Protein 8SMQ (pdb70)

Sequence (664 aa):
ADKILDLSFKKIETDLSSKITYEDTGVKIETDSSKSDKERYLYIYQNIKENWSYNNFYIEEIQNKNKSSQKINLSIQSKNFEFRLKEGSEVFLEGKNIIYSDKIKEGIEVPGEFEGKIYVNFNSLINEESNVVLDSNLSNIVSWGITFIPSDEEHNIVIIKKISLLSEDKILDLSFKKIETDLSSKITYEDTGVKIETDSSKSDKERYLYIYQNIKENWSYNNFYIEIQNKNKSSQKINLSIQSKNFEFRRLKEGSEVFLEGKNIIYSDKIKEGIEVPGEFEGKIYVNFNSLINEESNVVLDSNLSNIVSWGITFIPSDEEHNIVIIKKISLLSEDKILDLSFKKIETDLSSKITYEDTGVKIETDSSKSDKERYLYIYQNIKENWSYNNNFYIEIQNKNKSSQKINLSIQSKNFEFRLKEGSEVFLEGKNIIYSDKIKEGIEVPGEFEGKIYVNFNSLINEESNVVLDSNLSNIVSWGITFIPSDEEHNIVIIKKISLLSDKILDLSFKKIETDLSSKITYEDTGVKIETDSSKSDKERYLYIYQNIKENWSYNNFYIEIQNKNKSSQKINLSIQSKNFEFRLKEGSEVFLEGKNIIYSDKIKEGIEVPGEFEGKIYVNFNSLINEESNVVLDSNLSNIVSWGITFIPSDEEHNIVIIKKISLLSE

Solvent-accessible surface area: 32628 Å² total

Nearest PDB structures (foldseek):
  8smq-assembly1_A  TM=8.419E-01  e=9.264E-22  Clostridioides difficile 630
  5c82-assembly1_A-2  TM=4.008E-01  e=8.219E+00  Streptomyces noursei
  8smq-assembly1_A  TM=1.001E+00  e=1.925E-23  Clostridioides difficile 630
  5wsf-assembly2_C  TM=4.799E-01  e=2.899E+00  Thermotoga maritima MSB8
  8awo-assembly1_B  TM=4.825E-01  e=2.341E+00  Thermotoga maritima

Organism: Clostridioides difficile (strain 630) (NCBI:txid272563)

Radius of gyration: 33.05 Å; Cα contacts (8 Å, |Δi|>4): 1817; chains: 4; bounding box: 79×82×76 Å

Structure (mmCIF, N/CA/C/O backbone):
data_8SMQ
#
_entry.id   8SMQ
#
_cell.length_a   149.797
_cell.length_b   81.302
_cell.length_c   93.751
_cell.angle_alpha   90.00
_cell.angle_beta   128.81
_cell.angle_gamma   90.00
#
_symmetry.space_group_name_H-M   'C 1 2 1'
#
loop_
_entity.id
_entity.type
_entity.pdbx_description
1 polymer 'hypothetical protein CD630_25440'
2 non-polymer 'CHLORIDE ION'
3 non-polymer 1,2-ETHANEDIOL
4 non-polymer GLYCEROL
5 water water
#
loop_
_atom_site.group_PDB
_atom_site.id
_atom_site.type_symbol
_atom_site.label_atom_id
_atom_site.label_alt_id
_atom_site.label_comp_id
_atom_site.label_asym_id
_atom_site.label_entity_id
_atom_site.label_seq_id
_atom_site.pdbx_PDB_ins_code
_atom_site.Cartn_x
_atom_site.Cartn_y
_atom_site.Cartn_z
_atom_site.occupancy
_atom_site.B_iso_or_equiv
_atom_site.auth_seq_id
_atom_site.auth_comp_id
_atom_site.auth_asym_id
_atom_site.auth_atom_id
_atom_site.pdbx_PDB_model_num
ATOM 1 N N . ALA A 1 3 ? -46.948 -31.188 9.722 1.00 55.10 32 ALA A N 1
ATOM 2 C CA . ALA A 1 3 ? -46.988 -32.038 10.938 1.00 55.14 32 ALA A CA 1
ATOM 3 C C . ALA A 1 3 ? -46.982 -31.163 12.192 1.00 54.17 32 ALA A C 1
ATOM 4 O O . ALA A 1 3 ? -46.047 -31.220 12.988 1.00 52.64 32 ALA A O 1
ATOM 6 N N . ASP A 1 4 ? -48.047 -30.368 12.362 1.00 55.66 33 ASP A N 1
ATOM 7 C CA . ASP A 1 4 ? -48.182 -29.480 13.508 1.00 54.26 33 ASP A CA 1
ATOM 8 C C . ASP A 1 4 ? -48.410 -30.305 14.773 1.00 52.85 33 ASP A C 1
ATOM 9 O O . ASP A 1 4 ? -49.292 -31.161 14.802 1.00 51.73 33 ASP A O 1
ATOM 14 N N . LYS A 1 5 ? -47.628 -30.015 15.822 1.00 51.27 34 LYS A N 1
ATOM 15 C CA . LYS A 1 5 ? -47.744 -30.709 17.093 1.00 50.18 34 LYS A CA 1
ATOM 16 C C . LYS A 1 5 ? -48.575 -29.862 18.051 1.00 49.53 34 LYS A C 1
ATOM 17 O O . LYS A 1 5 ? -48.168 -28.760 18.410 1.00 48.49 34 LYS A O 1
ATOM 23 N N . ILE A 1 6 ? -49.730 -30.398 18.465 1.00 50.43 35 ILE A N 1
ATOM 24 C CA . ILE A 1 6 ? -50.618 -29.711 19.388 1.00 50.81 35 ILE A CA 1
ATOM 25 C C . ILE A 1 6 ? -50.140 -30.000 20.811 1.00 49.28 35 ILE A C 1
ATOM 26 O O . ILE A 1 6 ? -49.949 -31.156 21.181 1.00 49.15 35 ILE A O 1
ATOM 31 N N . LEU A 1 7 ? -49.945 -28.938 21.600 1.00 47.94 36 LEU A N 1
ATOM 32 C CA . LEU A 1 7 ? -49.469 -29.072 22.969 1.00 46.34 36 LEU A CA 1
ATOM 33 C C . LEU A 1 7 ? -50.654 -29.247 23.916 1.00 47.99 36 LEU A C 1
ATOM 34 O O . LEU A 1 7 ? -51.630 -28.507 23.821 1.00 46.99 36 LEU A O 1
ATOM 39 N N . ASP A 1 8 ? -50.553 -30.235 24.820 1.00 48.25 37 ASP A N 1
ATOM 40 C CA . ASP A 1 8 ? -51.598 -30.504 25.797 1.00 51.14 37 ASP A CA 1
ATOM 41 C C . ASP A 1 8 ? -51.700 -29.325 26.761 1.00 48.97 37 ASP A C 1
ATOM 42 O O . ASP A 1 8 ? -50.698 -28.908 27.337 1.00 48.11 37 ASP A O 1
ATOM 47 N N . LEU A 1 9 ? -52.928 -28.822 26.939 1.00 48.83 38 LEU A N 1
ATOM 48 C CA . LEU A 1 9 ? -53.205 -27.688 27.804 1.00 49.34 38 LEU A CA 1
ATOM 49 C C . LEU A 1 9 ? -53.732 -28.160 29.160 1.00 47.23 38 LEU A C 1
ATOM 50 O O . LEU A 1 9 ? -54.934 -28.348 29.327 1.00 47.16 38 LEU A O 1
ATOM 55 N N . SER A 1 10 ? -52.819 -28.363 30.118 1.00 46.04 39 SER A N 1
ATOM 56 C CA . SER A 1 10 ? -53.198 -28.771 31.464 1.00 45.84 39 SER A CA 1
ATOM 57 C C . SER A 1 10 ? -53.021 -27.581 32.408 1.00 42.54 39 SER A C 1
ATOM 58 O O . SER A 1 10 ? -52.003 -26.896 32.351 1.00 40.96 39 SER A O 1
ATOM 61 N N . PHE A 1 11 ? -54.008 -27.343 33.283 1.00 42.37 40 PHE A N 1
ATOM 62 C CA . PHE A 1 11 ? -53.956 -26.212 34.203 1.00 41.51 40 PHE A CA 1
ATOM 63 C C . PHE A 1 11 ? -53.882 -26.665 35.657 1.00 40.19 40 PHE A C 1
ATOM 64 O O . PHE A 1 11 ? -54.501 -26.066 36.531 1.00 40.06 40 PHE A O 1
ATOM 72 N N . LYS A 1 12 ? -53.063 -27.684 35.915 1.00 39.30 41 LYS A N 1
ATOM 73 C CA . LYS A 1 12 ? -52.888 -28.211 37.257 1.00 39.49 41 LYS A CA 1
ATOM 74 C C . LYS A 1 12 ? -51.749 -27.497 37.980 1.00 36.89 41 LYS A C 1
ATOM 75 O O . LYS A 1 12 ? -51.736 -27.450 39.208 1.00 36.46 41 LYS A O 1
ATOM 81 N N . LYS A 1 13 ? -50.788 -26.974 37.204 1.00 35.05 42 LYS A N 1
ATOM 82 C CA . LYS A 1 13 ? -49.594 -26.342 37.746 1.00 34.36 42 LYS A CA 1
ATOM 83 C C . LYS A 1 13 ? -49.627 -24.839 37.480 1.00 33.27 42 LYS A C 1
ATOM 84 O O . LYS A 1 13 ? -49.334 -24.392 36.373 1.00 32.50 42 LYS A O 1
ATOM 90 N N . ILE A 1 14 ? -49.915 -24.067 38.534 1.00 33.24 43 ILE A N 1
ATOM 91 C CA . ILE A 1 14 ? -50.049 -22.626 38.403 1.00 32.71 43 ILE A CA 1
ATOM 92 C C . ILE A 1 14 ? -49.415 -21.860 39.559 1.00 33.14 43 ILE A C 1
ATOM 93 O O . ILE A 1 14 ? -49.769 -22.064 40.718 1.00 33.43 43 ILE A O 1
ATOM 98 N N . GLU A 1 15 ? -48.495 -20.950 39.204 1.00 33.20 44 GLU A N 1
ATOM 99 C CA . GLU A 1 15 ? -47.888 -20.031 40.154 1.00 34.00 44 GLU A CA 1
ATOM 100 C C . GLU A 1 15 ? -48.564 -18.695 39.866 1.00 33.56 44 GLU A C 1
ATOM 101 O O . GLU A 1 15 ? -48.480 -18.200 38.743 1.00 33.30 44 GLU A O 1
ATOM 107 N N . THR A 1 16 ? -49.229 -18.113 40.872 1.00 33.82 45 THR A N 1
ATOM 108 C CA . THR A 1 16 ? -49.976 -16.887 40.650 1.00 33.40 45 THR A CA 1
ATOM 109 C C . THR A 1 16 ? -50.088 -16.063 41.932 1.00 34.48 45 THR A C 1
ATOM 110 O O . THR A 1 16 ? -49.610 -16.467 42.993 1.00 34.75 45 THR A O 1
ATOM 114 N N . ASP A 1 17 ? -50.705 -14.884 41.790 1.00 35.06 46 ASP A N 1
ATOM 115 C CA . ASP A 1 17 ? -50.952 -13.974 42.901 1.00 36.77 46 ASP A CA 1
ATOM 116 C C . ASP A 1 17 ? -52.312 -13.313 42.678 1.00 35.73 46 ASP A C 1
ATOM 117 O O . ASP A 1 17 ? -52.557 -12.207 43.155 1.00 36.45 46 ASP A O 1
ATOM 122 N N . LEU A 1 18 ? -53.167 -14.018 41.924 1.00 34.12 47 LEU A N 1
ATOM 123 C CA . LEU A 1 18 ? -54.510 -13.595 41.566 1.00 33.43 47 LEU A CA 1
ATOM 124 C C . LEU A 1 18 ? -55.483 -14.728 41.868 1.00 32.78 47 LEU A C 1
ATOM 125 O O . LEU A 1 18 ? -55.057 -15.800 42.288 1.00 32.65 47 LEU A O 1
ATOM 130 N N . SER A 1 19 ? -56.780 -14.463 41.668 1.00 32.15 48 SER A N 1
ATOM 131 C CA . SER A 1 19 ? -57.816 -15.481 41.777 1.00 31.94 48 SER A CA 1
ATOM 132 C C . SER A 1 19 ? -58.384 -15.620 40.370 1.00 31.46 48 SER A C 1
ATOM 133 O O . SER A 1 19 ? -58.414 -14.638 39.640 1.00 30.85 48 SER A O 1
ATOM 136 N N . SER A 1 20 ? -58.824 -16.823 39.981 1.00 31.51 49 SER A N 1
ATOM 137 C CA . SER A 1 20 ? -59.304 -17.016 38.622 1.00 31.51 49 SER A CA 1
ATOM 138 C C . SER A 1 20 ? -60.300 -18.167 38.501 1.00 32.56 49 SER A C 1
ATOM 139 O O . SER A 1 20 ? -60.426 -18.990 39.404 1.00 33.11 49 SER A O 1
ATOM 142 N N . LYS A 1 21 ? -60.979 -18.200 37.349 1.00 33.27 50 LYS A N 1
ATOM 143 C CA . LYS A 1 21 ? -61.938 -19.235 37.005 1.00 35.08 50 LYS A CA 1
ATOM 144 C C . LYS A 1 21 ? -61.614 -19.718 35.591 1.00 34.90 50 LYS A C 1
ATOM 145 O O . LYS A 1 21 ? -61.801 -18.984 34.626 1.00 34.34 50 LYS A O 1
ATOM 151 N N . ILE A 1 22 ? -61.137 -20.968 35.496 1.00 34.75 51 ILE A N 1
ATOM 152 C CA . ILE A 1 22 ? -60.747 -21.593 34.240 1.00 35.05 51 ILE A CA 1
ATOM 153 C C . ILE A 1 22 ? -61.832 -22.584 33.818 1.00 36.91 51 ILE A C 1
ATOM 154 O O . ILE A 1 22 ? -62.198 -23.470 34.590 1.00 36.35 51 ILE A O 1
ATOM 159 N N . THR A 1 23 ? -62.319 -22.441 32.574 1.00 38.20 52 THR A N 1
ATOM 160 C CA . THR A 1 23 ? -63.387 -23.289 32.067 1.00 39.77 52 THR A CA 1
ATOM 161 C C . THR A 1 23 ? -63.061 -23.870 30.692 1.00 40.20 52 THR A C 1
ATOM 162 O O . THR A 1 23 ? -62.762 -23.129 29.757 1.00 41.27 52 THR A O 1
ATOM 166 N N . TYR A 1 24 ? -63.115 -25.205 30.577 1.00 41.24 53 TYR A N 1
ATOM 167 C CA . TYR A 1 24 ? -62.899 -25.860 29.296 1.00 41.55 53 TYR A CA 1
ATOM 168 C C . TYR A 1 24 ? -64.175 -25.772 28.464 1.00 45.53 53 TYR A C 1
ATOM 169 O O . TYR A 1 24 ? -65.274 -25.941 28.985 1.00 46.86 53 TYR A O 1
ATOM 178 N N . GLU A 1 25 ? -64.003 -25.478 27.169 1.00 50.48 54 GLU A N 1
ATOM 179 C CA . GLU A 1 25 ? -65.108 -25.374 26.227 1.00 55.55 54 GLU A CA 1
ATOM 180 C C . GLU A 1 25 ? -64.884 -26.392 25.112 1.00 56.84 54 GLU A C 1
ATOM 181 O O . GLU A 1 25 ? -63.985 -27.227 25.215 1.00 55.43 54 GLU A O 1
ATOM 187 N N . ASP A 1 26 ? -65.715 -26.338 24.061 1.00 59.21 55 ASP A N 1
ATOM 188 C CA . ASP A 1 26 ? -65.572 -27.263 22.946 1.00 60.22 55 ASP A CA 1
ATOM 189 C C . ASP A 1 26 ? -64.096 -27.346 22.571 1.00 57.15 55 ASP A C 1
ATOM 190 O O . ASP A 1 26 ? -63.543 -28.438 22.448 1.00 55.19 55 ASP A O 1
ATOM 195 N N . THR A 1 27 ? -63.475 -26.171 22.418 1.00 54.29 56 THR A N 1
ATOM 196 C CA . THR A 1 27 ? -62.065 -26.070 22.086 1.00 52.28 56 THR A CA 1
ATOM 197 C C . THR A 1 27 ? -61.411 -25.060 23.025 1.00 48.09 56 THR A C 1
ATOM 198 O O . THR A 1 27 ? -62.064 -24.130 23.494 1.00 47.10 56 THR A O 1
ATOM 202 N N . GLY A 1 28 ? -60.128 -25.286 23.325 1.00 44.61 57 GLY A N 1
ATOM 203 C CA . GLY A 1 28 ? -59.365 -24.400 24.188 1.00 42.29 57 GLY A CA 1
ATOM 204 C C . GLY A 1 28 ? -59.936 -24.282 25.599 1.00 39.60 57 GLY A C 1
ATOM 205 O O . GLY A 1 28 ? -60.610 -25.183 26.087 1.00 39.35 57 GLY A O 1
ATOM 206 N N . VAL A 1 29 ? -59.705 -23.121 26.224 1.00 37.24 58 VAL A N 1
ATOM 207 C CA . VAL A 1 29 ? -60.154 -22.895 27.584 1.00 35.82 58 VAL A CA 1
ATOM 208 C C . VAL A 1 29 ? -60.248 -21.397 27.866 1.00 34.51 58 VAL A C 1
ATOM 209 O O . VAL A 1 29 ? -59.426 -20.618 27.386 1.00 35.27 58 VAL A O 1
ATOM 213 N N . LYS A 1 30 ? -61.280 -21.014 28.629 1.00 33.66 59 LYS A N 1
ATOM 214 C CA . LYS A 1 30 ? -61.506 -19.629 29.025 1.00 32.78 59 LYS A CA 1
ATOM 215 C C . LYS A 1 30 ? -60.756 -19.380 30.332 1.00 31.81 59 LYS A C 1
ATOM 216 O O . LYS A 1 30 ? -60.816 -20.194 31.254 1.00 31.76 59 LYS A O 1
ATOM 222 N N . ILE A 1 31 ? -60.046 -18.249 30.400 1.00 31.23 60 ILE A N 1
ATOM 223 C CA . ILE A 1 31 ? -59.278 -17.878 31.574 1.00 30.71 60 ILE A CA 1
ATOM 224 C C . ILE A 1 31 ? -59.764 -16.514 32.054 1.00 31.36 60 ILE A C 1
ATOM 225 O O . ILE A 1 31 ? -59.598 -15.516 31.355 1.00 30.92 60 ILE A O 1
ATOM 230 N N . GLU A 1 32 ? -60.388 -16.504 33.240 1.00 32.14 61 GLU A N 1
ATOM 231 C CA . GLU A 1 32 ? -60.917 -15.289 33.834 1.00 32.91 61 GLU A CA 1
ATOM 232 C C . GLU A 1 32 ? -60.094 -14.953 35.074 1.00 33.41 61 GLU A C 1
ATOM 233 O O . GLU A 1 32 ? -59.901 -15.811 35.937 1.00 34.02 61 GLU A O 1
ATOM 239 N N . THR A 1 33 ? -59.596 -13.716 35.152 1.00 33.55 62 THR A N 1
ATOM 240 C CA . THR A 1 33 ? -58.805 -13.296 36.297 1.00 34.11 62 THR A CA 1
ATOM 241 C C . THR A 1 33 ? -59.440 -12.066 36.938 1.00 35.43 62 THR A C 1
ATOM 242 O O . THR A 1 33 ? -60.066 -11.266 36.250 1.00 36.25 62 THR A O 1
ATOM 246 N N . ASP A 1 34 ? -59.313 -11.979 38.269 1.00 37.03 63 ASP A N 1
ATOM 247 C CA . ASP A 1 34 ? -59.786 -10.851 39.058 1.00 38.93 63 ASP A CA 1
ATOM 248 C C . ASP A 1 34 ? -58.590 -10.347 39.858 1.00 40.93 63 ASP A C 1
ATOM 249 O O . ASP A 1 34 ? -58.032 -11.075 40.684 1.00 43.34 63 ASP A O 1
ATOM 254 N N . SER A 1 35 ? -58.211 -9.096 39.588 1.00 41.78 64 SER A N 1
ATOM 255 C CA . SER A 1 35 ? -57.064 -8.459 40.208 1.00 42.78 64 SER A CA 1
ATOM 256 C C . SER A 1 35 ? -57.330 -6.963 40.395 1.00 43.79 64 SER A C 1
ATOM 257 O O . SER A 1 35 ? -58.479 -6.560 40.581 1.00 42.47 64 SER A O 1
ATOM 260 N N . SER A 1 36 ? -56.268 -6.144 40.368 1.00 46.28 65 SER A N 1
ATOM 261 C CA . SER A 1 36 ? -56.445 -4.710 40.559 1.00 47.93 65 SER A CA 1
ATOM 262 C C . SER A 1 36 ? -55.422 -3.913 39.749 1.00 49.71 65 SER A C 1
ATOM 263 O O . SER A 1 36 ? -54.378 -4.432 39.353 1.00 49.14 65 SER A O 1
ATOM 266 N N . LYS A 1 37 ? -55.753 -2.637 39.518 1.00 50.73 66 LYS A N 1
ATOM 267 C CA . LYS A 1 37 ? -54.919 -1.719 38.761 1.00 53.04 66 LYS A CA 1
ATOM 268 C C . LYS A 1 37 ? -53.608 -1.451 39.497 1.00 55.16 66 LYS A C 1
ATOM 269 O O . LYS A 1 37 ? -52.563 -1.320 38.863 1.00 51.70 66 LYS A O 1
ATOM 275 N N . SER A 1 38 ? -53.686 -1.388 40.834 1.00 59.89 67 SER A N 1
ATOM 276 C CA . SER A 1 38 ? -52.546 -1.095 41.692 1.00 65.18 67 SER A CA 1
ATOM 277 C C . SER A 1 38 ? -51.458 -2.167 41.620 1.00 68.26 67 SER A C 1
ATOM 278 O O . SER A 1 38 ? -50.281 -1.837 41.502 1.00 73.03 67 SER A O 1
ATOM 281 N N . ASP A 1 39 ? -51.851 -3.443 41.711 1.00 71.21 68 ASP A N 1
ATOM 282 C CA . ASP A 1 39 ? -50.895 -4.542 41.692 1.00 71.30 68 ASP A CA 1
ATOM 283 C C . ASP A 1 39 ? -50.173 -4.588 40.344 1.00 71.95 68 ASP A C 1
ATOM 284 O O . ASP A 1 39 ? -50.723 -5.076 39.358 1.00 70.44 68 ASP A O 1
ATOM 289 N N . LYS A 1 40 ? -48.919 -4.110 40.325 1.00 71.43 69 LYS A N 1
ATOM 290 C CA . LYS A 1 40 ? -48.114 -4.098 39.111 1.00 69.59 69 LYS A CA 1
ATOM 291 C C . LYS A 1 40 ? -47.211 -5.331 39.047 1.00 66.73 69 LYS A C 1
ATOM 292 O O . LYS A 1 40 ? -46.275 -5.368 38.252 1.00 61.83 69 LYS A O 1
ATOM 298 N N . GLU A 1 41 ? -47.487 -6.331 39.896 1.00 66.44 70 GLU A N 1
ATOM 299 C CA . GLU A 1 41 ? -46.707 -7.561 39.905 1.00 62.63 70 GLU A CA 1
ATOM 300 C C . GLU A 1 41 ? -47.610 -8.726 39.496 1.00 55.64 70 GLU A C 1
ATOM 301 O O . GLU A 1 41 ? -47.152 -9.860 39.392 1.00 54.28 70 GLU A O 1
ATOM 307 N N . ARG A 1 42 ? -48.888 -8.405 39.254 1.00 50.35 71 ARG A N 1
ATOM 308 C CA . ARG A 1 42 ? -49.932 -9.344 38.865 1.00 45.96 71 ARG A CA 1
ATOM 309 C C . ARG A 1 42 ? -49.476 -10.276 37.742 1.00 41.52 71 ARG A C 1
ATOM 310 O O . ARG A 1 42 ? -48.844 -9.837 36.785 1.00 40.27 71 ARG A O 1
ATOM 318 N N . TYR A 1 43 ? -49.808 -11.574 37.873 1.00 37.14 72 TYR A N 1
ATOM 319 C CA . TYR A 1 43 ? -49.458 -12.566 36.867 1.00 35.58 72 TYR A CA 1
ATOM 320 C C . TYR A 1 43 ? -50.171 -13.889 37.152 1.00 34.77 72 TYR A C 1
ATOM 321 O O . TYR A 1 43 ? -50.597 -14.131 38.276 1.00 33.89 72 TYR A O 1
ATOM 330 N N . LEU A 1 44 ? -50.294 -14.727 36.112 1.00 35.57 73 LEU A N 1
ATOM 331 C CA . LEU A 1 44 ? -50.880 -16.059 36.211 1.00 36.69 73 LEU A CA 1
ATOM 332 C C . LEU A 1 44 ? -50.067 -16.991 35.316 1.00 37.12 73 LEU A C 1
ATOM 333 O O . LEU A 1 44 ? -50.397 -17.185 34.150 1.00 39.38 73 LEU A O 1
ATOM 338 N N . TYR A 1 45 ? -48.964 -17.506 35.868 1.00 38.14 74 TYR A N 1
ATOM 339 C CA . TYR A 1 45 ? -48.070 -18.411 35.167 1.00 38.76 74 TYR A CA 1
ATOM 340 C C . TYR A 1 45 ? -48.685 -19.802 35.145 1.00 38.39 74 TYR A C 1
ATOM 341 O O . TYR A 1 45 ? -49.103 -20.295 36.184 1.00 39.49 74 TYR A O 1
ATOM 350 N N . ILE A 1 46 ? -48.732 -20.405 33.952 1.00 38.99 75 ILE A N 1
ATOM 351 C CA . ILE A 1 46 ? -49.297 -21.730 33.742 1.00 38.92 75 ILE A CA 1
ATOM 352 C C . ILE A 1 46 ? -48.258 -22.534 32.968 1.00 37.80 75 ILE A C 1
ATOM 353 O O . ILE A 1 46 ? -47.891 -22.139 31.860 1.00 37.03 75 ILE A O 1
ATOM 358 N N . TYR A 1 47 ? -47.794 -23.656 33.542 1.00 36.42 76 TYR A N 1
ATOM 359 C CA . TYR A 1 47 ? -46.765 -24.439 32.878 1.00 35.93 76 TYR A CA 1
ATOM 360 C C . TYR A 1 47 ? -47.069 -25.933 32.937 1.00 36.28 76 TYR A C 1
ATOM 361 O O . TYR A 1 47 ? -47.997 -26.368 33.620 1.00 35.47 76 TYR A O 1
ATOM 370 N N . GLN A 1 48 ? -46.247 -26.701 32.209 1.00 36.93 77 GLN A N 1
ATOM 371 C CA . GLN A 1 48 ? -46.383 -28.146 32.128 1.00 38.53 77 GLN A CA 1
ATOM 372 C C . GLN A 1 48 ? -45.001 -28.771 32.258 1.00 38.52 77 GLN A C 1
ATOM 373 O O . GLN A 1 48 ? -44.011 -28.134 31.899 1.00 38.22 77 GLN A O 1
ATOM 379 N N . ASN A 1 49 ? -44.957 -30.013 32.764 1.00 38.42 78 ASN A N 1
ATOM 380 C CA . ASN A 1 49 ? -43.731 -30.782 32.884 1.00 38.73 78 ASN A CA 1
ATOM 381 C C . ASN A 1 49 ? -43.776 -31.841 31.788 1.00 38.74 78 ASN A C 1
ATOM 382 O O . ASN A 1 49 ? -44.744 -32.591 31.700 1.00 38.81 78 ASN A O 1
ATOM 387 N N . ILE A 1 50 ? -42.746 -31.876 30.937 1.00 38.53 79 ILE A N 1
ATOM 388 C CA . ILE A 1 50 ? -42.715 -32.817 29.829 1.00 39.47 79 ILE A CA 1
ATOM 389 C C . ILE A 1 50 ? -41.320 -33.418 29.684 1.00 40.05 79 ILE A C 1
ATOM 390 O O . ILE A 1 50 ? -40.450 -33.213 30.525 1.00 40.05 79 ILE A O 1
ATOM 395 N N . LYS A 1 51 ? -41.155 -34.195 28.607 1.00 41.19 80 LYS A N 1
ATOM 396 C CA . LYS A 1 51 ? -39.886 -34.802 28.254 1.00 41.64 80 LYS A CA 1
ATOM 397 C C . LYS A 1 51 ? -39.978 -35.134 26.767 1.00 41.89 80 LYS A C 1
ATOM 398 O O . LYS A 1 51 ? -40.106 -36.293 26.383 1.00 44.01 80 LYS A O 1
ATOM 404 N N . GLU A 1 52 ? -39.906 -34.089 25.939 1.00 40.86 81 GLU A N 1
ATOM 405 C CA . GLU A 1 52 ? -40.059 -34.225 24.503 1.00 40.60 81 GLU A CA 1
ATOM 406 C C . GLU A 1 52 ? -38.891 -33.598 23.754 1.00 41.78 81 GLU A C 1
ATOM 407 O O . GLU A 1 52 ? -38.183 -32.739 24.279 1.00 41.58 81 GLU A O 1
ATOM 413 N N . ASN A 1 53 ? -38.723 -34.049 22.506 1.00 43.33 82 ASN A N 1
ATOM 414 C CA . ASN A 1 53 ? -37.707 -33.536 21.602 1.00 44.35 82 ASN A CA 1
ATOM 415 C C . ASN A 1 53 ? -38.428 -32.580 20.651 1.00 42.44 82 ASN A C 1
ATOM 416 O O . ASN A 1 53 ? -39.389 -32.974 20.000 1.00 41.52 82 ASN A O 1
ATOM 421 N N . TRP A 1 54 ? -37.996 -31.312 20.611 1.00 41.41 83 TRP A N 1
ATOM 422 C CA . TRP A 1 54 ? -38.636 -30.310 19.768 1.00 41.23 83 TRP A CA 1
ATOM 423 C C . TRP A 1 54 ? -37.703 -29.786 18.676 1.00 42.54 83 TRP A C 1
ATOM 424 O O . TRP A 1 54 ? -37.932 -28.698 18.145 1.00 43.60 83 TRP A O 1
ATOM 435 N N . SER A 1 55 ? -36.689 -30.577 18.307 1.00 43.87 84 SER A N 1
ATOM 436 C CA . SER A 1 55 ? -35.727 -30.160 17.295 1.00 44.35 84 SER A CA 1
ATOM 437 C C . SER A 1 55 ? -36.332 -30.118 15.891 1.00 43.81 84 SER A C 1
ATOM 438 O O . SER A 1 55 ? -35.744 -29.512 15.001 1.00 42.91 84 SER A O 1
ATOM 449 N N . TYR A 1 57 ? -39.222 -28.728 15.135 1.00 40.87 86 TYR A N 1
ATOM 450 C CA . TYR A 1 57 ? -40.176 -27.632 15.051 1.00 39.87 86 TYR A CA 1
ATOM 451 C C . TYR A 1 57 ? -39.401 -26.318 15.045 1.00 38.60 86 TYR A C 1
ATOM 452 O O . TYR A 1 57 ? -38.276 -26.268 15.542 1.00 37.67 86 TYR A O 1
ATOM 461 N N . ASN A 1 58 ? -40.008 -25.258 14.496 1.00 38.59 87 ASN A N 1
ATOM 462 C CA . ASN A 1 58 ? -39.325 -23.972 14.438 1.00 38.48 87 ASN A CA 1
ATOM 463 C C . ASN A 1 58 ? -40.129 -22.849 15.102 1.00 37.15 87 ASN A C 1
ATOM 464 O O . ASN A 1 58 ? -39.623 -21.730 15.201 1.00 35.92 87 ASN A O 1
ATOM 469 N N . ASN A 1 59 ? -41.356 -23.108 15.574 1.00 36.43 88 ASN A N 1
ATOM 470 C CA . ASN A 1 59 ? -42.050 -21.992 16.202 1.00 36.12 88 ASN A CA 1
ATOM 471 C C . ASN A 1 59 ? -43.325 -22.382 16.941 1.00 35.28 88 ASN A C 1
ATOM 472 O O . ASN A 1 59 ? -43.862 -23.485 16.787 1.00 35.49 88 ASN A O 1
ATOM 477 N N . PHE A 1 60 ? -43.730 -21.437 17.800 1.00 34.16 89 PHE A N 1
ATOM 478 C CA . PHE A 1 60 ? -44.969 -21.453 18.556 1.00 34.19 89 PHE A CA 1
ATOM 479 C C . PHE A 1 60 ? -46.043 -20.715 17.771 1.00 35.17 89 PHE A C 1
ATOM 480 O O . PHE A 1 60 ? -45.769 -19.684 17.154 1.00 34.82 89 PHE A O 1
ATOM 488 N N . TYR A 1 61 ? -47.250 -21.279 17.807 1.00 36.66 90 TYR A N 1
ATOM 489 C CA . TYR A 1 61 ? -48.411 -20.717 17.150 1.00 38.12 90 TYR A CA 1
ATOM 490 C C . TYR A 1 61 ? -49.475 -20.743 18.246 1.00 39.03 90 TYR A C 1
ATOM 491 O O . TYR A 1 61 ? -49.923 -21.820 18.652 1.00 38.81 90 TYR A O 1
ATOM 500 N N . ILE A 1 62 ? -49.777 -19.559 18.795 1.00 38.62 91 ILE A N 1
ATOM 501 C CA . ILE A 1 62 ? -50.702 -19.419 19.909 1.00 38.67 91 ILE A CA 1
ATOM 502 C C . ILE A 1 62 ? -52.009 -18.774 19.467 1.00 38.34 91 ILE A C 1
ATOM 503 O O . ILE A 1 62 ? -52.057 -17.572 19.197 1.00 37.77 91 ILE A O 1
ATOM 508 N N A GLU A 1 63 ? -53.067 -19.592 19.412 0.50 38.30 92 GLU A N 1
ATOM 509 N N B GLU A 1 63 ? -53.067 -19.592 19.430 0.50 38.37 92 GLU A N 1
ATOM 510 C CA A GLU A 1 63 ? -54.388 -19.128 19.031 0.50 38.93 92 GLU A CA 1
ATOM 511 C CA B GLU A 1 63 ? -54.390 -19.138 19.044 0.50 38.97 92 GLU A CA 1
ATOM 512 C C A GLU A 1 63 ? -55.081 -18.624 20.295 0.50 38.54 92 GLU A C 1
ATOM 513 C C B GLU A 1 63 ? -55.083 -18.625 20.303 0.50 38.56 92 GLU A C 1
ATOM 514 O O A GLU A 1 63 ? -55.666 -19.405 21.045 0.50 37.79 92 GLU A O 1
ATOM 515 O O B GLU A 1 63 ? -55.668 -19.400 21.057 0.50 37.80 92 GLU A O 1
ATOM 526 N N . ILE A 1 64 ? -54.983 -17.308 20.523 1.00 38.77 93 ILE A N 1
ATOM 527 C CA . ILE A 1 64 ? -55.554 -16.672 21.700 1.00 38.94 93 ILE A CA 1
ATOM 528 C C . ILE A 1 64 ? -56.588 -15.625 21.299 1.00 39.98 93 ILE A C 1
ATOM 529 O O . ILE A 1 64 ? -56.552 -15.085 20.193 1.00 42.03 93 ILE A O 1
ATOM 534 N N . GLN A 1 65 ? -57.512 -15.362 22.232 1.00 39.46 94 GLN A N 1
ATOM 535 C CA . GLN A 1 65 ? -58.559 -14.374 22.051 1.00 39.23 94 GLN A CA 1
ATOM 536 C C . GLN A 1 65 ? -58.710 -13.555 23.328 1.00 38.01 94 GLN A C 1
ATOM 537 O O . GLN A 1 65 ? -58.842 -14.110 24.417 1.00 36.49 94 GLN A O 1
ATOM 543 N N . ASN A 1 66 ? -58.699 -12.228 23.159 1.00 36.69 95 ASN A N 1
ATOM 544 C CA . ASN A 1 66 ? -58.862 -11.289 24.252 1.00 36.11 95 ASN A CA 1
ATOM 545 C C . ASN A 1 66 ? -60.292 -10.752 24.217 1.00 36.33 95 ASN A C 1
ATOM 546 O O . ASN A 1 66 ? -60.702 -10.159 23.220 1.00 37.19 95 ASN A O 1
ATOM 551 N N . LYS A 1 67 ? -61.025 -10.941 25.321 1.00 35.98 96 LYS A N 1
ATOM 552 C CA . LYS A 1 67 ? -62.401 -10.482 25.453 1.00 36.94 96 LYS A CA 1
ATOM 553 C C . LYS A 1 67 ? -62.494 -9.068 26.031 1.00 36.40 96 LYS A C 1
ATOM 554 O O . LYS A 1 67 ? -63.602 -8.566 26.201 1.00 36.21 96 LYS A O 1
ATOM 560 N N . ASN A 1 68 ? -61.364 -8.437 26.373 1.00 36.28 97 ASN A N 1
ATOM 561 C CA . ASN A 1 68 ? -61.440 -7.086 26.918 1.00 36.85 97 ASN A CA 1
ATOM 562 C C . ASN A 1 68 ? -60.998 -6.075 25.865 1.00 38.25 97 ASN A C 1
ATOM 563 O O . ASN A 1 68 ? -60.211 -6.392 24.977 1.00 37.79 97 ASN A O 1
ATOM 568 N N . LYS A 1 69 ? -61.490 -4.841 26.016 1.00 40.16 98 LYS A N 1
ATOM 569 C CA . LYS A 1 69 ? -61.167 -3.759 25.101 1.00 42.04 98 LYS A CA 1
ATOM 570 C C . LYS A 1 69 ? -59.730 -3.294 25.328 1.00 41.72 98 LYS A C 1
ATOM 571 O O . LYS A 1 69 ? -59.116 -2.724 24.426 1.00 43.25 98 LYS A O 1
ATOM 577 N N . SER A 1 70 ? -59.227 -3.494 26.550 1.00 40.85 99 SER A N 1
ATOM 578 C CA . SER A 1 70 ? -57.868 -3.118 26.895 1.00 41.16 99 SER A CA 1
ATOM 579 C C . SER A 1 70 ? -56.931 -4.237 26.453 1.00 41.15 99 SER A C 1
ATOM 580 O O . SER A 1 70 ? -57.317 -5.407 26.465 1.00 40.10 99 SER A O 1
ATOM 583 N N . SER A 1 71 ? -55.697 -3.873 26.092 1.00 41.81 100 SER A N 1
ATOM 584 C CA . SER A 1 71 ? -54.734 -4.862 25.635 1.00 42.30 100 SER A CA 1
ATOM 585 C C . SER A 1 71 ? -54.216 -5.698 26.804 1.00 40.92 100 SER A C 1
ATOM 586 O O . SER A 1 71 ? -54.036 -5.189 27.911 1.00 40.63 100 SER A O 1
ATOM 589 N N . GLN A 1 72 ? -54.045 -7.005 26.542 1.00 39.36 101 GLN A N 1
ATOM 590 C CA . GLN A 1 72 ? -53.509 -7.957 27.499 1.00 37.97 101 GLN A CA 1
ATOM 591 C C . GLN A 1 72 ? -52.005 -8.070 27.264 1.00 38.71 101 GLN A C 1
ATOM 592 O O . GLN A 1 72 ? -51.442 -7.329 26.461 1.00 39.94 101 GLN A O 1
ATOM 598 N N . LYS A 1 73 ? -51.371 -9.004 27.981 1.00 38.52 102 LYS A N 1
ATOM 599 C CA . LYS A 1 73 ? -49.950 -9.274 27.837 1.00 39.08 102 LYS A CA 1
ATOM 600 C C . LYS A 1 73 ? -49.709 -10.753 28.133 1.00 36.97 102 LYS A C 1
ATOM 601 O O . LYS A 1 73 ? -50.344 -11.322 29.014 1.00 35.50 102 LYS A O 1
ATOM 607 N N . ILE A 1 74 ? -48.839 -11.387 27.340 1.00 36.77 103 ILE A N 1
ATOM 608 C CA . ILE A 1 74 ? -48.495 -12.782 27.556 1.00 35.16 103 ILE A CA 1
ATOM 609 C C . ILE A 1 74 ? -47.023 -12.976 27.224 1.00 35.06 103 ILE A C 1
ATOM 610 O O . ILE A 1 74 ? -46.461 -12.253 26.401 1.00 34.92 103 ILE A O 1
ATOM 615 N N . ASN A 1 75 ? -46.402 -13.959 27.883 1.00 34.99 104 ASN A N 1
ATOM 616 C CA . ASN A 1 75 ? -45.014 -14.274 27.602 1.00 36.03 104 ASN A CA 1
ATOM 617 C C . ASN A 1 75 ? -44.820 -15.780 27.752 1.00 35.45 104 ASN A C 1
ATOM 618 O O . ASN A 1 75 ? -45.671 -16.484 28.301 1.00 33.88 104 ASN A O 1
ATOM 623 N N . LEU A 1 76 ? -43.709 -16.254 27.188 1.00 36.16 105 LEU A N 1
ATOM 624 C CA . LEU A 1 76 ? -43.353 -17.662 27.189 1.00 36.22 105 LEU A CA 1
ATOM 625 C C . LEU A 1 76 ? -42.054 -17.886 27.951 1.00 37.28 105 LEU A C 1
ATOM 626 O O . LEU A 1 76 ? -41.230 -16.982 28.081 1.00 37.84 105 LEU A O 1
ATOM 631 N N . SER A 1 77 ? -41.897 -19.134 28.408 1.00 38.31 106 SER A N 1
ATOM 632 C CA . SER A 1 77 ? -40.733 -19.600 29.137 1.00 40.12 106 SER A CA 1
ATOM 633 C C . SER A 1 77 ? -40.610 -21.107 28.921 1.00 40.94 106 SER A C 1
ATOM 634 O O . SER A 1 77 ? -41.570 -21.832 29.166 1.00 41.94 106 SER A O 1
ATOM 637 N N . ILE A 1 78 ? -39.448 -21.551 28.413 1.00 42.59 107 ILE A N 1
ATOM 638 C CA . ILE A 1 78 ? -39.188 -22.960 28.127 1.00 43.44 107 ILE A CA 1
ATOM 639 C C . ILE A 1 78 ? -37.947 -23.395 28.902 1.00 43.71 107 ILE A C 1
ATOM 640 O O . ILE A 1 78 ? -37.031 -22.594 29.083 1.00 42.01 107 ILE A O 1
ATOM 645 N N . GLN A 1 79 ? -37.903 -24.665 29.333 1.00 44.27 108 GLN A N 1
ATOM 646 C CA . GLN A 1 79 ? -36.744 -25.155 30.065 1.00 47.09 108 GLN A CA 1
ATOM 647 C C . GLN A 1 79 ? -36.228 -26.438 29.414 1.00 47.62 108 GLN A C 1
ATOM 648 O O . GLN A 1 79 ? -37.009 -27.304 29.028 1.00 47.01 108 GLN A O 1
ATOM 654 N N . SER A 1 80 ? -34.896 -26.521 29.297 1.00 50.85 109 SER A N 1
ATOM 655 C CA . SER A 1 80 ? -34.201 -27.661 28.719 1.00 55.39 109 SER A CA 1
ATOM 656 C C . SER A 1 80 ? -33.152 -28.173 29.705 1.00 57.77 109 SER A C 1
ATOM 657 O O . SER A 1 80 ? -32.577 -27.385 30.451 1.00 58.22 109 SER A O 1
ATOM 660 N N . LYS A 1 81 ? -32.923 -29.496 29.704 1.00 68.94 110 LYS A N 1
ATOM 661 C CA . LYS A 1 81 ? -31.948 -30.138 30.579 1.00 74.97 110 LYS A CA 1
ATOM 662 C C . LYS A 1 81 ? -32.133 -29.743 32.044 1.00 77.73 110 LYS A C 1
ATOM 663 O O . LYS A 1 81 ? -31.156 -29.659 32.785 1.00 77.11 110 LYS A O 1
ATOM 669 N N . ASN A 1 82 ? -33.387 -29.533 32.459 1.00 79.66 111 ASN A N 1
ATOM 670 C CA . ASN A 1 82 ? -33.694 -29.179 33.837 1.00 79.75 111 ASN A CA 1
ATOM 671 C C . ASN A 1 82 ? -32.754 -28.077 34.330 1.00 79.80 111 ASN A C 1
ATOM 672 O O . ASN A 1 82 ? -32.444 -28.021 35.520 1.00 79.89 111 ASN A O 1
ATOM 685 N N . PHE A 1 84 ? -31.390 -24.947 31.668 1.00 64.60 113 PHE A N 1
ATOM 686 C CA . PHE A 1 84 ? -31.531 -23.821 30.758 1.00 58.08 113 PHE A CA 1
ATOM 687 C C . PHE A 1 84 ? -32.986 -23.379 30.630 1.00 54.60 113 PHE A C 1
ATOM 688 O O . PHE A 1 84 ? -33.836 -24.153 30.199 1.00 53.71 113 PHE A O 1
ATOM 696 N N . GLU A 1 85 ? -33.240 -22.109 30.967 1.00 50.80 114 GLU A N 1
ATOM 697 C CA . GLU A 1 85 ? -34.570 -21.532 30.883 1.00 48.99 114 GLU A CA 1
ATOM 698 C C . GLU A 1 85 ? -34.536 -20.510 29.746 1.00 44.25 114 GLU A C 1
ATOM 699 O O . GLU A 1 85 ? -33.629 -19.680 29.695 1.00 42.33 114 GLU A O 1
ATOM 705 N N . PHE A 1 86 ? -35.495 -20.598 28.818 1.00 41.48 115 PHE A N 1
ATOM 706 C CA . PHE A 1 86 ? -35.537 -19.679 27.689 1.00 40.85 115 PHE A CA 1
ATOM 707 C C . PHE A 1 86 ? -36.751 -18.761 27.813 1.00 39.86 115 PHE A C 1
ATOM 708 O O . PHE A 1 86 ? -37.857 -19.226 28.062 1.00 38.52 115 PHE A O 1
ATOM 716 N N . ARG A 1 87 ? -36.514 -17.454 27.631 1.00 40.00 116 ARG A N 1
ATOM 717 C CA . ARG A 1 87 ? -37.544 -16.429 27.724 1.00 41.08 116 ARG A CA 1
ATOM 718 C C . ARG A 1 87 ? -37.580 -15.643 26.415 1.00 38.74 116 ARG A C 1
ATOM 719 O O . ARG A 1 87 ? -36.653 -15.737 25.615 1.00 37.16 116 ARG A O 1
ATOM 727 N N . LEU A 1 88 ? -38.647 -14.858 26.213 1.00 39.03 117 LEU A N 1
ATOM 728 C CA . LEU A 1 88 ? -38.784 -14.024 25.026 1.00 38.10 117 LEU A CA 1
ATOM 729 C C . LEU A 1 88 ? -37.609 -13.054 24.934 1.00 38.54 117 LEU A C 1
ATOM 730 O O . LEU A 1 88 ? -37.339 -12.309 25.875 1.00 41.23 117 LEU A O 1
ATOM 735 N N . LYS A 1 89 ? -36.930 -13.063 23.782 1.00 37.86 118 LYS A N 1
ATOM 736 C CA . LYS A 1 89 ? -35.796 -12.185 23.543 1.00 38.45 118 LYS A CA 1
ATOM 737 C C . LYS A 1 89 ? -36.322 -10.780 23.261 1.00 39.38 118 LYS A C 1
ATOM 738 O O . LYS A 1 89 ? -37.117 -10.577 22.348 1.00 38.12 118 LYS A O 1
ATOM 744 N N . GLU A 1 90 ? -35.851 -9.816 24.059 1.00 42.10 119 GLU A N 1
ATOM 745 C CA . GLU A 1 90 ? -36.269 -8.430 23.956 1.00 44.04 119 GLU A CA 1
ATOM 746 C C . GLU A 1 90 ? -35.901 -7.875 22.581 1.00 46.02 119 GLU A C 1
ATOM 747 O O . GLU A 1 90 ? -34.747 -7.966 22.163 1.00 47.78 119 GLU A O 1
ATOM 753 N N . GLY A 1 91 ? -36.897 -7.315 21.880 1.00 47.00 120 GLY A N 1
ATOM 754 C CA . GLY A 1 91 ? -36.684 -6.706 20.574 1.00 46.22 120 GLY A CA 1
ATOM 755 C C . GLY A 1 91 ? -37.030 -7.619 19.399 1.00 45.16 120 GLY A C 1
ATOM 756 O O . GLY A 1 91 ? -37.236 -7.129 18.290 1.00 47.11 120 GLY A O 1
ATOM 757 N N . SER A 1 92 ? -37.063 -8.938 19.637 1.00 43.48 121 SER A N 1
ATOM 758 C CA . SER A 1 92 ? -37.378 -9.895 18.587 1.00 41.46 121 SER A CA 1
ATOM 759 C C . SER A 1 92 ? -38.793 -9.666 18.060 1.00 39.48 121 SER A C 1
ATOM 760 O O . SER A 1 92 ? -39.699 -9.321 18.815 1.00 37.76 121 SER A O 1
ATOM 763 N N . GLU A 1 93 ? -38.967 -9.939 16.760 1.00 38.30 122 GLU A N 1
ATOM 764 C CA . GLU A 1 93 ? -40.231 -9.744 16.073 1.00 37.83 122 GLU A CA 1
ATOM 765 C C . GLU A 1 93 ? -41.161 -10.942 16.242 1.00 36.40 122 GLU A C 1
ATOM 766 O O . GLU A 1 93 ? -40.736 -12.084 16.082 1.00 37.48 122 GLU A O 1
ATOM 772 N N . VAL A 1 94 ? -42.436 -10.653 16.538 1.00 35.33 123 VAL A N 1
ATOM 773 C CA . VAL A 1 94 ? -43.484 -11.661 16.645 1.00 34.95 123 VAL A CA 1
ATOM 774 C C . VAL A 1 94 ? -44.593 -11.222 15.686 1.00 34.08 123 VAL A C 1
ATOM 775 O O . VAL A 1 94 ? -44.675 -10.045 15.340 1.00 34.88 123 VAL A O 1
ATOM 779 N N . PHE A 1 95 ? -45.436 -12.161 15.248 1.00 32.73 124 PHE A N 1
ATOM 780 C CA . PHE A 1 95 ? -46.485 -11.854 14.282 1.00 32.08 124 PHE A CA 1
ATOM 781 C C . PHE A 1 95 ? -47.855 -12.211 14.849 1.00 31.82 124 PHE A C 1
ATOM 782 O O . PHE A 1 95 ? -48.086 -13.343 15.282 1.00 31.37 124 PHE A O 1
ATOM 790 N N . LEU A 1 96 ? -48.746 -11.212 14.843 1.00 31.68 125 LEU A N 1
ATOM 791 C CA . LEU A 1 96 ? -50.092 -11.362 15.363 1.00 31.91 125 LEU A CA 1
ATOM 792 C C . LEU A 1 96 ? -51.080 -11.222 14.207 1.00 32.89 125 LEU A C 1
ATOM 793 O O . LEU A 1 96 ? -51.087 -10.211 13.506 1.00 32.63 125 LEU A O 1
ATOM 798 N N . GLU A 1 97 ? -51.902 -12.258 14.019 1.00 33.66 126 GLU A N 1
ATOM 799 C CA . GLU A 1 97 ? -52.912 -12.275 12.979 1.00 34.85 126 GLU A CA 1
ATOM 800 C C . GLU A 1 97 ? -54.299 -12.175 13.604 1.00 35.78 126 GLU A C 1
ATOM 801 O O . GLU A 1 97 ? -54.774 -13.126 14.224 1.00 36.06 126 GLU A O 1
ATOM 807 N N . GLY A 1 98 ? -54.930 -11.008 13.428 1.00 37.20 127 GLY A N 1
ATOM 808 C CA . GLY A 1 98 ? -56.268 -10.753 13.928 1.00 38.38 127 GLY A CA 1
ATOM 809 C C . GLY A 1 98 ? -57.324 -11.133 12.892 1.00 40.41 127 GLY A C 1
ATOM 810 O O . GLY A 1 98 ? -57.016 -11.764 11.882 1.00 40.20 127 GLY A O 1
ATOM 811 N N . LYS A 1 99 ? -58.563 -10.690 13.126 1.00 43.10 128 LYS A N 1
ATOM 812 C CA . LYS A 1 99 ? -59.670 -11.008 12.239 1.00 44.65 128 LYS A CA 1
ATOM 813 C C . LYS A 1 99 ? -59.444 -10.453 10.834 1.00 44.54 128 LYS A C 1
ATOM 814 O O . LYS A 1 99 ? -59.792 -11.110 9.858 1.00 43.70 128 LYS A O 1
ATOM 820 N N . ASN A 1 100 ? -58.859 -9.255 10.729 1.00 45.11 129 ASN A N 1
ATOM 821 C CA . ASN A 1 100 ? -58.660 -8.662 9.415 1.00 46.41 129 ASN A CA 1
ATOM 822 C C . ASN A 1 100 ? -57.212 -8.246 9.169 1.00 45.70 129 ASN A C 1
ATOM 823 O O . ASN A 1 100 ? -56.816 -8.100 8.017 1.00 49.71 129 ASN A O 1
ATOM 828 N N . ILE A 1 101 ? -56.418 -8.073 10.230 1.00 44.29 130 ILE A N 1
ATOM 829 C CA . ILE A 1 101 ? -55.059 -7.596 10.033 1.00 43.09 130 ILE A CA 1
ATOM 830 C C . ILE A 1 101 ? -54.021 -8.506 10.686 1.00 40.01 130 ILE A C 1
ATOM 831 O O . ILE A 1 101 ? -54.242 -9.048 11.767 1.00 38.62 130 ILE A O 1
ATOM 836 N N . ILE A 1 102 ? -52.881 -8.634 9.996 1.00 38.29 131 ILE A N 1
ATOM 837 C CA . ILE A 1 102 ? -51.716 -9.347 10.495 1.00 36.95 131 ILE A CA 1
ATOM 838 C C . ILE A 1 102 ? -50.593 -8.321 10.489 1.00 37.14 131 ILE A C 1
ATOM 839 O O . ILE A 1 102 ? -50.384 -7.650 9.482 1.00 36.72 131 ILE A O 1
ATOM 844 N N . TYR A 1 103 ? -49.880 -8.206 11.613 1.00 37.68 132 TYR A N 1
ATOM 845 C CA . TYR A 1 103 ? -48.812 -7.227 11.722 1.00 39.18 132 TYR A CA 1
ATOM 846 C C . TYR A 1 103 ? -47.674 -7.749 12.589 1.00 39.67 132 TYR A C 1
ATOM 847 O O . TYR A 1 103 ? -47.844 -8.686 13.361 1.00 38.05 132 TYR A O 1
ATOM 856 N N . SER A 1 104 ? -46.529 -7.075 12.466 1.00 43.51 133 SER A N 1
ATOM 857 C CA . SER A 1 104 ? -45.332 -7.393 13.218 1.00 45.78 133 SER A CA 1
ATOM 858 C C . SER A 1 104 ? -45.226 -6.453 14.416 1.00 48.18 133 SER A C 1
ATOM 859 O O . SER A 1 104 ? -45.456 -5.250 14.293 1.00 50.69 133 SER A O 1
ATOM 862 N N . ASP A 1 105 ? -44.890 -7.025 15.574 1.00 49.33 134 ASP A N 1
ATOM 863 C CA . ASP A 1 105 ? -44.716 -6.265 16.798 1.00 49.09 134 ASP A CA 1
ATOM 864 C C . ASP A 1 105 ? -43.515 -6.867 17.516 1.00 47.42 134 ASP A C 1
ATOM 865 O O . ASP A 1 105 ? -43.348 -8.083 17.540 1.00 47.27 134 ASP A O 1
ATOM 870 N N . LYS A 1 106 ? -42.676 -6.005 18.084 1.00 46.61 135 LYS A N 1
ATOM 871 C CA . LYS A 1 106 ? -41.485 -6.456 18.777 1.00 43.88 135 LYS A CA 1
ATOM 872 C C . LYS A 1 106 ? -41.792 -6.752 20.240 1.00 40.03 135 LYS A C 1
ATOM 873 O O . LYS A 1 106 ? -42.663 -6.132 20.842 1.00 38.42 135 LYS A O 1
ATOM 879 N N . ILE A 1 107 ? -41.068 -7.729 20.789 1.00 36.81 136 ILE A N 1
ATOM 880 C CA . ILE A 1 107 ? -41.182 -8.080 22.193 1.00 35.33 136 ILE A CA 1
ATOM 881 C C . ILE A 1 107 ? -40.701 -6.896 23.023 1.00 35.75 136 ILE A C 1
ATOM 882 O O . ILE A 1 107 ? -39.575 -6.433 22.850 1.00 35.64 136 ILE A O 1
ATOM 887 N N . LYS A 1 108 ? -41.583 -6.428 23.915 1.00 36.33 137 LYS A N 1
ATOM 888 C CA . LYS A 1 108 ? -41.323 -5.285 24.773 1.00 37.49 137 LYS A CA 1
ATOM 889 C C . LYS A 1 108 ? -41.405 -5.705 26.235 1.00 37.41 137 LYS A C 1
ATOM 890 O O . LYS A 1 108 ? -42.358 -6.375 26.630 1.00 37.09 137 LYS A O 1
ATOM 896 N N . GLU A 1 109 ? -40.389 -5.316 27.016 1.00 38.23 138 GLU A N 1
ATOM 897 C CA . GLU A 1 109 ? -40.320 -5.619 28.439 1.00 39.12 138 GLU A CA 1
ATOM 898 C C . GLU A 1 109 ? -40.611 -7.099 28.678 1.00 36.92 138 GLU A C 1
ATOM 899 O O . GLU A 1 109 ? -41.299 -7.448 29.638 1.00 36.42 138 GLU A O 1
ATOM 905 N N . GLY A 1 110 ? -40.092 -7.940 27.769 1.00 35.13 139 GLY A N 1
ATOM 906 C CA . GLY A 1 110 ? -40.242 -9.387 27.823 1.00 33.82 139 GLY A CA 1
ATOM 907 C C . GLY A 1 110 ? -41.661 -9.884 27.531 1.00 32.73 139 GLY A C 1
ATOM 908 O O . GLY A 1 110 ? -41.933 -11.076 27.721 1.00 31.99 139 GLY A O 1
ATOM 918 N N . ILE A 1 112 ? -45.592 -9.754 25.073 1.00 30.68 141 ILE A N 1
ATOM 919 C CA . ILE A 1 112 ? -46.313 -9.621 23.814 1.00 30.40 141 ILE A CA 1
ATOM 920 C C . ILE A 1 112 ? -47.633 -8.902 24.095 1.00 30.59 141 ILE A C 1
ATOM 921 O O . ILE A 1 112 ? -48.451 -9.407 24.856 1.00 30.05 141 ILE A O 1
ATOM 926 N N . GLU A 1 113 ? -47.854 -7.731 23.477 1.00 30.95 142 GLU A N 1
ATOM 927 C CA . GLU A 1 113 ? -49.106 -7.015 23.681 1.00 31.46 142 GLU A CA 1
ATOM 928 C C . GLU A 1 113 ? -50.227 -7.682 22.883 1.00 32.00 142 GLU A C 1
ATOM 929 O O . GLU A 1 113 ? -50.078 -7.932 21.689 1.00 32.78 142 GLU A O 1
ATOM 935 N N . VAL A 1 114 ? -51.346 -7.979 23.558 1.00 32.90 143 VAL A N 1
ATOM 936 C CA . VAL A 1 114 ? -52.503 -8.603 22.926 1.00 33.93 143 VAL A CA 1
ATOM 937 C C . VAL A 1 114 ? -53.621 -7.562 22.931 1.00 35.61 143 VAL A C 1
ATOM 938 O O . VAL A 1 114 ? -54.368 -7.466 23.901 1.00 37.65 143 VAL A O 1
ATOM 942 N N . PRO A 1 115 ? -53.831 -6.821 21.818 1.00 36.75 144 PRO A N 1
ATOM 943 C CA . PRO A 1 115 ? -54.819 -5.739 21.782 1.00 37.34 144 PRO A CA 1
ATOM 944 C C . PRO A 1 115 ? -56.263 -6.116 22.106 1.00 37.48 144 PRO A C 1
ATOM 945 O O . PRO A 1 115 ? -56.639 -7.286 22.093 1.00 37.51 144 PRO A O 1
ATOM 949 N N . GLY A 1 116 ? -57.066 -5.091 22.407 1.00 37.82 145 GLY A N 1
ATOM 950 C CA . GLY A 1 116 ? -58.468 -5.288 22.728 1.00 37.71 145 GLY A CA 1
ATOM 951 C C . GLY A 1 116 ? -59.215 -6.009 21.607 1.00 37.63 145 GLY A C 1
ATOM 952 O O . GLY A 1 116 ? -59.010 -5.720 20.434 1.00 37.58 145 GLY A O 1
ATOM 953 N N . GLU A 1 117 ? -60.053 -6.972 22.000 1.00 38.21 146 GLU A N 1
ATOM 954 C CA . GLU A 1 117 ? -60.865 -7.776 21.097 1.00 38.77 146 GLU A CA 1
ATOM 955 C C . GLU A 1 117 ? -60.018 -8.599 20.128 1.00 37.83 146 GLU A C 1
ATOM 956 O O . GLU A 1 117 ? -60.562 -9.215 19.216 1.00 39.72 146 GLU A O 1
ATOM 962 N N . PHE A 1 118 ? -58.697 -8.634 20.317 1.00 36.55 147 PHE A N 1
ATOM 963 C CA . PHE A 1 118 ? -57.901 -9.468 19.434 1.00 35.42 147 PHE A CA 1
ATOM 964 C C . PHE A 1 118 ? -58.484 -10.877 19.474 1.00 35.21 147 PHE A C 1
ATOM 965 O O . PHE A 1 118 ? -58.803 -11.376 20.548 1.00 34.33 147 PHE A O 1
ATOM 973 N N . GLU A 1 119 ? -58.624 -11.495 18.302 1.00 35.13 148 GLU A N 1
ATOM 974 C CA . GLU A 1 119 ? -59.149 -12.844 18.177 1.00 35.43 148 GLU A CA 1
ATOM 975 C C . GLU A 1 119 ? -58.402 -13.485 17.017 1.00 34.92 148 GLU A C 1
ATOM 976 O O . GLU A 1 119 ? -58.832 -13.407 15.870 1.00 35.10 148 GLU A O 1
ATOM 982 N N . GLY A 1 120 ? -57.246 -14.069 17.325 1.00 34.17 149 GLY A N 1
ATOM 983 C CA . GLY A 1 120 ? -56.460 -14.670 16.268 1.00 34.70 149 GLY A CA 1
ATOM 984 C C . GLY A 1 120 ? -55.325 -15.540 16.785 1.00 34.23 149 GLY A C 1
ATOM 985 O O . GLY A 1 120 ? -55.402 -16.087 17.882 1.00 35.76 149 GLY A O 1
ATOM 986 N N . LYS A 1 121 ? -54.255 -15.610 15.992 1.00 34.45 150 LYS A N 1
ATOM 987 C CA . LYS A 1 121 ? -53.128 -16.466 16.297 1.00 34.69 150 LYS A CA 1
ATOM 988 C C . LYS A 1 121 ? -51.861 -15.629 16.426 1.00 33.38 150 LYS A C 1
ATOM 989 O O . LYS A 1 121 ? -51.755 -14.555 15.839 1.00 33.63 150 LYS A O 1
ATOM 995 N N . ILE A 1 122 ? -50.903 -16.145 17.203 1.00 32.05 151 ILE A N 1
ATOM 996 C CA . ILE A 1 122 ? -49.638 -15.464 17.413 1.00 30.70 151 ILE A CA 1
ATOM 997 C C . ILE A 1 122 ? -48.501 -16.409 17.034 1.00 30.22 151 ILE A C 1
ATOM 998 O O . ILE A 1 122 ? -48.482 -17.576 17.444 1.00 30.25 151 ILE A O 1
ATOM 1003 N N . TYR A 1 123 ? -47.576 -15.868 16.234 1.00 29.43 152 TYR A N 1
ATOM 1004 C CA . TYR A 1 123 ? -46.400 -16.564 15.737 1.00 29.20 152 TYR A CA 1
ATOM 1005 C C . TYR A 1 123 ? -45.156 -16.074 16.472 1.00 28.97 152 TYR A C 1
ATOM 1006 O O . TYR A 1 123 ? -44.832 -14.887 16.415 1.00 27.24 152 TYR A O 1
ATOM 1015 N N . VAL A 1 124 ? -44.482 -17.004 17.159 1.00 27.41 153 VAL A N 1
ATOM 1016 C CA . VAL A 1 124 ? -43.255 -16.733 17.892 1.00 29.00 153 VAL A CA 1
ATOM 1017 C C . VAL A 1 124 ? -42.233 -17.794 17.486 1.00 29.54 153 VAL A C 1
ATOM 1018 O O . VAL A 1 124 ? -42.355 -18.947 17.893 1.00 29.53 153 VAL A O 1
ATOM 1022 N N . ASN A 1 125 ? -41.205 -17.393 16.730 1.00 29.97 154 ASN A N 1
ATOM 1023 C CA . ASN A 1 125 ? -40.189 -18.326 16.271 1.00 30.69 154 ASN A CA 1
ATOM 1024 C C . ASN A 1 125 ? -39.276 -18.688 17.443 1.00 31.22 154 ASN A C 1
ATOM 1025 O O . ASN A 1 125 ? -39.076 -17.885 18.348 1.00 30.84 154 ASN A O 1
ATOM 1030 N N . PHE A 1 126 ? -38.722 -19.907 17.426 1.00 31.58 155 PHE A N 1
ATOM 1031 C CA . PHE A 1 126 ? -37.854 -20.348 18.508 1.00 32.20 155 PHE A CA 1
ATOM 1032 C C . PHE A 1 126 ? -36.568 -19.523 18.585 1.00 33.17 155 PHE A C 1
ATOM 1033 O O . PHE A 1 126 ? -35.885 -19.555 19.608 1.00 33.34 155 PHE A O 1
ATOM 1041 N N . ASN A 1 127 ? -36.213 -18.809 17.513 1.00 34.31 156 ASN A N 1
ATOM 1042 C CA . ASN A 1 127 ? -35.021 -17.978 17.597 1.00 35.69 156 ASN A CA 1
ATOM 1043 C C . ASN A 1 127 ? -35.378 -16.703 18.363 1.00 36.06 156 ASN A C 1
ATOM 1044 O O . ASN A 1 127 ? -34.550 -15.806 18.494 1.00 36.18 156 ASN A O 1
ATOM 1049 N N . SER A 1 128 ? -36.622 -16.636 18.860 1.00 37.86 157 SER A N 1
ATOM 1050 C CA . SER A 1 128 ? -37.090 -15.493 19.631 1.00 39.94 157 SER A CA 1
ATOM 1051 C C . SER A 1 128 ? -37.029 -15.797 21.130 1.00 39.83 157 SER A C 1
ATOM 1052 O O . SER A 1 128 ? -37.357 -14.941 21.941 1.00 42.06 157 SER A O 1
ATOM 1055 N N . LEU A 1 129 ? -36.678 -17.035 21.501 1.00 40.13 158 LEU A N 1
ATOM 1056 C CA . LEU A 1 129 ? -36.542 -17.384 22.909 1.00 39.31 158 LEU A CA 1
ATOM 1057 C C . LEU A 1 129 ? -35.062 -17.612 23.179 1.00 38.56 158 LEU A C 1
ATOM 1058 O O . LEU A 1 129 ? -34.411 -18.379 22.471 1.00 37.81 158 LEU A O 1
ATOM 1063 N N . ILE A 1 130 ? -34.550 -16.956 24.227 1.00 37.68 159 ILE A N 1
ATOM 1064 C CA . ILE A 1 130 ? -33.132 -17.042 24.513 1.00 37.51 159 ILE A CA 1
ATOM 1065 C C . ILE A 1 130 ? -32.858 -17.294 25.994 1.00 37.18 159 ILE A C 1
ATOM 1066 O O . ILE A 1 130 ? -33.641 -16.921 26.863 1.00 36.47 159 ILE A O 1
ATOM 1071 N N . ASN A 1 131 ? -31.733 -17.977 26.231 1.00 37.92 160 ASN A N 1
ATOM 1072 C CA . ASN A 1 131 ? -31.205 -18.254 27.555 1.00 39.30 160 ASN A CA 1
ATOM 1073 C C . ASN A 1 131 ? -30.244 -17.107 27.852 1.00 40.68 160 ASN A C 1
ATOM 1074 O O . ASN A 1 131 ? -29.168 -17.045 27.267 1.00 40.13 160 ASN A O 1
ATOM 1079 N N . GLU A 1 132 ? -30.659 -16.205 28.744 1.00 43.56 161 GLU A N 1
ATOM 1080 C CA . GLU A 1 132 ? -29.907 -15.008 29.095 1.00 46.72 161 GLU A CA 1
ATOM 1081 C C . GLU A 1 132 ? -28.424 -15.290 29.358 1.00 48.57 161 GLU A C 1
ATOM 1082 O O . GLU A 1 132 ? -27.566 -14.794 28.631 1.00 50.17 161 GLU A O 1
ATOM 1088 N N . GLU A 1 133 ? -28.136 -16.089 30.391 1.00 51.04 162 GLU A N 1
ATOM 1089 C CA . GLU A 1 133 ? -26.774 -16.407 30.809 1.00 53.94 162 GLU A CA 1
ATOM 1090 C C . GLU A 1 133 ? -25.857 -16.810 29.651 1.00 52.72 162 GLU A C 1
ATOM 1091 O O . GLU A 1 133 ? -24.754 -16.277 29.527 1.00 52.04 162 GLU A O 1
ATOM 1097 N N . SER A 1 134 ? -26.301 -17.765 28.825 1.00 50.59 163 SER A N 1
ATOM 1098 C CA . SER A 1 134 ? -25.487 -18.273 27.729 1.00 49.45 163 SER A CA 1
ATOM 1099 C C . SER A 1 134 ? -25.669 -17.482 26.434 1.00 47.07 163 SER A C 1
ATOM 1100 O O . SER A 1 134 ? -24.789 -17.512 25.576 1.00 46.86 163 SER A O 1
ATOM 1103 N N . ASN A 1 135 ? -26.815 -16.806 26.290 1.00 45.78 164 ASN A N 1
ATOM 1104 C CA . ASN A 1 135 ? -27.131 -16.038 25.094 1.00 44.14 164 ASN A CA 1
ATOM 1105 C C . ASN A 1 135 ? -27.450 -17.011 23.957 1.00 42.32 164 ASN A C 1
ATOM 1106 O O . ASN A 1 135 ? -27.500 -16.613 22.797 1.00 41.69 164 ASN A O 1
ATOM 1111 N N . VAL A 1 136 ? -27.700 -18.282 24.308 1.00 41.06 165 VAL A N 1
ATOM 1112 C CA . VAL A 1 136 ? -28.003 -19.317 23.327 1.00 40.60 165 VAL A CA 1
ATOM 1113 C C . VAL A 1 136 ? -29.502 -19.321 23.038 1.00 39.16 165 VAL A C 1
ATOM 1114 O O . VAL A 1 136 ? -30.302 -19.483 23.954 1.00 38.75 165 VAL A O 1
ATOM 1118 N N . VAL A 1 137 ? -29.872 -19.152 21.760 1.00 38.88 166 VAL A N 1
ATOM 1119 C CA . VAL A 1 137 ? -31.275 -19.157 21.373 1.00 38.77 166 VAL A CA 1
ATOM 1120 C C . VAL A 1 137 ? -31.732 -20.614 21.319 1.00 39.01 166 VAL A C 1
ATOM 1121 O O . VAL A 1 137 ? -30.948 -21.502 21.000 1.00 39.92 166 VAL A O 1
ATOM 1125 N N . LEU A 1 138 ? -33.020 -20.827 21.604 1.00 39.03 167 LEU A N 1
ATOM 1126 C CA . LEU A 1 138 ? -33.630 -22.148 21.713 1.00 40.77 167 LEU A CA 1
ATOM 1127 C C . LEU A 1 138 ? -33.384 -23.070 20.510 1.00 42.35 167 LEU A C 1
ATOM 1128 O O . LEU A 1 138 ? -33.383 -24.284 20.690 1.00 42.37 167 LEU A O 1
ATOM 1133 N N . ASP A 1 139 ? -33.142 -22.542 19.302 1.00 44.23 168 ASP A N 1
ATOM 1134 C CA . ASP A 1 139 ? -32.952 -23.454 18.179 1.00 46.13 168 ASP A CA 1
ATOM 1135 C C . ASP A 1 139 ? -31.470 -23.658 17.869 1.00 47.44 168 ASP A C 1
ATOM 1136 O O . ASP A 1 139 ? -31.137 -24.192 16.813 1.00 47.62 168 ASP A O 1
ATOM 1141 N N . SER A 1 140 ? -30.582 -23.257 18.787 1.00 50.39 169 SER A N 1
ATOM 1142 C CA . SER A 1 140 ? -29.156 -23.393 18.536 1.00 52.27 169 SER A CA 1
ATOM 1143 C C . SER A 1 140 ? -28.505 -24.301 19.580 1.00 55.40 169 SER A C 1
ATOM 1144 O O . SER A 1 140 ? -29.188 -25.074 20.247 1.00 54.72 169 SER A O 1
ATOM 1147 N N . ASN A 1 141 ? -27.170 -24.217 19.671 1.00 51.08 170 ASN A N 1
ATOM 1148 C CA . ASN A 1 141 ? -26.384 -24.998 20.612 1.00 52.25 170 ASN A CA 1
ATOM 1149 C C . ASN A 1 141 ? -25.306 -24.097 21.215 1.00 54.18 170 ASN A C 1
ATOM 1150 O O . ASN A 1 141 ? -25.157 -22.948 20.803 1.00 49.02 170 ASN A O 1
ATOM 1163 N N . LEU A 1 143 ? -22.244 -24.088 20.778 1.00 49.10 172 LEU A N 1
ATOM 1164 C CA . LEU A 1 143 ? -21.267 -23.659 19.786 1.00 53.12 172 LEU A CA 1
ATOM 1165 C C . LEU A 1 143 ? -21.628 -22.278 19.240 1.00 57.95 172 LEU A C 1
ATOM 1166 O O . LEU A 1 143 ? -20.792 -21.627 18.618 1.00 58.08 172 LEU A O 1
ATOM 1171 N N . SER A 1 144 ? -22.872 -21.841 19.475 1.00 55.13 173 SER A N 1
ATOM 1172 C CA . SER A 1 144 ? -23.324 -20.557 18.966 1.00 54.79 173 SER A CA 1
ATOM 1173 C C . SER A 1 144 ? -22.583 -19.396 19.622 1.00 50.80 173 SER A C 1
ATOM 1174 O O . SER A 1 144 ? -22.510 -18.325 19.030 1.00 47.57 173 SER A O 1
ATOM 1177 N N . ASN A 1 145 ? -22.048 -19.605 20.834 1.00 47.23 174 ASN A N 1
ATOM 1178 C CA . ASN A 1 145 ? -21.344 -18.534 21.525 1.00 48.66 174 ASN A CA 1
ATOM 1179 C C . ASN A 1 145 ? -20.075 -19.049 22.203 1.00 44.37 174 ASN A C 1
ATOM 1180 O O . ASN A 1 145 ? -20.033 -19.192 23.424 1.00 44.87 174 ASN A O 1
ATOM 1185 N N . ILE A 1 146 ? -19.034 -19.282 21.399 1.00 44.98 175 ILE A N 1
ATOM 1186 C CA . ILE A 1 146 ? -17.748 -19.734 21.899 1.00 45.94 175 ILE A CA 1
ATOM 1187 C C . ILE A 1 146 ? -16.933 -18.495 22.259 1.00 45.47 175 ILE A C 1
ATOM 1188 O O . ILE A 1 146 ? -16.804 -17.580 21.449 1.00 47.28 175 ILE A O 1
ATOM 1193 N N . VAL A 1 147 ? -16.380 -18.482 23.475 1.00 47.55 176 VAL A N 1
ATOM 1194 C CA . VAL A 1 147 ? -15.604 -17.344 23.942 1.00 45.27 176 VAL A CA 1
ATOM 1195 C C . VAL A 1 147 ? -14.149 -17.741 24.184 1.00 46.61 176 VAL A C 1
ATOM 1196 O O . VAL A 1 147 ? -13.302 -16.862 24.335 1.00 48.95 176 VAL A O 1
ATOM 1200 N N . SER A 1 148 ? -13.851 -19.048 24.214 1.00 43.73 177 SER A N 1
ATOM 1201 C CA . SER A 1 148 ? -12.477 -19.454 24.463 1.00 40.40 177 SER A CA 1
ATOM 1202 C C . SER A 1 148 ? -12.217 -20.886 23.997 1.00 40.13 177 SER A C 1
ATOM 1203 O O . SER A 1 148 ? -13.083 -21.751 24.111 1.00 37.90 177 SER A O 1
ATOM 1206 N N . TRP A 1 149 ? -11.024 -21.094 23.422 1.00 41.31 178 TRP A N 1
ATOM 1207 C CA . TRP A 1 149 ? -10.561 -22.403 22.985 1.00 37.75 178 TRP A CA 1
ATOM 1208 C C . TRP A 1 149 ? -9.095 -22.518 23.394 1.00 35.07 178 TRP A C 1
ATOM 1209 O O . TRP A 1 149 ? -8.363 -21.534 23.345 1.00 31.75 178 TRP A O 1
ATOM 1220 N N . GLY A 1 150 ? -8.675 -23.716 23.813 1.00 33.83 179 GLY A N 1
ATOM 1221 C CA . GLY A 1 150 ? -7.295 -23.906 24.218 1.00 34.23 179 GLY A CA 1
ATOM 1222 C C . GLY A 1 150 ? -6.858 -25.369 24.191 1.00 33.79 179 GLY A C 1
ATOM 1223 O O . GLY A 1 150 ? -7.669 -26.277 24.002 1.00 33.66 179 GLY A O 1
ATOM 1224 N N . ILE A 1 151 ? -5.551 -25.564 24.390 1.00 34.42 180 ILE A N 1
ATOM 1225 C CA . ILE A 1 151 ? -4.943 -26.884 24.413 1.00 39.34 180 ILE A CA 1
ATOM 1226 C C . ILE A 1 151 ? -4.095 -27.001 25.676 1.00 38.74 180 ILE A C 1
ATOM 1227 O O . ILE A 1 151 ? -3.330 -26.092 26.006 1.00 38.86 180 ILE A O 1
ATOM 1232 N N . THR A 1 152 ? -4.284 -28.104 26.410 1.00 35.72 181 THR A N 1
ATOM 1233 C CA . THR A 1 152 ? -3.491 -28.372 27.593 1.00 34.02 181 THR A CA 1
ATOM 1234 C C . THR A 1 152 ? -2.459 -29.423 27.195 1.00 36.11 181 THR A C 1
ATOM 1235 O O . THR A 1 152 ? -2.795 -30.421 26.566 1.00 31.13 181 THR A O 1
ATOM 1239 N N . PHE A 1 153 ? -1.199 -29.167 27.548 1.00 37.20 182 PHE A N 1
ATOM 1240 C CA . PHE A 1 153 ? -0.098 -30.049 27.204 1.00 39.17 182 PHE A CA 1
ATOM 1241 C C . PHE A 1 153 ? 0.557 -30.571 28.478 1.00 40.97 182 PHE A C 1
ATOM 1242 O O . PHE A 1 153 ? 0.874 -29.795 29.380 1.00 40.35 182 PHE A O 1
ATOM 1250 N N . ILE A 1 154 ? 0.681 -31.901 28.560 1.00 38.27 183 ILE A N 1
ATOM 1251 C CA . ILE A 1 154 ? 1.344 -32.557 29.673 1.00 37.81 183 ILE A CA 1
ATOM 1252 C C . ILE A 1 154 ? 2.579 -33.231 29.082 1.00 35.28 183 ILE A C 1
ATOM 1253 O O . ILE A 1 154 ? 2.462 -34.279 28.449 1.00 33.31 183 ILE A O 1
ATOM 1258 N N . PRO A 1 155 ? 3.771 -32.602 29.197 1.00 34.18 184 PRO A N 1
ATOM 1259 C CA . PRO A 1 155 ? 5.007 -33.157 28.648 1.00 34.72 184 PRO A CA 1
ATOM 1260 C C . PRO A 1 155 ? 5.417 -34.491 29.262 1.00 32.28 184 PRO A C 1
ATOM 1261 O O . PRO A 1 155 ? 5.079 -34.789 30.405 1.00 32.42 184 PRO A O 1
ATOM 1265 N N . SER A 1 156 ? 6.148 -35.281 28.467 1.00 35.02 185 SER A N 1
ATOM 1266 C CA . SER A 1 156 ? 6.645 -36.580 28.883 1.00 34.74 185 SER A CA 1
ATOM 1267 C C . SER A 1 156 ? 7.651 -36.409 30.019 1.00 35.96 185 SER A C 1
ATOM 1268 O O . SER A 1 156 ? 7.964 -35.291 30.415 1.00 30.02 185 SER A O 1
ATOM 1271 N N . ASP A 1 157 ? 8.179 -37.537 30.511 1.00 37.56 186 ASP A N 1
ATOM 1272 C CA . ASP A 1 157 ? 9.172 -37.527 31.571 1.00 41.12 186 ASP A CA 1
ATOM 1273 C C . ASP A 1 157 ? 10.493 -36.938 31.072 1.00 39.00 186 ASP A C 1
ATOM 1274 O O . ASP A 1 157 ? 11.381 -36.680 31.880 1.00 42.97 186 ASP A O 1
ATOM 1279 N N . GLU A 1 158 ? 10.635 -36.736 29.753 1.00 36.89 187 GLU A N 1
ATOM 1280 C CA . GLU A 1 158 ? 11.855 -36.131 29.237 1.00 38.26 187 GLU A CA 1
ATOM 1281 C C . GLU A 1 158 ? 11.922 -34.696 29.763 1.00 38.34 187 GLU A C 1
ATOM 1282 O O . GLU A 1 158 ? 10.897 -34.041 29.940 1.00 34.55 187 GLU A O 1
ATOM 1288 N N . GLU A 1 159 ? 13.142 -34.238 30.041 1.00 40.19 188 GLU A N 1
ATOM 1289 C CA . GLU A 1 159 ? 13.350 -32.913 30.600 1.00 43.84 188 GLU A CA 1
ATOM 1290 C C . GLU A 1 159 ? 12.879 -31.839 29.622 1.00 40.55 188 GLU A C 1
ATOM 1291 O O . GLU A 1 159 ? 12.160 -30.925 30.017 1.00 36.92 188 GLU A O 1
ATOM 1297 N N . HIS A 1 160 ? 13.261 -31.960 28.346 1.00 41.54 189 HIS A N 1
ATOM 1298 C CA . HIS A 1 160 ? 12.857 -30.981 27.350 1.00 40.75 189 HIS A CA 1
ATOM 1299 C C . HIS A 1 160 ? 11.982 -31.628 26.283 1.00 39.75 189 HIS A C 1
ATOM 1300 O O . HIS A 1 160 ? 12.409 -32.564 25.609 1.00 37.54 189 HIS A O 1
ATOM 1307 N N . ASN A 1 161 ? 10.766 -31.094 26.117 1.00 37.35 190 ASN A N 1
ATOM 1308 C CA . ASN A 1 161 ? 9.851 -31.604 25.114 1.00 39.14 190 ASN A CA 1
ATOM 1309 C C . ASN A 1 161 ? 9.566 -30.523 24.082 1.00 40.41 190 ASN A C 1
ATOM 1310 O O . ASN A 1 161 ? 9.666 -29.333 24.376 1.00 44.78 190 ASN A O 1
ATOM 1315 N N . ILE A 1 162 ? 9.249 -30.965 22.860 1.00 41.32 191 ILE A N 1
ATOM 1316 C CA . ILE A 1 162 ? 8.920 -30.056 21.778 1.00 39.74 191 ILE A CA 1
ATOM 1317 C C . ILE A 1 162 ? 7.825 -30.661 20.908 1.00 39.86 191 ILE A C 1
ATOM 1318 O O . ILE A 1 162 ? 7.936 -31.790 20.437 1.00 36.78 191 ILE A O 1
ATOM 1323 N N . VAL A 1 163 ? 6.755 -29.889 20.721 1.00 39.61 192 VAL A N 1
ATOM 1324 C CA . VAL A 1 163 ? 5.673 -30.273 19.842 1.00 42.03 192 VAL A CA 1
ATOM 1325 C C . VAL A 1 163 ? 5.555 -29.144 18.821 1.00 41.10 192 VAL A C 1
ATOM 1326 O O . VAL A 1 163 ? 5.826 -27.982 19.142 1.00 33.96 192 VAL A O 1
ATOM 1330 N N . ILE A 1 164 ? 5.247 -29.523 17.578 1.00 38.23 193 ILE A N 1
ATOM 1331 C CA . ILE A 1 164 ? 5.090 -28.581 16.483 1.00 39.01 193 ILE A CA 1
ATOM 1332 C C . ILE A 1 164 ? 3.638 -28.627 16.023 1.00 39.17 193 ILE A C 1
ATOM 1333 O O . ILE A 1 164 ? 3.164 -29.675 15.585 1.00 37.58 193 ILE A O 1
ATOM 1338 N N . ILE A 1 165 ? 2.932 -27.496 16.135 1.00 38.83 194 ILE A N 1
ATOM 1339 C CA . ILE A 1 165 ? 1.552 -27.432 15.680 1.00 42.66 194 ILE A CA 1
ATOM 1340 C C . ILE A 1 165 ? 1.509 -26.654 14.367 1.00 45.65 194 ILE A C 1
ATOM 1341 O O . ILE A 1 165 ? 1.591 -25.429 14.364 1.00 48.30 194 ILE A O 1
ATOM 1346 N N . LYS A 1 166 ? 1.366 -27.392 13.256 1.00 48.27 195 LYS A N 1
ATOM 1347 C CA . LYS A 1 166 ? 1.335 -26.805 11.926 1.00 50.60 195 LYS A CA 1
ATOM 1348 C C . LYS A 1 166 ? -0.020 -26.175 11.622 1.00 49.14 195 LYS A C 1
ATOM 1349 O O . LYS A 1 166 ? -0.074 -25.100 11.028 1.00 49.76 195 LYS A O 1
ATOM 1355 N N . LYS A 1 167 ? -1.112 -26.833 12.025 1.00 46.44 196 LYS A N 1
ATOM 1356 C CA . LYS A 1 167 ? -2.409 -26.274 11.689 1.00 46.85 196 LYS A CA 1
ATOM 1357 C C . LYS A 1 167 ? -3.527 -26.843 12.558 1.00 44.80 196 LYS A C 1
ATOM 1358 O O . LYS A 1 167 ? -3.510 -28.012 12.948 1.00 39.17 196 LYS A O 1
ATOM 1364 N N . ILE A 1 168 ? -4.497 -25.961 12.826 1.00 41.96 197 ILE A N 1
ATOM 1365 C CA . ILE A 1 168 ? -5.703 -26.255 13.578 1.00 44.30 197 ILE A CA 1
ATOM 1366 C C . ILE A 1 168 ? -6.859 -25.641 12.796 1.00 45.56 197 ILE A C 1
ATOM 1367 O O . ILE A 1 168 ? -6.798 -24.471 12.432 1.00 46.03 197 ILE A O 1
ATOM 1372 N N . SER A 1 169 ? -7.893 -26.440 12.518 1.00 48.81 198 SER A N 1
ATOM 1373 C CA . SER A 1 169 ? -9.044 -25.938 11.788 1.00 50.00 198 SER A CA 1
ATOM 1374 C C . SER A 1 169 ? -10.311 -26.641 12.262 1.00 50.11 198 SER A C 1
ATOM 1375 O O . SER A 1 169 ? -10.246 -27.607 13.021 1.00 46.14 198 SER A O 1
ATOM 1378 N N . LEU A 1 170 ? -11.457 -26.093 11.835 1.00 48.89 199 LEU A N 1
ATOM 1379 C CA . LEU A 1 170 ? -12.766 -26.621 12.172 1.00 49.24 199 LEU A CA 1
ATOM 1380 C C . LEU A 1 170 ? -13.387 -27.174 10.892 1.00 52.81 199 LEU A C 1
ATOM 1381 O O . LEU A 1 170 ? -13.576 -26.432 9.931 1.00 54.30 199 LEU A O 1
ATOM 1386 N N . LEU A 1 171 ? -13.690 -28.476 10.887 1.00 55.69 200 LEU A N 1
ATOM 1387 C CA . LEU A 1 171 ? -14.259 -29.129 9.719 1.00 61.25 200 LEU A CA 1
ATOM 1388 C C . LEU A 1 171 ? -15.778 -29.215 9.845 1.00 64.19 200 LEU A C 1
ATOM 1389 O O . LEU A 1 171 ? -16.324 -29.198 10.946 1.00 65.60 200 LEU A O 1
ATOM 1394 N N . SER A 1 172 ? -16.444 -29.313 8.689 1.00 75.44 201 SER A N 1
ATOM 1395 C CA . SER A 1 172 ? -17.892 -29.418 8.624 1.00 81.20 201 SER A CA 1
ATOM 1396 C C . SER A 1 172 ? -18.272 -30.325 7.455 1.00 82.61 201 SER A C 1
ATOM 1397 O O . SER A 1 172 ? -17.742 -30.171 6.357 1.00 83.10 201 SER A O 1
ATOM 1400 N N . GLU A 1 173 ? -19.182 -31.274 7.710 1.00 82.45 202 GLU A N 1
ATOM 1401 C CA . GLU A 1 173 ? -19.623 -32.207 6.684 1.00 87.87 202 GLU A CA 1
ATOM 1402 C C . GLU A 1 173 ? -20.357 -31.440 5.577 1.00 87.81 202 GLU A C 1
ATOM 1403 O O . GLU A 1 173 ? -19.927 -31.566 4.414 1.00 86.72 202 GLU A O 1
ATOM 1409 N N . ASP B 1 4 ? -14.012 -24.691 5.697 1.00 55.47 33 ASP B N 1
ATOM 1410 C CA . ASP B 1 4 ? -13.109 -24.918 6.861 1.00 55.39 33 ASP B CA 1
ATOM 1411 C C . ASP B 1 4 ? -12.603 -23.579 7.389 1.00 55.69 33 ASP B C 1
ATOM 1412 O O . ASP B 1 4 ? -12.367 -22.653 6.616 1.00 56.90 33 ASP B O 1
ATOM 1417 N N . LYS B 1 5 ? -12.423 -23.497 8.712 1.00 55.59 34 LYS B N 1
ATOM 1418 C CA . LYS B 1 5 ? -11.946 -22.279 9.345 1.00 57.56 34 LYS B CA 1
ATOM 1419 C C . LYS B 1 5 ? -10.579 -22.536 9.972 1.00 56.85 34 LYS B C 1
ATOM 1420 O O . LYS B 1 5 ? -10.447 -23.397 10.838 1.00 58.38 34 LYS B O 1
ATOM 1426 N N . ILE B 1 6 ? -9.570 -21.784 9.513 1.00 56.76 35 ILE B N 1
ATOM 1427 C CA . ILE B 1 6 ? -8.215 -21.906 10.024 1.00 57.29 35 ILE B CA 1
ATOM 1428 C C . ILE B 1 6 ? -8.111 -21.038 11.271 1.00 58.67 35 ILE B C 1
ATOM 1429 O O . ILE B 1 6 ? -8.096 -19.812 11.173 1.00 62.45 35 ILE B O 1
ATOM 1434 N N . LEU B 1 7 ? -8.052 -21.688 12.436 1.00 57.23 36 LEU B N 1
ATOM 1435 C CA . LEU B 1 7 ? -7.943 -20.968 13.692 1.00 56.86 36 LEU B CA 1
ATOM 1436 C C . LEU B 1 7 ? -6.605 -20.236 13.723 1.00 55.42 36 LEU B C 1
ATOM 1437 O O . LEU B 1 7 ? -5.593 -20.760 13.260 1.00 55.06 36 LEU B O 1
ATOM 1442 N N . ASP B 1 8 ? -6.631 -19.001 14.232 1.00 54.45 37 ASP B N 1
ATOM 1443 C CA . ASP B 1 8 ? -5.428 -18.200 14.351 1.00 53.28 37 ASP B CA 1
ATOM 1444 C C . ASP B 1 8 ? -4.620 -18.744 15.524 1.00 50.39 37 ASP B C 1
ATOM 1445 O O . ASP B 1 8 ? -5.122 -18.797 16.644 1.00 52.22 37 ASP B O 1
ATOM 1450 N N . LEU B 1 9 ? -3.380 -19.165 15.253 1.00 47.24 38 LEU B N 1
ATOM 1451 C CA . LEU B 1 9 ? -2.521 -19.697 16.298 1.00 45.91 38 LEU B CA 1
ATOM 1452 C C . LEU B 1 9 ? -1.823 -18.548 17.024 1.00 46.09 38 LEU B C 1
ATOM 1453 O O . LEU B 1 9 ? -0.669 -18.238 16.744 1.00 48.43 38 LEU B O 1
ATOM 1458 N N . SER B 1 10 ? -2.568 -17.913 17.935 1.00 44.28 39 SER B N 1
ATOM 1459 C CA . SER B 1 10 ? -2.094 -16.815 18.766 1.00 44.17 39 SER B CA 1
ATOM 1460 C C . SER B 1 10 ? -2.574 -17.128 20.177 1.00 40.75 39 SER B C 1
ATOM 1461 O O . SER B 1 10 ? -3.775 -17.175 20.420 1.00 41.16 39 SER B O 1
ATOM 1464 N N . PHE B 1 11 ? -1.643 -17.280 21.119 1.00 38.65 40 PHE B N 1
ATOM 1465 C CA . PHE B 1 11 ? -2.060 -17.731 22.434 1.00 36.74 40 PHE B CA 1
ATOM 1466 C C . PHE B 1 11 ? -1.534 -16.929 23.619 1.00 36.26 40 PHE B C 1
ATOM 1467 O O . PHE B 1 11 ? -0.614 -16.124 23.510 1.00 36.75 40 PHE B O 1
ATOM 1475 N N . LYS B 1 12 ? -2.216 -17.176 24.744 1.00 35.34 41 LYS B N 1
ATOM 1476 C CA . LYS B 1 12 ? -1.866 -16.730 26.079 1.00 34.73 41 LYS B CA 1
ATOM 1477 C C . LYS B 1 12 ? -1.541 -18.046 26.775 1.00 34.03 41 LYS B C 1
ATOM 1478 O O . LYS B 1 12 ? -2.045 -19.083 26.339 1.00 33.14 41 LYS B O 1
ATOM 1484 N N . LYS B 1 13 ? -0.742 -18.030 27.842 1.00 34.28 42 LYS B N 1
ATOM 1485 C CA . LYS B 1 13 ? -0.378 -19.313 28.423 1.00 33.90 42 LYS B CA 1
ATOM 1486 C C . LYS B 1 13 ? -0.346 -19.316 29.948 1.00 33.67 42 LYS B C 1
ATOM 1487 O O . LYS B 1 13 ? -0.078 -18.301 30.598 1.00 33.35 42 LYS B O 1
ATOM 1493 N N . ILE B 1 14 ? -0.607 -20.508 30.486 1.00 32.51 43 ILE B N 1
ATOM 1494 C CA . ILE B 1 14 ? -0.534 -20.794 31.905 1.00 32.66 43 ILE B CA 1
ATOM 1495 C C . ILE B 1 14 ? 0.473 -21.938 32.009 1.00 32.80 43 ILE B C 1
ATOM 1496 O O . ILE B 1 14 ? 0.380 -22.904 31.251 1.00 31.76 43 ILE B O 1
ATOM 1501 N N . GLU B 1 15 ? 1.437 -21.806 32.924 1.00 33.97 44 GLU B N 1
ATOM 1502 C CA . GLU B 1 15 ? 2.491 -22.789 33.118 1.00 34.44 44 GLU B CA 1
ATOM 1503 C C . GLU B 1 15 ? 2.391 -23.390 34.514 1.00 34.44 44 GLU B C 1
ATOM 1504 O O . GLU B 1 15 ? 2.333 -22.657 35.491 1.00 34.57 44 GLU B O 1
ATOM 1510 N N . THR B 1 16 ? 2.391 -24.723 34.618 1.00 33.81 45 THR B N 1
ATOM 1511 C CA . THR B 1 16 ? 2.322 -25.317 35.943 1.00 33.64 45 THR B CA 1
ATOM 1512 C C . THR B 1 16 ? 3.462 -26.308 36.123 1.00 33.89 45 THR B C 1
ATOM 1513 O O . THR B 1 16 ? 3.454 -27.389 35.527 1.00 32.45 45 THR B O 1
ATOM 1517 N N . ASP B 1 17 ? 4.407 -25.932 36.994 1.00 34.62 46 ASP B N 1
ATOM 1518 C CA . ASP B 1 17 ? 5.571 -26.748 37.294 1.00 34.92 46 ASP B CA 1
ATOM 1519 C C . ASP B 1 17 ? 6.380 -27.009 36.025 1.00 34.10 46 ASP B C 1
ATOM 1520 O O . ASP B 1 17 ? 6.826 -28.135 35.796 1.00 33.11 46 ASP B O 1
ATOM 1525 N N . LEU B 1 18 ? 6.598 -25.945 35.229 1.00 33.62 47 LEU B N 1
ATOM 1526 C CA . LEU B 1 18 ? 7.394 -26.035 34.012 1.00 33.38 47 LEU B CA 1
ATOM 1527 C C . LEU B 1 18 ? 7.551 -24.655 33.379 1.00 34.05 47 LEU B C 1
ATOM 1528 O O . LEU B 1 18 ? 6.740 -23.759 33.614 1.00 34.24 47 LEU B O 1
ATOM 1533 N N . SER B 1 19 ? 8.610 -24.504 32.571 1.00 34.70 48 SER B N 1
ATOM 1534 C CA . SER B 1 19 ? 8.853 -23.277 31.829 1.00 35.41 48 SER B CA 1
ATOM 1535 C C . SER B 1 19 ? 8.728 -23.626 30.350 1.00 34.88 48 SER B C 1
ATOM 1536 O O . SER B 1 19 ? 8.930 -24.783 29.964 1.00 34.53 48 SER B O 1
ATOM 1539 N N . SER B 1 20 ? 8.404 -22.627 29.528 1.00 34.94 49 SER B N 1
ATOM 1540 C CA . SER B 1 20 ? 8.213 -22.878 28.113 1.00 34.58 49 SER B CA 1
ATOM 1541 C C . SER B 1 20 ? 8.477 -21.647 27.253 1.00 35.52 49 SER B C 1
ATOM 1542 O O . SER B 1 20 ? 8.519 -20.522 27.746 1.00 35.69 49 SER B O 1
ATOM 1545 N N . LYS B 1 21 ? 8.641 -21.924 25.956 1.00 36.07 50 LYS B N 1
ATOM 1546 C CA . LYS B 1 21 ? 8.853 -20.940 24.913 1.00 37.54 50 LYS B CA 1
ATOM 1547 C C . LYS B 1 21 ? 7.907 -21.275 23.762 1.00 38.17 50 LYS B C 1
ATOM 1548 O O . LYS B 1 21 ? 7.791 -22.441 23.367 1.00 37.24 50 LYS B O 1
ATOM 1554 N N . ILE B 1 22 ? 7.238 -20.245 23.237 1.00 39.09 51 ILE B N 1
ATOM 1555 C CA . ILE B 1 22 ? 6.318 -20.417 22.129 1.00 39.33 51 ILE B CA 1
ATOM 1556 C C . ILE B 1 22 ? 6.831 -19.582 20.960 1.00 41.54 51 ILE B C 1
ATOM 1557 O O . ILE B 1 22 ? 6.674 -18.364 20.952 1.00 41.06 51 ILE B O 1
ATOM 1562 N N . THR B 1 23 ? 7.474 -20.250 19.993 1.00 43.07 52 THR B N 1
ATOM 1563 C CA . THR B 1 23 ? 7.994 -19.573 18.817 1.00 44.84 52 THR B CA 1
ATOM 1564 C C . THR B 1 23 ? 7.001 -19.786 17.680 1.00 47.13 52 THR B C 1
ATOM 1565 O O . THR B 1 23 ? 6.485 -20.891 17.513 1.00 47.18 52 THR B O 1
ATOM 1569 N N . TYR B 1 24 ? 6.708 -18.716 16.932 1.00 50.28 53 TYR B N 1
ATOM 1570 C CA . TYR B 1 24 ? 5.784 -18.792 15.813 1.00 54.40 53 TYR B CA 1
ATOM 1571 C C . TYR B 1 24 ? 6.583 -18.801 14.513 1.00 58.48 53 TYR B C 1
ATOM 1572 O O . TYR B 1 24 ? 7.008 -17.757 14.030 1.00 58.27 53 TYR B O 1
ATOM 1581 N N . GLU B 1 25 ? 6.785 -20.003 13.966 1.00 65.17 54 GLU B N 1
ATOM 1582 C CA . GLU B 1 25 ? 7.537 -20.184 12.735 1.00 72.06 54 GLU B CA 1
ATOM 1583 C C . GLU B 1 25 ? 6.580 -20.202 11.546 1.00 75.96 54 GLU B C 1
ATOM 1584 O O . GLU B 1 25 ? 5.364 -20.132 11.717 1.00 78.50 54 GLU B O 1
ATOM 1590 N N . ASP B 1 26 ? 7.155 -20.281 10.340 1.00 80.36 55 ASP B N 1
ATOM 1591 C CA . ASP B 1 26 ? 6.375 -20.320 9.113 1.00 83.10 55 ASP B CA 1
ATOM 1592 C C . ASP B 1 26 ? 5.764 -21.709 8.946 1.00 85.53 55 ASP B C 1
ATOM 1593 O O . ASP B 1 26 ? 4.774 -21.870 8.234 1.00 86.98 55 ASP B O 1
ATOM 1598 N N . THR B 1 27 ? 6.360 -22.701 9.624 1.00 87.38 56 THR B N 1
ATOM 1599 C CA . THR B 1 27 ? 5.900 -24.080 9.564 1.00 86.37 56 THR B CA 1
ATOM 1600 C C . THR B 1 27 ? 5.142 -24.435 10.845 1.00 81.33 56 THR B C 1
ATOM 1601 O O . THR B 1 27 ? 5.291 -25.537 11.373 1.00 78.22 56 THR B O 1
ATOM 1605 N N . GLY B 1 28 ? 4.320 -23.494 11.332 1.00 75.25 57 GLY B N 1
ATOM 1606 C CA . GLY B 1 28 ? 3.526 -23.714 12.531 1.00 69.34 57 GLY B CA 1
ATOM 1607 C C . GLY B 1 28 ? 4.142 -23.090 13.781 1.00 63.36 57 GLY B C 1
ATOM 1608 O O . GLY B 1 28 ? 5.104 -22.326 13.698 1.00 62.10 57 GLY B O 1
ATOM 1609 N N . VAL B 1 29 ? 3.567 -23.446 14.939 1.00 56.05 58 VAL B N 1
ATOM 1610 C CA . VAL B 1 29 ? 4.007 -22.946 16.231 1.00 51.38 58 VAL B CA 1
ATOM 1611 C C . VAL B 1 29 ? 4.765 -24.051 16.962 1.00 46.40 58 VAL B C 1
ATOM 1612 O O . VAL B 1 29 ? 4.237 -25.148 17.139 1.00 44.34 58 VAL B O 1
ATOM 1616 N N . LYS B 1 30 ? 5.999 -23.739 17.385 1.00 43.82 59 LYS B N 1
ATOM 1617 C CA . LYS B 1 30 ? 6.839 -24.670 18.122 1.00 43.75 59 LYS B CA 1
ATOM 1618 C C . LYS B 1 30 ? 6.642 -24.433 19.620 1.00 42.63 59 LYS B C 1
ATOM 1619 O O . LYS B 1 30 ? 6.725 -23.302 20.096 1.00 42.34 59 LYS B O 1
ATOM 1625 N N . ILE B 1 31 ? 6.373 -25.518 20.351 1.00 41.47 60 ILE B N 1
ATOM 1626 C CA . ILE B 1 31 ? 6.159 -25.462 21.787 1.00 40.35 60 ILE B CA 1
ATOM 1627 C C . ILE B 1 31 ? 7.274 -26.245 22.468 1.00 39.00 60 ILE B C 1
ATOM 1628 O O . ILE B 1 31 ? 7.358 -27.463 22.324 1.00 36.79 60 ILE B O 1
ATOM 1633 N N . GLU B 1 32 ? 8.110 -25.517 23.216 1.00 38.25 61 GLU B N 1
ATOM 1634 C CA . GLU B 1 32 ? 9.243 -26.073 23.932 1.00 38.15 61 GLU B CA 1
ATOM 1635 C C . GLU B 1 32 ? 8.993 -25.985 25.434 1.00 37.60 61 GLU B C 1
ATOM 1636 O O . GLU B 1 32 ? 8.797 -24.889 25.965 1.00 38.91 61 GLU B O 1
ATOM 1642 N N . THR B 1 33 ? 9.033 -27.135 26.116 1.00 36.72 62 THR B N 1
ATOM 1643 C CA . THR B 1 33 ? 8.827 -27.172 27.553 1.00 36.39 62 THR B CA 1
ATOM 1644 C C . THR B 1 33 ? 10.065 -27.741 28.240 1.00 37.58 62 THR B C 1
ATOM 1645 O O . THR B 1 33 ? 10.714 -28.652 27.719 1.00 37.12 62 THR B O 1
ATOM 1649 N N . ASP B 1 34 ? 10.380 -27.161 29.403 1.00 38.84 63 ASP B N 1
ATOM 1650 C CA . ASP B 1 34 ? 11.481 -27.588 30.250 1.00 40.58 63 ASP B CA 1
ATOM 1651 C C . ASP B 1 34 ? 10.850 -27.897 31.607 1.00 39.90 63 ASP B C 1
ATOM 1652 O O . ASP B 1 34 ? 10.336 -26.997 32.264 1.00 38.61 63 ASP B O 1
ATOM 1657 N N . SER B 1 35 ? 10.822 -29.182 31.980 1.00 39.27 64 SER B N 1
ATOM 1658 C CA . SER B 1 35 ? 10.209 -29.600 33.229 1.00 40.73 64 SER B CA 1
ATOM 1659 C C . SER B 1 35 ? 10.970 -30.776 33.844 1.00 41.95 64 SER B C 1
ATOM 1660 O O . SER B 1 35 ? 11.901 -31.296 33.237 1.00 43.54 64 SER B O 1
ATOM 1663 N N . SER B 1 36 ? 10.557 -31.181 35.055 1.00 43.46 65 SER B N 1
ATOM 1664 C CA . SER B 1 36 ? 11.193 -32.272 35.780 1.00 43.73 65 SER B CA 1
ATOM 1665 C C . SER B 1 36 ? 10.301 -33.511 35.805 1.00 44.17 65 SER B C 1
ATOM 1666 O O . SER B 1 36 ? 9.101 -33.422 36.058 1.00 42.11 65 SER B O 1
ATOM 1669 N N . LYS B 1 37 ? 10.933 -34.671 35.588 1.00 43.91 66 LYS B N 1
ATOM 1670 C CA . LYS B 1 37 ? 10.280 -35.970 35.585 1.00 46.75 66 LYS B CA 1
ATOM 1671 C C . 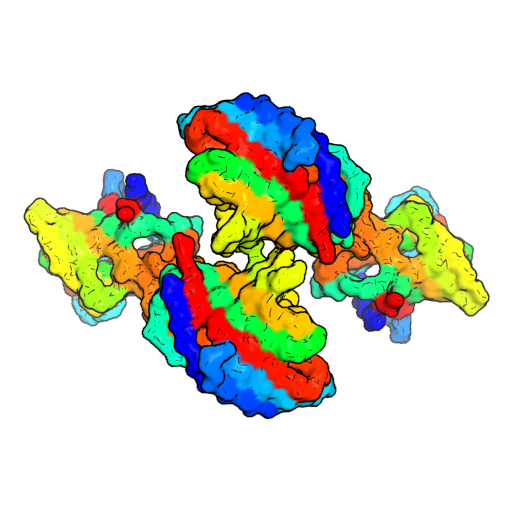LYS B 1 37 ? 9.531 -36.223 36.895 1.00 47.23 66 LYS B C 1
ATOM 1672 O O . LYS B 1 37 ? 8.533 -36.939 36.905 1.00 45.72 66 LYS B O 1
ATOM 1678 N N . SER B 1 38 ? 10.012 -35.623 37.993 1.00 50.56 67 SER B N 1
ATOM 1679 C CA . SER B 1 38 ? 9.406 -35.808 39.305 1.00 51.81 67 SER B CA 1
ATOM 1680 C C . SER B 1 38 ? 8.154 -34.945 39.508 1.00 52.56 67 SER B C 1
ATOM 1681 O O . SER B 1 38 ? 7.244 -35.365 40.222 1.00 54.24 67 SER B O 1
ATOM 1684 N N . ASP B 1 39 ? 8.114 -33.737 38.924 1.00 50.71 68 ASP B N 1
ATOM 1685 C CA . ASP B 1 39 ? 6.957 -32.858 39.066 1.00 49.40 68 ASP B CA 1
ATOM 1686 C C . ASP B 1 39 ? 5.788 -33.435 38.270 1.00 47.04 68 ASP B C 1
ATOM 1687 O O . ASP B 1 39 ? 5.640 -33.145 37.088 1.00 45.61 68 ASP B O 1
ATOM 1692 N N . LYS B 1 40 ? 4.925 -34.199 38.952 1.00 45.94 69 LYS B N 1
ATOM 1693 C CA . LYS B 1 40 ? 3.798 -34.868 38.321 1.00 47.16 69 LYS B CA 1
ATOM 1694 C C . LYS B 1 40 ? 2.638 -33.920 38.019 1.00 45.53 69 LYS B C 1
ATOM 1695 O O . LYS B 1 40 ? 1.667 -34.339 37.392 1.00 42.70 69 LYS B O 1
ATOM 1701 N N . GLU B 1 41 ? 2.728 -32.658 38.461 1.00 45.92 70 GLU B N 1
ATOM 1702 C CA . GLU B 1 41 ? 1.673 -31.691 38.192 1.00 45.26 70 GLU B CA 1
ATOM 1703 C C . GLU B 1 41 ? 2.031 -30.820 36.985 1.00 42.08 70 GLU B C 1
ATOM 1704 O O . GLU B 1 41 ? 1.385 -29.798 36.768 1.00 41.81 70 GLU B O 1
ATOM 1710 N N . ARG B 1 42 ? 3.036 -31.235 36.195 1.00 39.92 71 ARG B N 1
ATOM 1711 C CA . ARG B 1 42 ? 3.445 -30.498 35.007 1.00 37.84 71 ARG B CA 1
ATOM 1712 C C . ARG B 1 42 ? 2.225 -30.263 34.128 1.00 36.95 71 ARG B C 1
ATOM 1713 O O . ARG B 1 42 ? 1.418 -31.180 33.947 1.00 36.01 71 ARG B O 1
ATOM 1721 N N . TYR B 1 43 ? 2.129 -29.072 33.524 1.00 35.56 72 TYR B N 1
ATOM 1722 C CA . TYR B 1 43 ? 0.954 -28.818 32.717 1.00 34.87 72 TYR B CA 1
ATOM 1723 C C . TYR B 1 43 ? 1.143 -27.499 31.966 1.00 33.41 72 TYR B C 1
ATOM 1724 O O . TYR B 1 43 ? 1.596 -26.523 32.568 1.00 33.28 72 TYR B O 1
ATOM 1733 N N . LEU B 1 44 ? 0.872 -27.484 30.647 1.00 31.89 73 LEU B N 1
ATOM 1734 C CA . LEU B 1 44 ? 0.956 -26.255 29.867 1.00 31.55 73 LEU B CA 1
ATOM 1735 C C . LEU B 1 44 ? -0.361 -26.014 29.136 1.00 30.67 73 LEU B C 1
ATOM 1736 O O . LEU B 1 44 ? -0.758 -26.769 28.252 1.00 30.41 73 LEU B O 1
ATOM 1741 N N . TYR B 1 45 ? -1.007 -24.912 29.502 1.00 29.93 74 TYR B N 1
ATOM 1742 C CA . TYR B 1 45 ? -2.273 -24.515 28.924 1.00 29.31 74 TYR B CA 1
ATOM 1743 C C . TYR B 1 45 ? -2.091 -23.279 28.053 1.00 29.44 74 TYR B C 1
ATOM 1744 O O . TYR B 1 45 ? -1.704 -22.225 28.554 1.00 29.60 74 TYR B O 1
ATOM 1753 N N . ILE B 1 46 ? -2.341 -23.453 26.749 1.00 29.27 75 ILE B N 1
ATOM 1754 C CA . ILE B 1 46 ? -2.273 -22.378 25.765 1.00 29.77 75 ILE B CA 1
ATOM 1755 C C . ILE B 1 46 ? -3.692 -22.175 25.251 1.00 29.99 75 ILE B C 1
ATOM 1756 O O . ILE B 1 46 ? -4.376 -23.159 24.942 1.00 28.35 75 ILE B O 1
ATOM 1761 N N . TYR B 1 47 ? -4.150 -20.912 25.228 1.00 30.46 76 TYR B N 1
ATOM 1762 C CA . TYR B 1 47 ? -5.503 -20.627 24.785 1.00 31.38 76 TYR B CA 1
ATOM 1763 C C . TYR B 1 47 ? -5.635 -19.224 24.192 1.00 33.39 76 TYR B C 1
ATOM 1764 O O . TYR B 1 47 ? -4.745 -18.382 24.320 1.00 32.93 76 TYR B O 1
ATOM 1773 N N . GLN B 1 48 ? -6.798 -18.987 23.577 1.00 35.63 77 GLN B N 1
ATOM 1774 C CA . GLN B 1 48 ? -7.132 -17.700 22.992 1.00 38.77 77 GLN B CA 1
ATOM 1775 C C . GLN B 1 48 ? -8.609 -17.435 23.269 1.00 39.49 77 GLN B C 1
ATOM 1776 O O . GLN B 1 48 ? -9.430 -18.343 23.130 1.00 38.73 77 GLN B O 1
ATOM 1782 N N . ASN B 1 49 ? -8.909 -16.212 23.733 1.00 40.54 78 ASN B N 1
ATOM 1783 C CA . ASN B 1 49 ? -10.265 -15.773 24.026 1.00 41.68 78 ASN B CA 1
ATOM 1784 C C . ASN B 1 49 ? -10.807 -15.049 22.798 1.00 43.95 78 ASN B C 1
ATOM 1785 O O . ASN B 1 49 ? -10.108 -14.240 22.190 1.00 40.65 78 ASN B O 1
ATOM 1790 N N . ILE B 1 50 ? -12.065 -15.352 22.464 1.00 46.43 79 ILE B N 1
ATOM 1791 C CA . ILE B 1 50 ? -12.716 -14.801 21.289 1.00 48.98 79 ILE B CA 1
ATOM 1792 C C . ILE B 1 50 ? -14.215 -14.644 21.549 1.00 50.16 79 ILE B C 1
ATOM 1793 O O . ILE B 1 50 ? -14.677 -14.739 22.683 1.00 51.96 79 ILE B O 1
ATOM 1798 N N . LYS B 1 51 ? -14.945 -14.332 20.474 1.00 50.82 80 LYS B N 1
ATOM 1799 C CA . LYS B 1 51 ? -16.394 -14.206 20.481 1.00 51.09 80 LYS B CA 1
ATOM 1800 C C . LYS B 1 51 ? -16.852 -14.569 19.073 1.00 51.18 80 LYS B C 1
ATOM 1801 O O . LYS B 1 51 ? -16.915 -13.706 18.197 1.00 50.40 80 LYS B O 1
ATOM 1807 N N . GLU B 1 52 ? -17.132 -15.860 18.863 1.00 49.83 81 GLU B N 1
ATOM 1808 C CA . GLU B 1 52 ? -17.525 -16.348 17.552 1.00 50.45 81 GLU B CA 1
ATOM 1809 C C . GLU B 1 52 ? -18.628 -17.397 17.651 1.00 48.61 81 GLU B C 1
ATOM 1810 O O . GLU B 1 52 ? -19.022 -17.811 18.741 1.00 49.28 81 GLU B O 1
ATOM 1816 N N . ASN B 1 53 ? -19.112 -17.806 16.474 1.00 46.88 82 ASN B N 1
ATOM 1817 C CA . ASN B 1 53 ? -20.148 -18.815 16.342 1.00 45.05 82 ASN B CA 1
ATOM 1818 C C . ASN B 1 53 ? -19.553 -19.966 15.531 1.00 44.76 82 ASN B C 1
ATOM 1819 O O . ASN B 1 53 ? -19.123 -19.768 14.398 1.00 46.37 82 ASN B O 1
ATOM 1824 N N . TRP B 1 54 ? -19.486 -21.151 16.152 1.00 43.44 83 TRP B N 1
ATOM 1825 C CA . TRP B 1 54 ? -18.941 -22.349 15.531 1.00 42.58 83 TRP B CA 1
ATOM 1826 C C . TRP B 1 54 ? -20.041 -23.390 15.318 1.00 43.64 83 TRP B C 1
ATOM 1827 O O . TRP B 1 54 ? -19.758 -24.585 15.215 1.00 42.12 83 TRP B O 1
ATOM 1838 N N . SER B 1 55 ? -21.296 -22.928 15.242 1.00 44.74 84 SER B N 1
ATOM 1839 C CA . SER B 1 55 ? -22.428 -23.820 15.046 1.00 45.88 84 SER B CA 1
ATOM 1840 C C . SER B 1 55 ? -22.318 -24.552 13.708 1.00 45.81 84 SER B C 1
ATOM 1841 O O . SER B 1 55 ? -22.666 -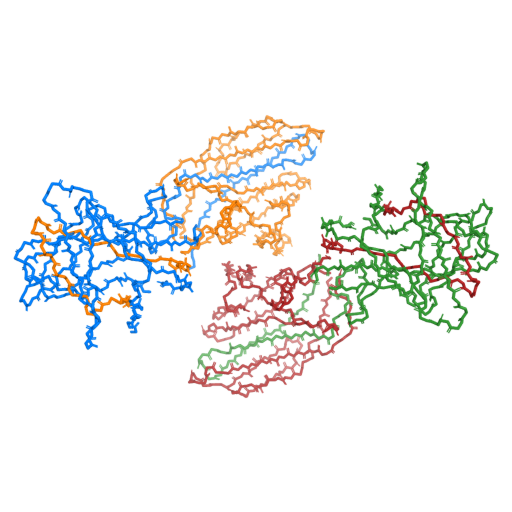25.725 13.611 1.00 45.72 84 SER B O 1
ATOM 1852 N N . TYR B 1 57 ? -19.810 -25.645 12.323 1.00 44.93 86 TYR B N 1
ATOM 1853 C CA . TYR B 1 57 ? -18.711 -26.601 12.284 1.00 44.30 86 TYR B CA 1
ATOM 1854 C C . TYR B 1 57 ? -19.091 -27.853 13.073 1.00 44.37 86 TYR B C 1
ATOM 1855 O O . TYR B 1 57 ? -20.083 -27.844 13.802 1.00 42.93 86 TYR B O 1
ATOM 1864 N N . ASN B 1 58 ? -18.306 -28.930 12.904 1.00 45.79 87 ASN B N 1
ATOM 1865 C CA . ASN B 1 58 ? -18.602 -30.184 13.587 1.00 46.78 87 ASN B CA 1
ATOM 1866 C C . ASN B 1 58 ? -17.359 -30.892 14.132 1.00 45.32 87 ASN B C 1
ATOM 1867 O O . ASN B 1 58 ? -17.513 -31.770 14.979 1.00 46.12 87 ASN B O 1
ATOM 1872 N N . ASN B 1 59 ? -16.149 -30.579 13.636 1.00 45.41 88 ASN B N 1
ATOM 1873 C CA . ASN B 1 59 ? -14.955 -31.256 14.138 1.00 47.89 88 ASN B CA 1
ATOM 1874 C C . ASN B 1 59 ? -13.782 -30.299 14.342 1.00 49.11 88 ASN B C 1
ATOM 1875 O O . ASN B 1 59 ? -13.738 -29.218 13.764 1.00 47.36 88 ASN B O 1
ATOM 1880 N N . PHE B 1 60 ? -12.815 -30.760 15.153 1.00 51.68 89 PHE B N 1
ATOM 1881 C CA . PHE B 1 60 ? -11.617 -30.008 15.490 1.00 52.42 89 PHE B CA 1
ATOM 1882 C C . PHE B 1 60 ? -10.416 -30.718 14.860 1.00 55.33 89 PHE B C 1
ATOM 1883 O O . PHE B 1 60 ? -10.081 -31.834 15.249 1.00 58.11 89 PHE B O 1
ATOM 1891 N N . TYR B 1 61 ? -9.788 -30.067 13.873 1.00 58.59 90 TYR B N 1
ATOM 1892 C CA . TYR B 1 61 ? -8.641 -30.607 13.156 1.00 58.72 90 TYR B CA 1
ATOM 1893 C C . TYR B 1 61 ? -7.351 -30.048 13.754 1.00 54.24 90 TYR B C 1
ATOM 1894 O O . TYR B 1 61 ? -7.180 -28.835 13.821 1.00 55.07 90 TYR B O 1
ATOM 1903 N N . ILE B 1 62 ? -6.444 -30.951 14.156 1.00 49.98 91 ILE B N 1
ATOM 1904 C CA . ILE B 1 62 ? -5.168 -30.585 14.756 1.00 48.71 91 ILE B CA 1
ATOM 1905 C C . ILE B 1 62 ? -4.045 -31.451 14.182 1.00 46.29 91 ILE B C 1
ATOM 1906 O O . ILE B 1 62 ? -3.960 -32.647 14.455 1.00 47.28 91 ILE B O 1
ATOM 1911 N N . GLU B 1 63 ? -3.200 -30.819 13.360 1.00 44.64 92 GLU B N 1
ATOM 1912 C CA . GLU B 1 63 ? -2.039 -31.466 12.773 1.00 44.71 92 GLU B CA 1
ATOM 1913 C C . GLU B 1 63 ? -0.865 -31.125 13.690 1.00 42.16 92 GLU B C 1
ATOM 1914 O O . GLU B 1 63 ? -0.523 -29.953 13.853 1.00 39.58 92 GLU B O 1
ATOM 1920 N N . ILE B 1 64 ? -0.269 -32.151 14.310 1.00 39.37 93 ILE B N 1
ATOM 1921 C CA . ILE B 1 64 ? 0.810 -31.913 15.254 1.00 38.16 93 ILE B CA 1
ATOM 1922 C C . ILE B 1 64 ? 1.925 -32.938 15.075 1.00 37.13 93 ILE B C 1
ATOM 1923 O O . ILE B 1 64 ? 1.703 -34.047 14.583 1.00 38.60 93 ILE B O 1
ATOM 1928 N N . GLN B 1 65 ? 3.128 -32.534 15.487 1.00 35.37 94 GLN B N 1
ATOM 1929 C CA . GLN B 1 65 ? 4.301 -33.387 15.445 1.00 34.86 94 GLN B CA 1
ATOM 1930 C C . GLN B 1 65 ? 4.952 -33.410 16.827 1.00 33.66 94 GLN B C 1
ATOM 1931 O O . GLN B 1 65 ? 5.175 -32.366 17.440 1.00 32.97 94 GLN B O 1
ATOM 1937 N N . ASN B 1 66 ? 5.268 -34.619 17.294 1.00 32.65 95 ASN B N 1
ATOM 1938 C CA . ASN B 1 66 ? 5.923 -34.824 18.572 1.00 32.12 95 ASN B CA 1
ATOM 1939 C C . ASN B 1 66 ? 7.411 -35.026 18.303 1.00 32.79 95 ASN B C 1
ATOM 1940 O O . ASN B 1 66 ? 7.780 -35.973 17.614 1.00 32.69 95 ASN B O 1
ATOM 1945 N N . LYS B 1 67 ? 8.254 -34.123 18.828 1.00 33.21 96 LYS B N 1
ATOM 1946 C CA . LYS B 1 67 ? 9.698 -34.207 18.640 1.00 34.33 96 LYS B CA 1
ATOM 1947 C C . LYS B 1 67 ? 10.368 -35.239 19.543 1.00 33.35 96 LYS B C 1
ATOM 1948 O O . LYS B 1 67 ? 11.552 -35.509 19.356 1.00 33.82 96 LYS B O 1
ATOM 1954 N N . ASN B 1 68 ? 9.647 -35.806 20.518 1.00 29.47 97 ASN B N 1
ATOM 1955 C CA . ASN B 1 68 ? 10.307 -36.739 21.417 1.00 29.28 97 ASN B CA 1
ATOM 1956 C C . ASN B 1 68 ? 9.851 -38.165 21.134 1.00 29.19 97 ASN B C 1
ATOM 1957 O O . ASN B 1 68 ? 8.851 -38.372 20.464 1.00 28.85 97 ASN B O 1
ATOM 1962 N N . LYS B 1 69 ? 10.635 -39.120 21.646 1.00 31.72 98 LYS B N 1
ATOM 1963 C CA . LYS B 1 69 ? 10.330 -40.534 21.516 1.00 32.57 98 LYS B CA 1
ATOM 1964 C C . LYS B 1 69 ? 9.254 -40.908 22.532 1.00 32.72 98 LYS B C 1
ATOM 1965 O O . LYS B 1 69 ? 8.496 -41.842 22.304 1.00 32.63 98 LYS B O 1
ATOM 1971 N N . SER B 1 70 ? 9.184 -40.145 23.633 1.00 33.79 99 SER B N 1
ATOM 1972 C CA . SER B 1 70 ? 8.198 -40.367 24.678 1.00 34.31 99 SER B CA 1
ATOM 1973 C C . SER B 1 70 ? 6.896 -39.673 24.292 1.00 35.25 99 SER B C 1
ATOM 1974 O O . SER B 1 70 ? 6.922 -38.558 23.769 1.00 35.62 99 SER B O 1
ATOM 1977 N N . SER B 1 71 ? 5.768 -40.306 24.639 1.00 34.76 100 SER B N 1
ATOM 1978 C CA . SER B 1 71 ? 4.451 -39.780 24.322 1.00 34.35 100 SER B CA 1
ATOM 1979 C C . SER B 1 71 ? 4.138 -38.498 25.097 1.00 32.85 100 SER B C 1
ATOM 1980 O O . SER B 1 71 ? 4.648 -38.250 26.186 1.00 32.73 100 SER B O 1
ATOM 1983 N N . GLN B 1 72 ? 3.284 -37.675 24.484 1.00 31.58 101 GLN B N 1
ATOM 1984 C CA . GLN B 1 72 ? 2.815 -36.434 25.064 1.00 30.66 101 GLN B CA 1
ATOM 1985 C C . GLN B 1 72 ? 1.335 -36.627 25.353 1.00 30.58 101 GLN B C 1
ATOM 1986 O O . GLN B 1 72 ? 0.740 -37.579 24.852 1.00 29.90 101 GLN B O 1
ATOM 1992 N N . LYS B 1 73 ? 0.744 -35.726 26.143 1.00 30.71 102 LYS B N 1
ATOM 1993 C CA . LYS B 1 73 ? -0.686 -35.780 26.396 1.00 31.20 102 LYS B CA 1
ATOM 1994 C C . LYS B 1 73 ? -1.273 -34.395 26.152 1.00 31.48 102 LYS B C 1
ATOM 1995 O O . LYS B 1 73 ? -0.724 -33.402 26.627 1.00 31.91 102 LYS B O 1
ATOM 2001 N N . ILE B 1 74 ? -2.363 -34.345 25.375 1.00 31.60 103 ILE B N 1
ATOM 2002 C CA . ILE B 1 74 ? -3.040 -33.099 25.074 1.00 31.89 103 ILE B CA 1
ATOM 2003 C C . ILE B 1 74 ? -4.524 -33.243 25.407 1.00 31.75 103 ILE B C 1
ATOM 2004 O O . ILE B 1 74 ? -5.101 -34.332 25.330 1.00 29.77 103 ILE B O 1
ATOM 2009 N N . ASN B 1 75 ? -5.124 -32.109 25.787 1.00 31.16 104 ASN B N 1
ATOM 2010 C CA . ASN B 1 75 ? -6.541 -32.027 26.094 1.00 31.70 104 ASN B CA 1
ATOM 2011 C C . ASN B 1 75 ? -7.024 -30.705 25.503 1.00 32.13 104 ASN B C 1
ATOM 2012 O O . ASN B 1 75 ? -6.203 -29.855 25.161 1.00 30.26 104 ASN B O 1
ATOM 2017 N N . LEU B 1 76 ? -8.340 -30.616 25.283 1.00 33.34 105 LEU B N 1
ATOM 2018 C CA . LEU B 1 76 ? -8.979 -29.436 24.723 1.00 35.88 105 LEU B CA 1
ATOM 2019 C C . LEU B 1 76 ? -9.859 -28.786 25.781 1.00 36.65 105 LEU B C 1
ATOM 2020 O O . LEU B 1 76 ? -10.362 -29.457 26.684 1.00 38.52 105 LEU B O 1
ATOM 2025 N N . SER B 1 77 ? -10.050 -27.475 25.644 1.00 37.32 106 SER B N 1
ATOM 2026 C CA . SER B 1 77 ? -10.906 -26.739 26.550 1.00 38.43 106 SER B CA 1
ATOM 2027 C C . SER B 1 77 ? -11.576 -25.608 25.774 1.00 38.72 106 SER B C 1
ATOM 2028 O O . SER B 1 77 ? -10.920 -24.631 25.416 1.00 38.42 106 SER B O 1
ATOM 2031 N N . ILE B 1 78 ? -12.874 -25.786 25.497 1.00 37.93 107 ILE B N 1
ATOM 2032 C CA . ILE B 1 78 ? -13.679 -24.810 24.776 1.00 37.44 107 ILE B CA 1
ATOM 2033 C C . ILE B 1 78 ? -14.693 -24.227 25.759 1.00 37.34 107 ILE B C 1
ATOM 2034 O O . ILE B 1 78 ? -15.432 -24.975 26.397 1.00 36.00 107 ILE B O 1
ATOM 2039 N N . GLN B 1 79 ? -14.737 -22.892 25.844 1.00 38.07 108 GLN B N 1
ATOM 2040 C CA . GLN B 1 79 ? -15.609 -22.195 26.774 1.00 39.91 108 GLN B CA 1
ATOM 2041 C C . GLN B 1 79 ? -16.683 -21.378 26.058 1.00 41.56 108 GLN B C 1
ATOM 2042 O O . GLN B 1 79 ? -16.407 -20.716 25.058 1.00 41.29 108 GLN B O 1
ATOM 2048 N N . SER B 1 80 ? -17.900 -21.419 26.626 1.00 42.92 109 SER B N 1
ATOM 2049 C CA . SER B 1 80 ? -19.044 -20.667 26.137 1.00 44.33 109 SER B CA 1
ATOM 2050 C C . SER B 1 80 ? -19.250 -19.493 27.094 1.00 45.10 109 SER B C 1
ATOM 2051 O O . SER B 1 80 ? -18.827 -19.562 28.245 1.00 45.94 109 SER B O 1
ATOM 2054 N N . LYS B 1 81 ? -19.920 -18.433 26.629 1.00 46.50 110 LYS B N 1
ATOM 2055 C CA . LYS B 1 81 ? -20.072 -17.218 27.422 1.00 48.52 110 LYS B CA 1
ATOM 2056 C C . LYS B 1 81 ? -20.606 -17.495 28.830 1.00 47.95 110 LYS B C 1
ATOM 2057 O O . LYS B 1 81 ? -20.178 -16.832 29.774 1.00 49.93 110 LYS B O 1
ATOM 2063 N N . ASN B 1 82 ? -21.493 -18.486 28.993 1.00 46.53 111 ASN B N 1
ATOM 2064 C CA . ASN B 1 82 ? -22.055 -18.774 30.309 1.00 47.89 111 ASN B CA 1
ATOM 2065 C C . ASN B 1 82 ? -20.995 -19.316 31.274 1.00 50.44 111 ASN B C 1
ATOM 2066 O O . ASN B 1 82 ? -21.334 -19.754 32.372 1.00 52.99 111 ASN B O 1
ATOM 2079 N N . PHE B 1 84 ? -19.208 -21.961 30.799 1.00 49.81 113 PHE B N 1
ATOM 2080 C CA . PHE B 1 84 ? -19.112 -23.413 30.748 1.00 49.02 113 PHE B CA 1
ATOM 2081 C C . PHE B 1 84 ? -17.874 -23.780 29.935 1.00 45.63 113 PHE B C 1
ATOM 2082 O O . PHE B 1 84 ? -17.674 -23.261 28.840 1.00 44.49 113 PHE B O 1
ATOM 2090 N N . GLU B 1 85 ? -17.022 -24.630 30.519 1.00 43.43 114 GLU B N 1
ATOM 2091 C CA . GLU B 1 85 ? -15.818 -25.104 29.861 1.00 41.65 114 GLU B CA 1
ATOM 2092 C C . GLU B 1 85 ? -16.091 -26.540 29.425 1.00 38.92 114 GLU B C 1
ATOM 2093 O O . GLU B 1 85 ? -16.539 -27.348 30.232 1.00 38.72 114 GLU B O 1
ATOM 2099 N N . PHE B 1 86 ? -15.866 -26.830 28.141 1.00 37.23 115 PHE B N 1
ATOM 2100 C CA . PHE B 1 86 ? -16.094 -28.162 27.613 1.00 36.83 115 PHE B CA 1
ATOM 2101 C C . PHE B 1 86 ? -14.737 -28.830 27.411 1.00 36.37 115 PHE B C 1
ATOM 2102 O O . PHE B 1 86 ? -13.801 -28.198 26.933 1.00 35.13 115 PHE B O 1
ATOM 2110 N N A ARG B 1 87 ? -14.644 -30.102 27.812 0.50 37.30 116 ARG B N 1
ATOM 2111 N N B ARG B 1 87 ? -14.651 -30.106 27.802 0.50 36.60 116 ARG B N 1
ATOM 2112 C CA A ARG B 1 87 ? -13.416 -30.868 27.676 0.50 37.73 116 ARG B CA 1
ATOM 2113 C CA B ARG B 1 87 ? -13.419 -30.871 27.708 0.50 36.52 116 ARG B CA 1
ATOM 2114 C C A ARG B 1 87 ? -13.735 -32.225 27.059 0.50 37.08 116 ARG B C 1
ATOM 2115 C C B ARG B 1 87 ? -13.728 -32.261 27.155 0.50 36.40 116 ARG B C 1
ATOM 2116 O O A ARG B 1 87 ? -14.900 -32.593 26.927 0.50 37.56 116 ARG B O 1
ATOM 2117 O O B ARG B 1 87 ? -14.881 -32.684 27.150 0.50 36.74 116 ARG B O 1
ATOM 2132 N N . LEU B 1 88 ? -12.676 -32.964 26.715 1.00 36.91 117 LEU B N 1
ATOM 2133 C CA . LEU B 1 88 ? -12.781 -34.296 26.125 1.00 37.45 117 LEU B CA 1
ATOM 2134 C C . LEU B 1 88 ? -13.591 -35.245 27.012 1.00 37.85 117 LEU B C 1
ATOM 2135 O O . LEU B 1 88 ? -13.308 -35.386 28.200 1.00 38.28 117 LEU B O 1
ATOM 2140 N N . LYS B 1 89 ? -14.556 -35.945 26.395 1.00 37.60 118 LYS B N 1
ATOM 2141 C CA . LYS B 1 89 ? -15.435 -36.864 27.106 1.00 39.26 118 LYS B CA 1
ATOM 2142 C C . LYS B 1 89 ? -14.735 -38.214 27.280 1.00 40.55 118 LYS B C 1
ATOM 2143 O O . LYS B 1 89 ? -14.180 -38.770 26.332 1.00 38.64 118 LYS B O 1
ATOM 2149 N N . GLU B 1 90 ? -14.799 -38.750 28.504 1.00 43.06 119 GLU B N 1
ATOM 2150 C CA . GLU B 1 90 ? -14.136 -40.000 28.834 1.00 45.07 119 GLU B CA 1
ATOM 2151 C C . GLU B 1 90 ? -14.770 -41.129 28.020 1.00 46.76 119 GLU B C 1
ATOM 2152 O O . GLU B 1 90 ? -15.992 -41.222 27.933 1.00 45.62 119 GLU B O 1
ATOM 2158 N N . GLY B 1 91 ? -13.927 -41.959 27.392 1.00 49.55 120 GLY B N 1
ATOM 2159 C CA . GLY B 1 91 ? -14.394 -43.085 26.595 1.00 50.05 120 GLY B CA 1
ATOM 2160 C C . GLY B 1 91 ? -14.729 -42.713 25.149 1.00 50.41 120 GLY B C 1
ATOM 2161 O O . GLY B 1 91 ? -15.068 -43.592 24.357 1.00 51.70 120 GLY B O 1
ATOM 2162 N N . SER B 1 92 ? -14.632 -41.419 24.803 1.00 48.34 121 SER B N 1
ATOM 2163 C CA . SER B 1 92 ? -14.930 -40.981 23.447 1.00 46.28 121 SER B CA 1
ATOM 2164 C C . SER B 1 92 ? -13.826 -41.454 22.505 1.00 44.89 121 SER B C 1
ATOM 2165 O O . SER B 1 92 ? -12.760 -41.868 22.957 1.00 43.79 121 SER B O 1
ATOM 2168 N N . GLU B 1 93 ? -14.074 -41.334 21.195 1.00 44.42 122 GLU B N 1
ATOM 2169 C CA . GLU B 1 93 ? -13.124 -41.795 20.199 1.00 44.55 122 GLU B CA 1
ATOM 2170 C C . GLU B 1 93 ? -12.524 -40.604 19.453 1.00 44.39 122 GLU B C 1
ATOM 2171 O O . GLU B 1 93 ? -13.230 -39.650 19.120 1.00 41.99 122 GLU B O 1
ATOM 2177 N N . VAL B 1 94 ? -11.207 -40.676 19.221 1.00 42.95 123 VAL B N 1
ATOM 2178 C CA . VAL B 1 94 ? -10.464 -39.660 18.492 1.00 43.36 123 VAL B CA 1
ATOM 2179 C C . VAL B 1 94 ? -9.607 -40.392 17.461 1.00 43.67 123 VAL B C 1
ATOM 2180 O O . VAL B 1 94 ? -9.083 -41.465 17.743 1.00 45.07 123 VAL B O 1
ATOM 2184 N N . PHE B 1 95 ? -9.450 -39.794 16.276 1.00 43.44 124 PHE B N 1
ATOM 2185 C CA . PHE B 1 95 ? -8.700 -40.419 15.198 1.00 44.64 124 PHE B CA 1
ATOM 2186 C C . PHE B 1 95 ? -7.332 -39.756 15.047 1.00 46.02 124 PHE B C 1
ATOM 2187 O O . PHE B 1 95 ? -7.248 -38.547 14.827 1.00 45.86 124 PHE B O 1
ATOM 2195 N N . LEU B 1 96 ? -6.267 -40.555 15.207 1.00 46.30 125 LEU B N 1
ATOM 2196 C CA . LEU B 1 96 ? -4.902 -40.076 15.045 1.00 48.15 125 LEU B CA 1
ATOM 2197 C C . LEU B 1 96 ? -4.293 -40.751 13.820 1.00 51.69 125 LEU B C 1
ATOM 2198 O O . LEU B 1 96 ? -3.959 -41.933 13.855 1.00 55.76 125 LEU B O 1
ATOM 2203 N N . GLU B 1 97 ? -4.147 -39.970 12.744 1.00 53.92 126 GLU B N 1
ATOM 2204 C CA . GLU B 1 97 ? -3.608 -40.463 11.489 1.00 55.77 126 GLU B CA 1
ATOM 2205 C C . GLU B 1 97 ? -2.135 -40.079 11.362 1.00 54.15 126 GLU B C 1
ATOM 2206 O O . GLU B 1 97 ? -1.818 -38.944 11.013 1.00 50.02 126 GLU B O 1
ATOM 2212 N N . GLY B 1 98 ? -1.251 -41.042 11.659 1.00 52.74 127 GLY B N 1
ATOM 2213 C CA . GLY B 1 98 ? 0.187 -40.850 11.550 1.00 54.07 127 GLY B CA 1
ATOM 2214 C C . GLY B 1 98 ? 0.690 -41.395 10.216 1.00 55.88 127 GLY B C 1
ATOM 2215 O O . GLY B 1 98 ? -0.086 -41.984 9.468 1.00 53.07 127 GLY B O 1
ATOM 2216 N N . LYS B 1 99 ? 1.985 -41.213 9.928 1.00 59.71 128 LYS B N 1
ATOM 2217 C CA . LYS B 1 99 ? 2.549 -41.693 8.674 1.00 66.13 128 LYS B CA 1
ATOM 2218 C C . LYS B 1 99 ? 2.558 -43.219 8.606 1.00 69.02 128 LYS B C 1
ATOM 2219 O O . LYS B 1 99 ? 2.110 -43.785 7.613 1.00 73.93 128 LYS B O 1
ATOM 2225 N N . ASN B 1 100 ? 3.058 -43.876 9.659 1.00 70.56 129 ASN B N 1
ATOM 2226 C CA . ASN B 1 100 ? 3.157 -45.329 9.662 1.00 73.56 129 ASN B CA 1
ATOM 2227 C C . ASN B 1 100 ? 1.921 -45.988 10.273 1.00 72.64 129 ASN B C 1
ATOM 2228 O O . ASN B 1 100 ? 1.531 -47.069 9.831 1.00 70.35 129 ASN B O 1
ATOM 2233 N N . ILE B 1 101 ? 1.313 -45.352 11.283 1.00 70.12 130 ILE B N 1
ATOM 2234 C CA . ILE B 1 101 ? 0.154 -45.941 11.939 1.00 66.10 130 ILE B CA 1
ATOM 2235 C C . ILE B 1 101 ? -1.016 -44.958 11.950 1.00 65.04 130 ILE B C 1
ATOM 2236 O O . ILE B 1 101 ? -0.846 -43.771 12.225 1.00 62.15 130 ILE B O 1
ATOM 2241 N N . ILE B 1 102 ? -2.206 -45.505 11.665 1.00 63.52 131 ILE B N 1
ATOM 2242 C CA . ILE B 1 102 ? -3.462 -44.774 11.628 1.00 61.41 131 ILE B CA 1
ATOM 2243 C C . ILE B 1 102 ? -4.474 -45.585 12.433 1.00 59.17 131 ILE B C 1
ATOM 2244 O O . ILE B 1 102 ? -4.567 -46.794 12.241 1.00 60.19 131 ILE B O 1
ATOM 2249 N N . TYR B 1 103 ? -5.237 -44.931 13.318 1.00 57.39 132 TYR B N 1
ATOM 2250 C CA . TYR B 1 103 ? -6.202 -45.681 14.107 1.00 55.51 132 TYR B CA 1
ATOM 2251 C C . TYR B 1 103 ? -7.141 -44.771 14.896 1.00 51.77 132 TYR B C 1
ATOM 2252 O O . TYR B 1 103 ? -6.889 -43.573 15.066 1.00 46.71 132 TYR B O 1
ATOM 2261 N N . SER B 1 104 ? -8.223 -45.389 15.388 1.00 48.32 133 SER B N 1
ATOM 2262 C CA . SER B 1 104 ? -9.201 -44.724 16.228 1.00 48.20 133 SER B CA 1
ATOM 2263 C C . SER B 1 104 ? -8.702 -44.868 17.665 1.00 50.23 133 SER B C 1
ATOM 2264 O O . SER B 1 104 ? -8.409 -45.980 18.104 1.00 52.38 133 SER B O 1
ATOM 2267 N N . ASP B 1 105 ? -8.568 -43.748 18.385 1.00 51.50 134 ASP B N 1
ATOM 2268 C CA . ASP B 1 105 ? -8.044 -43.812 19.741 1.00 52.77 134 ASP B CA 1
ATOM 2269 C C . ASP B 1 105 ? -9.124 -43.410 20.743 1.00 54.47 134 ASP B C 1
ATOM 2270 O O . ASP B 1 105 ? -10.092 -42.741 20.392 1.00 57.70 134 ASP B O 1
ATOM 2275 N N . LYS B 1 106 ? -8.924 -43.838 21.995 1.00 54.53 135 LYS B N 1
ATOM 2276 C CA . LYS B 1 106 ? -9.834 -43.566 23.093 1.00 57.56 135 LYS B CA 1
ATOM 2277 C C . LYS B 1 106 ? -9.265 -42.465 23.983 1.00 54.16 135 LYS B C 1
ATOM 2278 O O . LYS B 1 106 ? -8.053 -42.267 24.034 1.00 51.89 135 LYS B O 1
ATOM 2284 N N . ILE B 1 107 ? -10.157 -41.749 24.677 1.00 54.16 136 ILE B N 1
ATOM 2285 C CA . ILE B 1 107 ? -9.748 -40.718 25.615 1.00 52.00 136 ILE B CA 1
ATOM 2286 C C . ILE B 1 107 ? -9.423 -41.421 26.929 1.00 51.97 136 ILE B C 1
ATOM 2287 O O . ILE B 1 107 ? -10.307 -42.013 27.548 1.00 50.98 136 ILE B O 1
ATOM 2292 N N . LYS B 1 108 ? -8.147 -41.353 27.330 1.00 51.14 137 LYS B N 1
ATOM 2293 C CA . LYS B 1 108 ? -7.675 -42.007 28.539 1.00 52.29 137 LYS B CA 1
ATOM 2294 C C . LYS B 1 108 ? -7.419 -40.973 29.631 1.00 52.11 137 LYS B C 1
ATOM 2295 O O . LYS B 1 108 ? -6.514 -40.149 29.512 1.00 49.29 137 LYS B O 1
ATOM 2301 N N . GLU B 1 109 ? -8.226 -41.053 30.697 1.00 55.09 138 GLU B N 1
ATOM 2302 C CA . GLU B 1 109 ? -8.127 -40.162 31.843 1.00 57.56 138 GLU B CA 1
ATOM 2303 C C . GLU B 1 109 ? -8.394 -38.721 31.406 1.00 53.55 138 GLU B C 1
ATOM 2304 O O . GLU B 1 109 ? -7.870 -37.787 32.008 1.00 56.56 138 GLU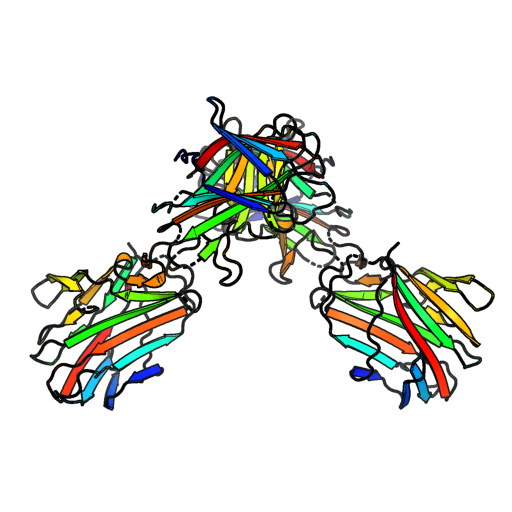 B O 1
ATOM 2310 N N . GLY B 1 110 ? -9.214 -38.560 30.357 1.00 50.79 139 GLY B N 1
ATOM 2311 C CA . GLY B 1 110 ? -9.575 -37.245 29.843 1.00 49.25 139 GLY B CA 1
ATOM 2312 C C . GLY B 1 110 ? -8.520 -36.626 28.923 1.00 46.30 139 GLY B C 1
ATOM 2313 O O . GLY B 1 110 ? -8.663 -35.472 28.522 1.00 47.33 139 GLY B O 1
ATOM 2323 N N . ILE B 1 112 ? -5.543 -37.172 25.480 1.00 36.54 141 ILE B N 1
ATOM 2324 C CA . ILE B 1 112 ? -5.235 -37.830 24.221 1.00 35.44 141 ILE B CA 1
ATOM 2325 C C . ILE B 1 112 ? -3.745 -38.146 24.227 1.00 33.43 141 ILE B C 1
ATOM 2326 O O . ILE B 1 112 ? -2.928 -37.246 24.413 1.00 31.17 141 ILE B O 1
ATOM 2331 N N . GLU B 1 113 ? -3.392 -39.424 24.033 1.00 32.47 142 GLU B N 1
ATOM 2332 C CA . GLU B 1 113 ? -1.985 -39.788 24.003 1.00 31.43 142 GLU B CA 1
ATOM 2333 C C . GLU B 1 113 ? -1.441 -39.460 22.618 1.00 30.39 142 GLU B C 1
ATOM 2334 O O . GLU B 1 113 ? -2.015 -39.868 21.611 1.00 30.20 142 GLU B O 1
ATOM 2340 N N . VAL B 1 114 ? -0.360 -38.675 22.576 1.00 29.41 143 VAL B N 1
ATOM 2341 C CA . VAL B 1 114 ? 0.271 -38.329 21.317 1.00 29.28 143 VAL B CA 1
ATOM 2342 C C . VAL B 1 114 ? 1.553 -39.157 21.272 1.00 29.53 143 VAL B C 1
ATOM 2343 O O . VAL B 1 114 ? 2.512 -38.840 21.967 1.00 29.05 143 VAL B O 1
ATOM 2347 N N . PRO B 1 115 ? 1.605 -40.253 20.476 1.00 30.44 144 PRO B N 1
ATOM 2348 C CA . PRO B 1 115 ? 2.787 -41.116 20.430 1.00 31.18 144 PRO B CA 1
ATOM 2349 C C . PRO B 1 115 ? 4.097 -40.401 20.109 1.00 31.89 144 PRO B C 1
ATOM 2350 O O . PRO B 1 115 ? 4.101 -39.295 19.577 1.00 31.96 144 PRO B O 1
ATOM 2354 N N . GLY B 1 116 ? 5.210 -41.060 20.438 1.00 32.71 145 GLY B N 1
ATOM 2355 C CA . GLY B 1 116 ? 6.529 -40.520 20.169 1.00 33.62 145 GLY B CA 1
ATOM 2356 C C . GLY B 1 116 ? 6.765 -40.344 18.670 1.00 34.85 145 GLY B C 1
ATOM 2357 O O . GLY B 1 116 ? 6.276 -41.128 17.857 1.00 35.13 145 GLY B O 1
ATOM 2358 N N . GLU B 1 117 ? 7.450 -39.255 18.314 1.00 35.49 146 GLU B N 1
ATOM 2359 C CA . GLU B 1 117 ? 7.793 -38.960 16.932 1.00 36.86 146 GLU B CA 1
ATOM 2360 C C . GLU B 1 117 ? 6.552 -38.889 16.046 1.00 37.03 146 GLU B C 1
ATOM 2361 O O . GLU B 1 117 ? 6.685 -38.909 14.827 1.00 39.10 146 GLU B O 1
ATOM 2367 N N . PHE B 1 118 ? 5.361 -38.833 16.655 1.00 36.45 147 PHE B N 1
ATOM 2368 C CA . PHE B 1 118 ? 4.130 -38.732 15.894 1.00 36.01 147 PHE B CA 1
ATOM 2369 C C . PHE B 1 118 ? 4.229 -37.531 14.963 1.00 38.04 147 PHE B C 1
ATOM 2370 O O . PHE B 1 118 ? 4.782 -36.502 15.332 1.00 37.20 147 PHE B O 1
ATOM 2378 N N . GLU B 1 119 ? 3.710 -37.683 13.749 1.00 40.36 148 GLU B N 1
ATOM 2379 C CA . GLU B 1 119 ? 3.699 -36.587 12.799 1.00 41.61 148 GLU B CA 1
ATOM 2380 C C . GLU B 1 119 ? 2.541 -36.863 11.853 1.00 42.44 148 GLU B C 1
ATOM 2381 O O . GLU B 1 119 ? 2.706 -37.502 10.817 1.00 46.14 148 GLU B O 1
ATOM 2387 N N . GLY B 1 120 ? 1.358 -36.427 12.277 1.00 41.38 149 GLY B N 1
ATOM 2388 C CA . GLY B 1 120 ? 0.151 -36.621 11.505 1.00 41.57 149 GLY B CA 1
ATOM 2389 C C . GLY B 1 120 ? -0.943 -35.653 11.928 1.00 41.15 149 GLY B C 1
ATOM 2390 O O . GLY B 1 120 ? -0.659 -34.528 12.345 1.00 40.03 149 GLY B O 1
ATOM 2391 N N . LYS B 1 121 ? -2.181 -36.143 11.858 1.00 40.83 150 LYS B N 1
ATOM 2392 C CA . LYS B 1 121 ? -3.360 -35.361 12.170 1.00 41.81 150 LYS B CA 1
ATOM 2393 C C . LYS B 1 121 ? -4.175 -36.060 13.249 1.00 40.08 150 LYS B C 1
ATOM 2394 O O . LYS B 1 121 ? -4.165 -37.285 13.350 1.00 40.13 150 LYS B O 1
ATOM 2400 N N . ILE B 1 122 ? -4.870 -35.255 14.054 1.00 39.62 151 ILE B N 1
ATOM 2401 C CA . ILE B 1 122 ? -5.734 -35.762 15.103 1.00 38.69 151 ILE B CA 1
ATOM 2402 C C . ILE B 1 122 ? -7.110 -35.148 14.852 1.00 39.92 151 ILE B C 1
ATOM 2403 O O . ILE B 1 122 ? -7.223 -33.935 14.680 1.00 40.97 151 ILE B O 1
ATOM 2408 N N . TYR B 1 123 ? -8.136 -36.005 14.773 1.00 40.00 152 TYR B N 1
ATOM 2409 C CA . TYR B 1 123 ? -9.500 -35.570 14.516 1.00 41.57 152 TYR B CA 1
ATOM 2410 C C . TYR B 1 123 ? -10.358 -35.764 15.763 1.00 40.65 152 TYR B C 1
ATOM 2411 O O . TYR B 1 123 ? -10.428 -36.868 16.302 1.00 40.25 152 TYR B O 1
ATOM 2420 N N . VAL B 1 124 ? -11.040 -34.690 16.183 1.00 41.54 153 VAL B N 1
ATOM 2421 C CA . VAL B 1 124 ? -11.897 -34.723 17.359 1.00 42.10 153 VAL B CA 1
ATOM 2422 C C . VAL B 1 124 ? -13.226 -34.049 17.020 1.00 43.37 153 VAL B C 1
ATOM 2423 O O . VAL B 1 124 ? -13.262 -32.854 16.723 1.00 43.34 153 VAL B O 1
ATOM 2427 N N . ASN B 1 125 ? -14.314 -34.822 17.112 1.00 42.37 154 ASN B N 1
ATOM 2428 C CA . ASN B 1 125 ? -15.657 -34.340 16.832 1.00 42.23 154 ASN B CA 1
ATOM 2429 C C . ASN B 1 125 ? -16.109 -33.502 18.028 1.00 39.96 154 ASN B C 1
ATOM 2430 O O . ASN B 1 125 ? -15.702 -33.778 19.153 1.00 40.13 154 ASN B O 1
ATOM 2435 N N . PHE B 1 126 ? -16.934 -32.471 17.792 1.00 39.06 155 PHE B N 1
ATOM 2436 C CA . PHE B 1 126 ? -17.403 -31.629 18.885 1.00 38.59 155 PHE B CA 1
ATOM 2437 C C . PHE B 1 126 ? -18.358 -32.369 19.821 1.00 39.85 155 PHE B C 1
ATOM 2438 O O . PHE B 1 126 ? -18.618 -31.884 20.918 1.00 37.93 155 PHE B O 1
ATOM 2446 N N . ASN B 1 127 ? -18.875 -33.531 19.405 1.00 40.73 156 ASN B N 1
ATOM 2447 C CA . ASN B 1 127 ? -19.773 -34.256 20.290 1.00 42.56 156 ASN B CA 1
ATOM 2448 C C . ASN B 1 127 ? -18.953 -35.027 21.324 1.00 42.24 156 ASN B C 1
ATOM 2449 O O . ASN B 1 127 ? -19.517 -35.715 22.174 1.00 41.16 156 ASN B O 1
ATOM 2454 N N . SER B 1 128 ? -17.620 -34.949 21.203 1.00 43.04 157 SER B N 1
ATOM 2455 C CA . SER B 1 128 ? -16.727 -35.610 22.141 1.00 43.76 157 SER B CA 1
ATOM 2456 C C . SER B 1 128 ? -16.248 -34.606 23.190 1.00 42.30 157 SER B C 1
ATOM 2457 O O . SER B 1 128 ? -15.318 -34.887 23.943 1.00 41.90 157 SER B O 1
ATOM 2460 N N . LEU B 1 129 ? -16.869 -33.421 23.192 1.00 41.55 158 LEU B N 1
ATOM 2461 C CA . LEU B 1 129 ? -16.574 -32.375 24.158 1.00 41.63 158 LEU B CA 1
ATOM 2462 C C . LEU B 1 129 ? -17.795 -32.248 25.061 1.00 39.42 158 LEU B C 1
ATOM 2463 O O . LEU B 1 129 ? -18.928 -32.257 24.583 1.00 40.33 158 LEU B O 1
ATOM 2468 N N . ILE B 1 130 ? -17.563 -32.152 26.370 1.00 37.56 159 ILE B N 1
ATOM 2469 C CA . ILE B 1 130 ? -18.688 -32.090 27.281 1.00 36.62 159 ILE B CA 1
ATOM 2470 C C . ILE B 1 130 ? -18.328 -31.293 28.526 1.00 34.97 159 ILE B C 1
ATOM 2471 O O . ILE B 1 130 ? -17.160 -31.200 28.897 1.00 35.49 159 ILE B O 1
ATOM 2476 N N . ASN B 1 131 ? -19.361 -30.691 29.128 1.00 35.00 160 ASN B N 1
ATOM 2477 C CA . ASN B 1 131 ? -19.239 -29.969 30.385 1.00 36.10 160 ASN B CA 1
ATOM 2478 C C . ASN B 1 131 ? -19.530 -31.011 31.459 1.00 37.98 160 ASN B C 1
ATOM 2479 O O . ASN B 1 131 ? -20.641 -31.530 31.509 1.00 37.62 160 ASN B O 1
ATOM 2484 N N . GLU B 1 132 ? -18.544 -31.276 32.324 1.00 42.38 161 GLU B N 1
ATOM 2485 C CA . GLU B 1 132 ? -18.631 -32.320 33.340 1.00 46.92 161 GLU B CA 1
ATOM 2486 C C . GLU B 1 132 ? -19.810 -32.173 34.305 1.00 51.39 161 GLU B C 1
ATOM 2487 O O . GLU B 1 132 ? -20.566 -33.126 34.484 1.00 52.84 161 GLU B O 1
ATOM 2493 N N . GLU B 1 133 ? -19.968 -31.009 34.942 1.00 56.78 162 GLU B N 1
ATOM 2494 C CA . GLU B 1 133 ? -21.035 -30.850 35.922 1.00 61.43 162 GLU B CA 1
ATOM 2495 C C . GLU B 1 133 ? -22.416 -30.934 35.277 1.00 60.49 162 GLU B C 1
ATOM 2496 O O . GLU B 1 133 ? -23.253 -31.710 35.731 1.00 63.76 162 GLU B O 1
ATOM 2502 N N . SER B 1 134 ? -22.654 -30.137 34.231 1.00 58.00 163 SER B N 1
ATOM 2503 C CA . SER B 1 134 ? -23.947 -30.133 33.563 1.00 57.17 163 SER B CA 1
ATOM 2504 C C . SER B 1 134 ? -24.149 -31.420 32.767 1.00 56.27 163 SER B C 1
ATOM 2505 O O . SER B 1 134 ? -25.283 -31.837 32.541 1.00 58.08 163 SER B O 1
ATOM 2508 N N . ASN B 1 135 ? -23.038 -32.024 32.324 1.00 55.68 164 ASN B N 1
ATOM 2509 C CA . ASN B 1 135 ? -23.073 -33.246 31.535 1.00 53.97 164 ASN B CA 1
ATOM 2510 C C . ASN B 1 135 ? -23.682 -32.912 30.173 1.00 51.25 164 ASN B C 1
ATOM 2511 O O . ASN B 1 135 ? -24.270 -33.767 29.516 1.00 51.61 164 ASN B O 1
ATOM 2516 N N . VAL B 1 136 ? -23.499 -31.655 29.745 1.00 48.87 165 VAL B N 1
ATOM 2517 C CA . VAL B 1 136 ? -24.035 -31.181 28.480 1.00 46.23 165 VAL B CA 1
ATOM 2518 C C . VAL B 1 136 ? -22.962 -31.272 27.399 1.00 43.64 165 VAL B C 1
ATOM 2519 O O . VAL B 1 136 ? -21.845 -30.789 27.586 1.00 42.48 165 VAL B O 1
ATOM 2523 N N . VAL B 1 137 ? -23.326 -31.899 26.271 1.00 42.39 166 VAL B N 1
ATOM 2524 C CA . VAL B 1 137 ? -22.442 -32.038 25.125 1.00 42.15 166 VAL B CA 1
ATOM 2525 C C . VAL B 1 137 ? -22.441 -30.686 24.409 1.00 40.76 166 VAL B C 1
ATOM 2526 O O . VAL B 1 137 ? -23.475 -30.028 24.334 1.00 41.81 166 VAL B O 1
ATOM 2530 N N . LEU B 1 138 ? -21.279 -30.302 23.869 1.00 40.92 167 LEU B N 1
ATOM 2531 C CA . LEU B 1 138 ? -21.075 -29.004 23.234 1.00 41.64 167 LEU B CA 1
ATOM 2532 C C . LEU B 1 138 ? -21.873 -28.805 21.943 1.00 43.39 167 LEU B C 1
ATOM 2533 O O . LEU B 1 138 ? -22.194 -27.664 21.604 1.00 45.74 167 LEU B O 1
ATOM 2538 N N . ASP B 1 139 ? -22.197 -29.880 21.214 1.00 45.35 168 ASP B N 1
ATOM 2539 C CA . ASP B 1 139 ? -22.935 -29.695 19.970 1.00 46.74 168 ASP B CA 1
ATOM 2540 C C . ASP B 1 139 ? -24.403 -30.097 20.123 1.00 47.19 168 ASP B C 1
ATOM 2541 O O . ASP B 1 139 ? -25.137 -30.100 19.137 1.00 48.30 168 ASP B O 1
ATOM 2546 N N . SER B 1 140 ? -24.837 -30.413 21.349 1.00 49.20 169 SER B N 1
ATOM 2547 C CA . SER B 1 140 ? -26.215 -30.819 21.578 1.00 51.44 169 SER B CA 1
ATOM 2548 C C . SER B 1 140 ? -27.144 -29.607 21.525 1.00 50.90 169 SER B C 1
ATOM 2549 O O . SER B 1 140 ? -26.953 -28.644 22.262 1.00 49.55 169 SER B O 1
ATOM 2552 N N . ASN B 1 141 ? -28.160 -29.685 20.656 1.00 51.50 170 ASN B N 1
ATOM 2553 C CA . ASN B 1 141 ? -29.136 -28.619 20.487 1.00 51.95 170 ASN B CA 1
ATOM 2554 C C . ASN B 1 141 ? -30.075 -28.591 21.691 1.00 49.20 170 ASN B C 1
ATOM 2555 O O . ASN B 1 141 ? -30.376 -29.632 22.271 1.00 49.85 170 ASN B O 1
ATOM 2568 N N . LEU B 1 143 ? -33.308 -27.778 21.740 1.00 55.33 172 LEU B N 1
ATOM 2569 C CA . LEU B 1 143 ? -34.593 -28.383 21.411 1.00 58.47 172 LEU B CA 1
ATOM 2570 C C . LEU B 1 143 ? -34.560 -29.904 21.552 1.00 60.23 172 LEU B C 1
ATOM 2571 O O . LEU B 1 143 ? -35.612 -30.535 21.628 1.00 59.83 172 LEU B O 1
ATOM 2576 N N . SER B 1 144 ? -33.356 -30.483 21.585 1.00 52.14 173 SER B N 1
ATOM 2577 C CA . SER B 1 144 ? -33.227 -31.928 21.684 1.00 54.27 173 SER B CA 1
ATOM 2578 C C . SER B 1 144 ? -33.879 -32.475 22.953 1.00 53.43 173 SER B C 1
ATOM 2579 O O . SER B 1 144 ? -34.446 -33.564 22.921 1.00 52.16 173 SER B O 1
ATOM 2582 N N . ASN B 1 145 ? -33.803 -31.726 24.064 1.00 53.40 174 ASN B N 1
ATOM 2583 C CA . ASN B 1 145 ? -34.359 -32.219 25.316 1.00 51.88 174 ASN B CA 1
ATOM 2584 C C . ASN B 1 145 ? -35.121 -31.127 26.067 1.00 47.27 174 ASN B C 1
ATOM 2585 O O . ASN B 1 145 ? -34.543 -30.437 26.904 1.00 43.63 174 ASN B O 1
ATOM 2590 N N . ILE B 1 146 ? -36.429 -31.012 25.799 1.00 48.03 175 ILE B N 1
ATOM 2591 C CA . ILE B 1 146 ? -37.273 -30.030 26.469 1.00 45.50 175 ILE B CA 1
ATOM 2592 C C . ILE B 1 146 ? -37.984 -30.726 27.625 1.00 44.85 175 ILE B C 1
ATOM 2593 O O . ILE B 1 146 ? -38.657 -31.733 27.416 1.00 45.34 175 ILE B O 1
ATOM 2598 N N . VAL B 1 147 ? -37.865 -30.147 28.829 1.00 45.44 176 VAL B N 1
ATOM 2599 C CA . VAL B 1 147 ? -38.446 -30.727 30.032 1.00 45.03 176 VAL B CA 1
ATOM 2600 C C . VAL B 1 147 ? -39.631 -29.904 30.540 1.00 45.14 176 VAL B C 1
ATOM 2601 O O . VAL B 1 147 ? -40.443 -30.419 31.304 1.00 43.41 176 VAL B O 1
ATOM 2605 N N . SER B 1 148 ? -39.732 -28.627 30.147 1.00 42.06 177 SER B N 1
ATOM 2606 C CA . SER B 1 148 ? -40.845 -27.824 30.628 1.00 39.31 177 SER B CA 1
ATOM 2607 C C . SER B 1 148 ? -41.103 -26.631 29.711 1.00 36.65 177 SER B C 1
ATOM 2608 O O . SER B 1 148 ? -40.189 -26.139 29.057 1.00 33.60 177 SER B O 1
ATOM 2611 N N . TRP B 1 149 ? -42.362 -26.181 29.680 1.00 36.52 178 TRP B N 1
ATOM 2612 C CA . TRP B 1 149 ? -42.749 -25.013 28.899 1.00 36.07 178 TRP B CA 1
ATOM 2613 C C . TRP B 1 149 ? -43.914 -24.361 29.633 1.00 37.47 178 TRP B C 1
ATOM 2614 O O . TRP B 1 149 ? -44.729 -25.058 30.242 1.00 32.04 178 TRP B O 1
ATOM 2625 N N . GLY B 1 150 ? -43.986 -23.026 29.582 1.00 35.81 179 GLY B N 1
ATOM 2626 C CA . GLY B 1 150 ? -45.059 -22.332 30.262 1.00 36.05 179 GLY B CA 1
ATOM 2627 C C . GLY B 1 150 ? -45.445 -21.029 29.576 1.00 36.77 179 GLY B C 1
ATOM 2628 O O . GLY B 1 150 ? -44.691 -20.483 28.766 1.00 34.66 179 GLY B O 1
ATOM 2629 N N . ILE B 1 151 ? -46.657 -20.571 29.898 1.00 36.21 180 ILE B N 1
ATOM 2630 C CA . ILE B 1 151 ? -47.177 -19.322 29.375 1.00 35.82 180 ILE B CA 1
ATOM 2631 C C . ILE B 1 151 ? -47.692 -18.508 30.557 1.00 37.36 180 ILE B C 1
ATOM 2632 O O . ILE B 1 151 ? -48.351 -19.039 31.454 1.00 34.30 180 ILE B O 1
ATOM 2637 N N . THR B 1 152 ? -47.306 -17.229 30.580 1.00 34.25 181 THR B N 1
ATOM 2638 C CA . THR B 1 152 ? -47.731 -16.313 31.621 1.00 36.48 181 THR B CA 1
ATOM 2639 C C . THR B 1 152 ? -48.701 -15.310 31.015 1.00 32.38 181 THR B C 1
ATOM 2640 O O . THR B 1 152 ? -48.457 -14.796 29.924 1.00 32.52 181 THR B O 1
ATOM 2644 N N . PHE B 1 153 ? -49.801 -15.086 31.741 1.00 31.31 182 PHE B N 1
ATOM 2645 C CA . PHE B 1 153 ? -50.837 -14.138 31.382 1.00 33.29 182 PHE B CA 1
ATOM 2646 C C . PHE B 1 153 ? -50.768 -12.967 32.359 1.00 32.73 182 PHE B C 1
ATOM 2647 O O . PHE B 1 153 ? -50.746 -13.156 33.575 1.00 32.49 182 PHE B O 1
ATOM 2655 N N . ILE B 1 154 ? -50.645 -11.758 31.805 1.00 33.25 183 ILE B N 1
ATOM 2656 C CA . ILE B 1 154 ? -50.595 -10.545 32.606 1.00 32.25 183 ILE B CA 1
ATOM 2657 C C . ILE B 1 154 ? -51.848 -9.748 32.255 1.00 31.52 183 ILE B C 1
ATOM 2658 O O . ILE B 1 154 ? -51.956 -9.228 31.153 1.00 29.26 183 ILE B O 1
ATOM 2663 N N . PRO B 1 155 ? -52.836 -9.656 33.175 1.00 33.62 184 PRO B N 1
ATOM 2664 C CA . PRO B 1 155 ? -54.101 -8.974 32.901 1.00 35.40 184 PRO B CA 1
ATOM 2665 C C . PRO B 1 155 ? -54.008 -7.458 32.769 1.00 37.32 184 PRO B C 1
ATOM 2666 O O . PRO B 1 155 ? -53.075 -6.845 33.282 1.00 36.79 184 PRO B O 1
ATOM 2670 N N . SER B 1 156 ? -54.994 -6.874 32.079 1.00 40.25 185 SER B N 1
ATOM 2671 C CA . SER B 1 156 ? -55.070 -5.430 31.918 1.00 39.02 185 SER B CA 1
ATOM 2672 C C . SER B 1 156 ? -55.437 -4.826 33.267 1.00 39.59 185 SER B C 1
ATOM 2673 O O . SER B 1 156 ? -55.499 -5.537 34.269 1.00 36.58 185 SER B O 1
ATOM 2676 N N . ASP B 1 157 ? -55.714 -3.516 33.266 1.00 39.72 186 ASP B N 1
ATOM 2677 C CA . ASP B 1 157 ? -56.123 -2.805 34.463 1.00 41.16 186 ASP B CA 1
ATOM 2678 C C . ASP B 1 157 ? -57.579 -3.135 34.777 1.00 37.74 186 ASP B C 1
ATOM 2679 O O . ASP B 1 157 ? -58.031 -2.911 35.896 1.00 38.81 186 ASP B O 1
ATOM 2684 N N . GLU B 1 158 ? -58.323 -3.631 33.782 1.00 35.15 187 GLU B N 1
ATOM 2685 C CA . GLU B 1 158 ? -59.712 -3.982 34.034 1.00 37.02 187 GLU B CA 1
ATOM 2686 C C . GLU B 1 158 ? -59.709 -5.013 35.159 1.00 36.32 187 GLU B C 1
ATOM 2687 O O . GLU B 1 158 ? -58.778 -5.806 35.256 1.00 32.13 187 GLU B O 1
ATOM 2693 N N . GLU B 1 159 ? -60.707 -4.928 36.043 1.00 41.59 188 GLU B N 1
ATOM 2694 C CA . GLU B 1 159 ? -60.805 -5.822 37.186 1.00 48.46 188 GLU B CA 1
ATOM 2695 C C . GLU B 1 159 ? -61.003 -7.256 36.706 1.00 46.16 188 GLU B C 1
ATOM 2696 O O . GLU B 1 159 ? -60.286 -8.156 37.136 1.00 54.00 188 GLU B O 1
ATOM 2702 N N . HIS B 1 160 ? -61.974 -7.448 35.809 1.00 47.58 189 HIS B N 1
ATOM 2703 C CA . HIS B 1 160 ? -62.285 -8.766 35.284 1.00 46.36 189 HIS B CA 1
ATOM 2704 C C . HIS B 1 160 ? -61.740 -8.894 33.865 1.00 42.74 189 HIS B C 1
ATOM 2705 O O . HIS B 1 160 ? -62.173 -8.175 32.971 1.00 42.10 189 HIS B O 1
ATOM 2712 N N . ASN B 1 161 ? -60.773 -9.803 33.676 1.00 38.14 190 ASN B N 1
ATOM 2713 C CA . ASN B 1 161 ? -60.183 -10.056 32.373 1.00 37.82 190 ASN B CA 1
ATOM 2714 C C . ASN B 1 161 ? -60.514 -11.477 31.936 1.00 41.38 190 ASN B C 1
ATOM 2715 O O . ASN B 1 161 ? -60.526 -12.397 32.755 1.00 39.85 190 ASN B O 1
ATOM 2720 N N . ILE B 1 162 ? -60.767 -11.635 30.632 1.00 40.77 191 ILE B N 1
ATOM 2721 C CA . ILE B 1 162 ? -61.099 -12.926 30.058 1.00 40.07 191 ILE B CA 1
ATOM 2722 C C . ILE B 1 162 ? -60.278 -13.118 28.791 1.00 41.37 191 ILE B C 1
ATOM 2723 O O . ILE B 1 162 ? -60.318 -12.269 27.904 1.00 43.00 191 ILE B O 1
ATOM 2728 N N . VAL B 1 163 ? -59.510 -14.213 28.746 1.00 37.36 192 VAL B N 1
ATOM 2729 C CA . VAL B 1 163 ? -58.731 -14.570 27.574 1.00 39.74 192 VAL B CA 1
ATOM 2730 C C . VAL B 1 163 ? -59.079 -16.018 27.249 1.00 39.43 192 VAL B C 1
ATOM 2731 O O . VAL B 1 163 ? -59.183 -16.847 28.150 1.00 38.46 192 VAL B O 1
ATOM 2735 N N . ILE B 1 164 ? -59.284 -16.295 25.961 1.00 40.31 193 ILE B N 1
ATOM 2736 C CA . ILE B 1 164 ? -59.627 -17.637 25.528 1.00 41.39 193 ILE B CA 1
ATOM 2737 C C . ILE B 1 164 ? -58.487 -18.170 24.669 1.00 39.29 193 ILE B C 1
ATOM 2738 O O . ILE B 1 164 ? -58.094 -17.542 23.689 1.00 43.88 193 ILE B O 1
ATOM 2743 N N . ILE B 1 165 ? -57.937 -19.315 25.082 1.00 40.61 194 ILE B N 1
ATOM 2744 C CA . ILE B 1 165 ? -56.870 -19.968 24.350 1.00 43.11 194 ILE B CA 1
ATOM 2745 C C . ILE B 1 165 ? -57.465 -21.212 23.701 1.00 45.19 194 ILE B C 1
ATOM 2746 O O . ILE B 1 165 ? -57.705 -22.198 24.391 1.00 38.91 194 ILE B O 1
ATOM 2751 N N . LYS B 1 166 ? -57.737 -21.142 22.391 1.00 48.48 195 LYS B N 1
ATOM 2752 C CA . LYS B 1 166 ? -58.299 -22.284 21.686 1.00 50.44 195 LYS B CA 1
ATOM 2753 C C . LYS B 1 166 ? -57.234 -23.338 21.408 1.00 49.00 195 LYS B C 1
ATOM 2754 O O . LYS B 1 166 ? -57.533 -24.527 21.456 1.00 51.49 195 LYS B O 1
ATOM 2760 N N . LYS B 1 167 ? -55.994 -22.907 21.147 1.00 45.96 196 LYS B N 1
ATOM 2761 C CA . LYS B 1 167 ? -54.979 -23.881 20.790 1.00 46.55 196 LYS B CA 1
ATOM 2762 C C . LYS B 1 167 ? -53.575 -23.284 20.838 1.00 45.00 196 LYS B C 1
ATOM 2763 O O . LYS B 1 167 ? -53.368 -22.115 20.516 1.00 46.10 196 LYS B O 1
ATOM 2769 N N . ILE B 1 168 ? -52.625 -24.135 21.239 1.00 42.08 197 ILE B N 1
ATOM 2770 C CA . ILE B 1 168 ? -51.210 -23.812 21.311 1.00 41.88 197 ILE B CA 1
ATOM 2771 C C . ILE B 1 168 ? -50.462 -24.989 20.693 1.00 40.48 197 ILE B C 1
ATOM 2772 O O . ILE B 1 168 ? -50.481 -26.090 21.240 1.00 45.48 197 ILE B O 1
ATOM 2777 N N . SER B 1 169 ? -49.786 -24.747 19.569 1.00 39.03 198 SER B N 1
ATOM 2778 C CA . SER B 1 169 ? -49.070 -25.812 18.890 1.00 41.70 198 SER B CA 1
ATOM 2779 C C . SER B 1 169 ? -47.685 -25.360 18.439 1.00 38.48 198 SER B C 1
ATOM 2780 O O . SER B 1 169 ? -47.315 -24.195 18.586 1.00 39.05 198 SER B O 1
ATOM 2783 N N . LEU B 1 170 ? -46.926 -26.344 17.937 1.00 39.63 199 LEU B N 1
ATOM 2784 C CA . LEU B 1 170 ? -45.586 -26.168 17.410 1.00 37.24 199 LEU B CA 1
ATOM 2785 C C . LEU B 1 170 ? -45.651 -26.450 15.911 1.00 43.37 199 LEU B C 1
ATOM 2786 O O . LEU B 1 170 ? -46.147 -27.498 15.503 1.00 47.45 199 LEU B O 1
ATOM 2791 N N . LEU B 1 171 ? -45.200 -25.491 15.095 1.00 44.14 200 LEU B N 1
ATOM 2792 C CA . LEU B 1 171 ? -45.229 -25.644 13.651 1.00 44.85 200 LEU B CA 1
ATOM 2793 C C . LEU B 1 171 ? -43.830 -25.981 13.149 1.00 47.06 200 LEU B C 1
ATOM 2794 O O . LEU B 1 171 ? -42.852 -25.370 13.577 1.00 43.76 200 LEU B O 1
ATOM 2799 N N . SER B 1 172 ? -43.769 -26.944 12.220 1.00 49.41 201 SER B N 1
ATOM 2800 C CA . SER B 1 172 ? -42.522 -27.371 11.613 1.00 52.83 201 SER B CA 1
ATOM 2801 C C . SER B 1 172 ? -42.242 -26.513 10.382 1.00 53.11 201 SER B C 1
ATOM 2802 O O . SER B 1 172 ? -43.159 -26.189 9.629 1.00 50.59 201 SER B O 1
ATOM 2805 N N . GLU B 1 173 ? -40.973 -26.122 10.211 1.00 56.68 202 GLU B N 1
ATOM 2806 C CA . GLU B 1 173 ? -40.553 -25.317 9.075 1.00 60.42 202 GLU B CA 1
ATOM 2807 C C . GLU B 1 173 ? -39.124 -25.714 8.688 1.00 57.97 202 GLU B C 1
ATOM 2808 O O . GLU B 1 173 ? -38.704 -25.317 7.582 1.00 65.14 202 GLU B O 1
ATOM 2814 N N . ASP C 1 4 ? -2.126 -53.402 48.634 1.00 52.67 33 ASP C N 1
ATOM 2815 C CA . ASP C 1 4 ? -3.057 -54.291 49.382 1.00 50.00 33 ASP C CA 1
ATOM 2816 C C . ASP C 1 4 ? -4.211 -53.456 49.927 1.00 49.34 33 ASP C C 1
ATOM 2817 O O . ASP C 1 4 ? -4.032 -52.278 50.235 1.00 49.73 33 ASP C O 1
ATOM 2822 N N . LYS C 1 5 ? -5.384 -54.087 50.048 1.00 46.76 34 LYS C N 1
ATOM 2823 C CA . LYS C 1 5 ? -6.575 -53.420 50.547 1.00 46.73 34 LYS C CA 1
ATOM 2824 C C . LYS C 1 5 ? -7.273 -54.306 51.572 1.00 45.36 34 LYS C C 1
ATOM 2825 O O . LYS C 1 5 ? -7.426 -55.501 51.345 1.00 43.73 34 LYS C O 1
ATOM 2831 N N . ILE C 1 6 ? -7.705 -53.696 52.682 1.00 46.19 35 ILE C N 1
ATOM 2832 C CA . ILE C 1 6 ? -8.410 -54.410 53.733 1.00 46.25 35 ILE C CA 1
ATOM 2833 C C . ILE C 1 6 ? -9.902 -54.143 53.566 1.00 46.31 35 ILE C C 1
ATOM 2834 O O . ILE C 1 6 ? -10.338 -52.998 53.630 1.00 45.60 35 ILE C O 1
ATOM 2839 N N . LEU C 1 7 ? -10.674 -55.209 53.336 1.00 46.14 36 LEU C N 1
ATOM 2840 C CA . LEU C 1 7 ? -12.112 -55.073 53.185 1.00 47.55 36 LEU C CA 1
ATOM 2841 C C . LEU C 1 7 ? -12.723 -54.797 54.558 1.00 51.01 36 LEU C C 1
ATOM 2842 O O . LEU C 1 7 ? -12.095 -55.067 55.579 1.00 52.32 36 LEU C O 1
ATOM 2847 N N . ASP C 1 8 ? -13.933 -54.224 54.568 1.00 55.72 37 ASP C N 1
ATOM 2848 C CA . ASP C 1 8 ? -14.634 -53.911 55.804 1.00 61.06 37 ASP C CA 1
ATOM 2849 C C . ASP C 1 8 ? -15.396 -55.151 56.265 1.00 59.81 37 ASP C C 1
ATOM 2850 O O . ASP C 1 8 ? -16.052 -55.808 55.462 1.00 58.49 37 ASP C O 1
ATOM 2855 N N . LEU C 1 9 ? -15.316 -55.440 57.570 1.00 62.69 38 LEU C N 1
ATOM 2856 C CA . LEU C 1 9 ? -15.971 -56.597 58.157 1.00 61.24 38 LEU C CA 1
ATOM 2857 C C . LEU C 1 9 ? -17.220 -56.171 58.926 1.00 58.40 38 LEU C C 1
ATOM 2858 O O . LEU C 1 9 ? -17.188 -56.069 60.150 1.00 61.90 38 LEU C O 1
ATOM 2863 N N . SER C 1 10 ? -18.316 -55.915 58.197 1.00 53.70 39 SER C N 1
ATOM 2864 C CA . SER C 1 10 ? -19.579 -55.537 58.813 1.00 48.95 39 SER C CA 1
ATOM 2865 C C . SER C 1 10 ? -20.477 -56.768 58.879 1.00 44.84 39 SER C C 1
ATOM 2866 O O . SER C 1 10 ? -20.454 -57.600 57.972 1.00 42.87 39 SER C O 1
ATOM 2869 N N . PHE C 1 11 ? -21.295 -56.850 59.935 1.00 42.88 40 PHE C N 1
ATOM 2870 C CA . PHE C 1 11 ? -22.172 -57.994 60.124 1.00 42.67 40 PHE C CA 1
ATOM 2871 C C . PHE C 1 11 ? -23.628 -57.549 60.211 1.00 41.16 40 PHE C C 1
ATOM 2872 O O . PHE C 1 11 ? -24.485 -58.323 60.636 1.00 39.29 40 PHE C O 1
ATOM 2880 N N . LYS C 1 12 ? -23.887 -56.306 59.779 1.00 41.56 41 LYS C N 1
ATOM 2881 C CA . LYS C 1 12 ? -25.220 -55.727 59.783 1.00 42.30 41 LYS C CA 1
ATOM 2882 C C . LYS C 1 12 ? -26.148 -56.465 58.824 1.00 40.52 41 LYS C C 1
ATOM 2883 O O . LYS C 1 12 ? -27.334 -56.625 59.102 1.00 41.55 41 LYS C O 1
ATOM 2889 N N . LYS C 1 13 ? -25.609 -56.840 57.661 1.00 38.23 42 LYS C N 1
ATOM 2890 C CA . LYS C 1 13 ? -26.399 -57.508 56.641 1.00 37.01 42 LYS C CA 1
ATOM 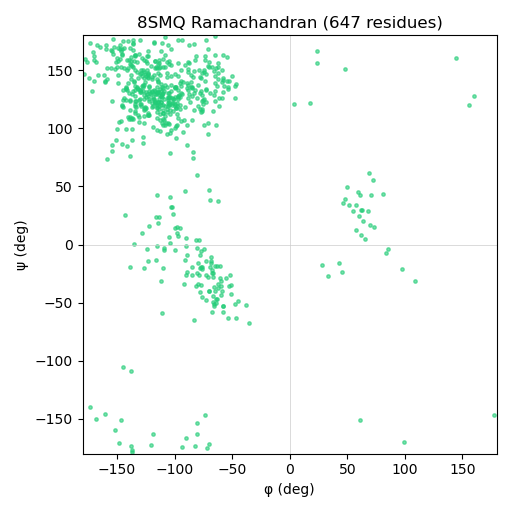2891 C C . LYS C 1 13 ? -25.962 -58.962 56.560 1.00 35.19 42 LYS C C 1
ATOM 2892 O O . LYS C 1 13 ? -24.883 -59.259 56.060 1.00 34.72 42 LYS C O 1
ATOM 2898 N N . ILE C 1 14 ? -26.819 -59.848 57.072 1.00 34.86 43 ILE C N 1
ATOM 2899 C CA . ILE C 1 14 ? -26.539 -61.272 57.104 1.00 33.84 43 ILE C CA 1
ATOM 2900 C C . ILE C 1 14 ? -27.785 -62.054 56.713 1.00 33.26 43 ILE C C 1
ATOM 2901 O O . ILE C 1 14 ? -28.903 -61.647 57.020 1.00 33.69 43 ILE C O 1
ATOM 2906 N N . GLU C 1 15 ? -27.543 -63.186 56.038 1.00 32.48 44 GLU C N 1
ATOM 2907 C CA . GLU C 1 15 ? -28.566 -64.122 55.605 1.00 32.52 44 GLU C CA 1
ATOM 2908 C C . GLU C 1 15 ? -28.167 -65.472 56.192 1.00 32.14 44 GLU C C 1
ATOM 2909 O O . GLU C 1 15 ? -27.024 -65.893 56.025 1.00 31.00 44 GLU C O 1
ATOM 2915 N N . THR C 1 16 ? -29.103 -66.146 56.865 1.00 32.73 45 THR C N 1
ATOM 2916 C CA . THR C 1 16 ? -28.763 -67.409 57.495 1.00 33.33 45 THR C CA 1
ATOM 2917 C C . THR C 1 16 ? -30.013 -68.161 57.934 1.00 33.95 45 THR C C 1
ATOM 2918 O O . THR C 1 16 ? -31.125 -67.649 57.845 1.00 33.66 45 THR C O 1
ATOM 2922 N N . ASP C 1 17 ? -29.795 -69.408 58.368 1.00 34.67 46 ASP C N 1
ATOM 2923 C CA . ASP C 1 17 ? -30.861 -70.254 58.878 1.00 36.09 46 ASP C CA 1
ATOM 2924 C C . ASP C 1 17 ? -30.435 -70.795 60.241 1.00 36.43 46 ASP C C 1
ATOM 2925 O O . ASP C 1 17 ? -31.103 -71.648 60.812 1.00 37.36 46 ASP C O 1
ATOM 2930 N N . LEU C 1 18 ? -29.335 -70.251 60.766 1.00 36.32 47 LEU C N 1
ATOM 2931 C CA . LEU C 1 18 ? -28.775 -70.691 62.031 1.00 37.42 47 LEU C CA 1
ATOM 2932 C C . LEU C 1 18 ? -28.790 -69.571 63.063 1.00 36.83 47 LEU C C 1
ATOM 2933 O O . LEU C 1 18 ? -29.111 -68.420 62.756 1.00 37.08 47 LEU C O 1
ATOM 2938 N N . SER C 1 19 ? -28.419 -69.951 64.289 1.00 36.58 48 SER C N 1
ATOM 2939 C CA . SER C 1 19 ? -28.265 -69.041 65.407 1.00 36.12 48 SER C CA 1
ATOM 2940 C C . SER C 1 19 ? -26.788 -68.666 65.442 1.00 34.96 48 SER C C 1
ATOM 2941 O O . SER C 1 19 ? -25.950 -69.528 65.207 1.00 36.09 48 SER C O 1
ATOM 2944 N N . SER C 1 20 ? -26.461 -67.399 65.726 1.00 33.70 49 SER C N 1
ATOM 2945 C CA . SER C 1 20 ? -25.064 -66.990 65.709 1.00 32.76 49 SER C CA 1
ATOM 2946 C C . SER C 1 20 ? -24.738 -65.918 66.746 1.00 32.88 49 SER C C 1
ATOM 2947 O O . SER C 1 20 ? -25.589 -65.115 67.121 1.00 32.97 49 SER C O 1
ATOM 2950 N N . LYS C 1 21 ? -23.469 -65.910 67.169 1.00 32.73 50 LYS C N 1
ATOM 2951 C CA . LYS C 1 21 ? -22.950 -64.913 68.089 1.00 33.19 50 LYS C CA 1
ATOM 2952 C C . LYS C 1 21 ? -21.657 -64.379 67.469 1.00 32.82 50 LYS C C 1
ATOM 2953 O O . LYS C 1 21 ? -20.762 -65.149 67.116 1.00 32.08 50 LYS C O 1
ATOM 2959 N N . ILE C 1 22 ? -21.592 -63.052 67.300 1.00 32.86 51 ILE C N 1
ATOM 2960 C CA . ILE C 1 22 ? -20.458 -62.374 66.690 1.00 33.01 51 ILE C CA 1
ATOM 2961 C C . ILE C 1 22 ? -19.822 -61.436 67.713 1.00 34.48 51 ILE C C 1
ATOM 2962 O O . ILE C 1 22 ? -20.518 -60.622 68.323 1.00 34.23 51 ILE C O 1
ATOM 2967 N N . THR C 1 23 ? -18.489 -61.507 67.840 1.00 35.56 52 THR C N 1
ATOM 2968 C CA . THR C 1 23 ? -17.774 -60.681 68.798 1.00 37.48 52 THR C CA 1
ATOM 2969 C C . THR C 1 23 ? -16.531 -60.049 68.169 1.00 39.12 52 THR C C 1
ATOM 2970 O O . THR C 1 23 ? -15.648 -60.752 67.681 1.00 38.56 52 THR C O 1
ATOM 2974 N N . TYR C 1 24 ? -16.468 -58.709 68.176 1.00 42.11 53 TYR C N 1
ATOM 2975 C CA . TYR C 1 24 ? -15.295 -58.014 67.669 1.00 45.13 53 TYR C CA 1
ATOM 2976 C C . TYR C 1 24 ? -14.196 -58.088 68.724 1.00 48.44 53 TYR C C 1
ATOM 2977 O O . TYR C 1 24 ? -14.357 -57.554 69.819 1.00 50.06 53 TYR C O 1
ATOM 2986 N N . GLU C 1 25 ? -13.082 -58.749 68.384 1.00 50.94 54 GLU C N 1
ATOM 2987 C CA . GLU C 1 25 ? -11.974 -58.896 69.316 1.00 54.95 54 GLU C CA 1
ATOM 2988 C C . GLU C 1 25 ? -10.809 -58.013 68.864 1.00 56.31 54 GLU C C 1
ATOM 2989 O O . GLU C 1 25 ? -10.899 -57.347 67.838 1.00 53.87 54 GLU C O 1
ATOM 2995 N N . ASP C 1 26 ? -9.720 -58.024 69.646 1.00 62.03 55 ASP C N 1
ATOM 2996 C CA . ASP C 1 26 ? -8.546 -57.192 69.404 1.00 67.62 55 ASP C CA 1
ATOM 2997 C C . ASP C 1 26 ? -8.256 -56.994 67.916 1.00 69.12 55 ASP C C 1
ATOM 2998 O O . ASP C 1 26 ? -8.390 -55.875 67.424 1.00 70.86 55 ASP C O 1
ATOM 3003 N N . THR C 1 27 ? -7.860 -58.055 67.200 1.00 70.83 56 THR C N 1
ATOM 3004 C CA . THR C 1 27 ? -7.530 -57.889 65.791 1.00 73.11 56 THR C CA 1
ATOM 3005 C C . THR C 1 27 ? -8.547 -58.591 64.893 1.00 73.17 56 THR C C 1
ATOM 3006 O O . THR C 1 27 ? -8.802 -58.130 63.782 1.00 76.75 56 THR C O 1
ATOM 3010 N N . GLY C 1 28 ? -9.126 -59.699 65.372 1.00 69.70 57 GLY C N 1
ATOM 3011 C CA . GLY C 1 28 ? -10.085 -60.451 64.578 1.00 65.12 57 GLY C CA 1
ATOM 3012 C C . GLY C 1 28 ? -11.509 -60.378 65.120 1.00 61.86 57 GLY C C 1
ATOM 3013 O O . GLY C 1 28 ? -11.759 -59.808 66.180 1.00 61.17 57 GLY C O 1
ATOM 3014 N N . VAL C 1 29 ? -12.433 -60.950 64.342 1.00 56.98 58 VAL C N 1
ATOM 3015 C CA . VAL C 1 29 ? -13.842 -61.016 64.686 1.00 53.65 58 VAL C CA 1
ATOM 3016 C C . VAL C 1 29 ? -14.183 -62.493 64.857 1.00 51.51 58 VAL C C 1
ATOM 3017 O O . VAL C 1 29 ? -13.831 -63.311 64.008 1.00 54.04 58 VAL C O 1
ATOM 3021 N N . LYS C 1 30 ? -14.851 -62.828 65.966 1.00 48.76 59 LYS C N 1
ATOM 3022 C CA . LYS C 1 30 ? -15.206 -64.209 66.245 1.00 46.57 59 LYS C CA 1
ATOM 3023 C C . LYS C 1 30 ? -16.661 -64.459 65.866 1.00 44.11 59 LYS C C 1
ATOM 3024 O O . LYS C 1 30 ? -17.544 -63.656 66.172 1.00 43.21 59 LYS C O 1
ATOM 3030 N N . ILE C 1 31 ? -16.879 -65.587 65.182 1.00 41.81 60 ILE C N 1
ATOM 3031 C CA . ILE C 1 31 ? -18.196 -66.009 64.744 1.00 40.05 60 ILE C CA 1
ATOM 3032 C C . ILE C 1 31 ? -18.471 -67.394 65.324 1.00 39.86 60 ILE C C 1
ATOM 3033 O O . ILE C 1 31 ? -17.683 -68.321 65.134 1.00 38.45 60 ILE C O 1
ATOM 3038 N N . GLU C 1 32 ? -19.581 -67.496 66.062 1.00 39.42 61 GLU C N 1
ATOM 3039 C CA . GLU C 1 32 ? -20.023 -68.742 66.663 1.00 40.47 61 GLU C CA 1
ATOM 3040 C C . GLU C 1 32 ? -21.397 -69.058 66.085 1.00 39.14 61 GLU C C 1
ATOM 3041 O O . GLU C 1 32 ? -22.177 -68.140 65.819 1.00 38.40 61 GLU C O 1
ATOM 3047 N N . THR C 1 33 ? -21.678 -70.344 65.861 1.00 38.72 62 THR C N 1
ATOM 3048 C CA . THR C 1 33 ? -22.963 -70.761 65.319 1.00 38.67 62 THR C CA 1
ATOM 3049 C C . THR C 1 33 ? -23.476 -72.002 66.044 1.00 40.80 62 THR C C 1
ATOM 3050 O O . THR C 1 33 ? -22.702 -72.728 66.660 1.00 42.32 62 THR C O 1
ATOM 3054 N N . ASP C 1 34 ? -24.800 -72.197 65.973 1.00 42.71 63 ASP C N 1
ATOM 3055 C CA . ASP C 1 34 ? -25.487 -73.352 66.535 1.00 45.64 63 ASP C CA 1
ATOM 3056 C C . ASP C 1 34 ? -26.320 -73.952 65.405 1.00 45.74 63 ASP C C 1
ATOM 3057 O O . ASP C 1 34 ? -27.103 -73.244 64.773 1.00 45.04 63 ASP C O 1
ATOM 3062 N N . SER C 1 35 ? -26.115 -75.245 65.135 1.00 47.19 64 SER C N 1
ATOM 3063 C CA . SER C 1 35 ? -26.809 -75.927 64.056 1.00 48.47 64 SER C CA 1
ATOM 3064 C C . SER C 1 35 ? -26.874 -77.427 64.321 1.00 52.26 64 SER C C 1
ATOM 3065 O O . SER C 1 35 ? -26.162 -77.941 65.178 1.00 51.97 64 SER C O 1
ATOM 3068 N N . SER C 1 36 ? -27.713 -78.115 63.539 1.00 55.17 65 SER C N 1
ATOM 3069 C CA . SER C 1 36 ? -27.898 -79.552 63.654 1.00 57.00 65 SER C CA 1
ATOM 3070 C C . SER C 1 36 ? -27.424 -80.243 62.377 1.00 57.75 65 SER C C 1
ATOM 3071 O O . SER C 1 36 ? -27.453 -79.656 61.298 1.00 55.46 65 SER C O 1
ATOM 3074 N N . LYS C 1 37 ? -26.988 -81.502 62.512 1.00 61.05 66 LYS C N 1
ATOM 3075 C CA . LYS C 1 37 ? -26.496 -82.280 61.384 1.00 61.53 66 LYS C CA 1
ATOM 3076 C C . LYS C 1 37 ? -27.590 -82.411 60.323 1.00 62.08 66 LYS C C 1
ATOM 3077 O O . LYS C 1 37 ? -27.325 -82.223 59.136 1.00 60.03 66 LYS C O 1
ATOM 3083 N N . SER C 1 38 ? -28.820 -82.695 60.778 1.00 63.72 67 SER C N 1
ATOM 3084 C CA . S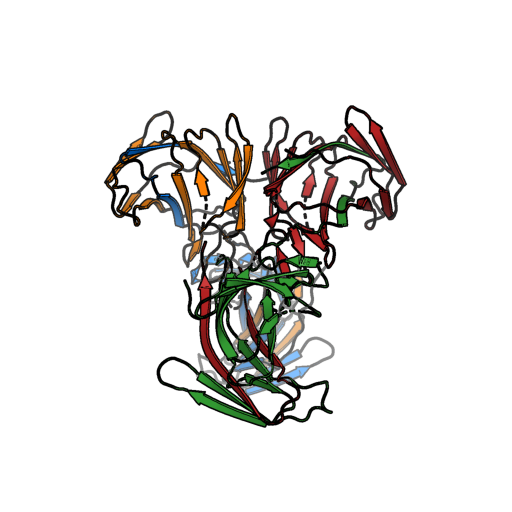ER C 1 38 ? -29.977 -82.887 59.913 1.00 65.58 67 SER C CA 1
ATOM 3085 C C . SER C 1 38 ? -30.180 -81.720 58.946 1.00 66.40 67 SER C C 1
ATOM 3086 O O . SER C 1 38 ? -30.611 -81.931 57.814 1.00 66.29 67 SER C O 1
ATOM 3089 N N . ASP C 1 39 ? -29.893 -80.493 59.395 1.00 68.73 68 ASP C N 1
ATOM 3090 C CA . ASP C 1 39 ? -30.043 -79.327 58.537 1.00 70.10 68 ASP C CA 1
ATOM 3091 C C . ASP C 1 39 ? -28.945 -79.369 57.476 1.00 69.68 68 ASP C C 1
ATOM 3092 O O . ASP C 1 39 ? -27.784 -79.095 57.772 1.00 67.16 68 ASP C O 1
ATOM 3097 N N . LYS C 1 40 ? -29.316 -79.726 56.241 1.00 70.92 69 LYS C N 1
ATOM 3098 C CA . LYS C 1 40 ? -28.348 -79.812 55.158 1.00 70.91 69 LYS C CA 1
ATOM 3099 C C . LYS C 1 40 ? -28.241 -78.460 54.454 1.00 67.53 69 LYS C C 1
ATOM 3100 O O . LYS C 1 40 ? -27.343 -78.259 53.638 1.00 63.17 69 LYS C O 1
ATOM 3106 N N . GLU C 1 41 ? -29.144 -77.531 54.798 1.00 66.62 70 GLU C N 1
ATOM 3107 C CA . GLU C 1 41 ? -29.156 -76.205 54.198 1.00 64.38 70 GLU C CA 1
ATOM 3108 C C . GLU C 1 41 ? -28.560 -75.182 55.164 1.00 59.16 70 GLU C C 1
ATOM 3109 O O . GLU C 1 41 ? -28.959 -74.021 55.146 1.00 60.88 70 GLU C O 1
ATOM 3115 N N . ARG C 1 42 ? -27.585 -75.607 55.980 1.00 54.35 71 ARG C N 1
ATOM 3116 C CA . ARG C 1 42 ? -26.949 -74.730 56.954 1.00 49.76 71 ARG C CA 1
ATOM 3117 C C . ARG C 1 42 ? -26.029 -73.732 56.267 1.00 47.57 71 ARG C C 1
ATOM 3118 O O . ARG C 1 42 ? -25.212 -74.123 55.437 1.00 48.76 71 ARG C O 1
ATOM 3126 N N . TYR C 1 43 ? -26.141 -72.453 56.645 1.00 43.22 72 TYR C N 1
ATOM 3127 C CA . TYR C 1 43 ? -25.273 -71.439 56.074 1.00 41.43 72 TYR C CA 1
ATOM 3128 C C . TYR C 1 43 ? -25.387 -70.126 56.844 1.00 36.84 72 TYR C C 1
ATOM 3129 O O . TYR C 1 43 ? -26.375 -69.864 57.521 1.00 36.34 72 TYR C O 1
ATOM 3138 N N . LEU C 1 44 ? -24.326 -69.333 56.725 1.00 34.68 73 LEU C N 1
ATOM 3139 C CA . LEU C 1 44 ? -24.224 -67.997 57.280 1.00 33.09 73 LEU C CA 1
ATOM 3140 C C . LEU C 1 44 ? -23.542 -67.167 56.203 1.00 31.68 73 LEU C C 1
ATOM 3141 O O . LEU C 1 44 ? -22.408 -67.469 55.839 1.00 31.05 73 LEU C O 1
ATOM 3146 N N . TYR C 1 45 ? -24.274 -66.175 55.671 1.00 30.73 74 TYR C N 1
ATOM 3147 C CA . TYR C 1 45 ? -23.798 -65.318 54.599 1.00 30.19 74 TYR C CA 1
ATOM 3148 C C . TYR C 1 45 ? -23.732 -63.878 55.091 1.00 28.02 74 TYR C C 1
ATOM 3149 O O . TYR C 1 45 ? -24.723 -63.342 55.567 1.00 28.08 74 TYR C O 1
ATOM 3158 N N . ILE C 1 46 ? -22.540 -63.292 54.945 1.00 27.89 75 ILE C N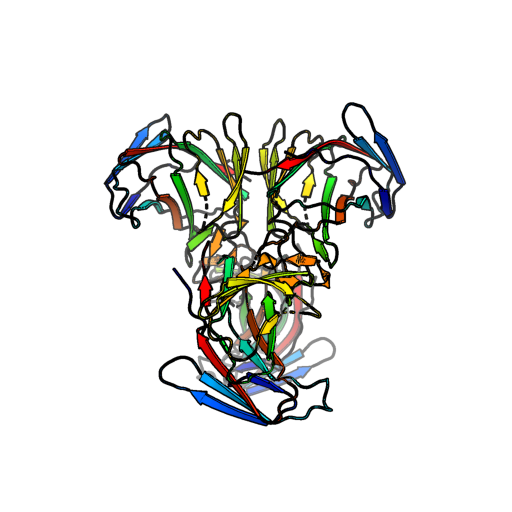 1
ATOM 3159 C CA . ILE C 1 46 ? -22.236 -61.941 55.386 1.00 28.10 75 ILE C CA 1
ATOM 3160 C C . ILE C 1 46 ? -21.803 -61.136 54.166 1.00 28.42 75 ILE C C 1
ATOM 3161 O O . ILE C 1 46 ? -20.909 -61.561 53.448 1.00 28.12 75 ILE C O 1
ATOM 3166 N N . TYR C 1 47 ? -22.395 -59.949 53.950 1.00 30.83 76 TYR C N 1
ATOM 3167 C CA . TYR C 1 47 ? -22.029 -59.169 52.779 1.00 31.67 76 TYR C CA 1
ATOM 3168 C C . TYR C 1 47 ? -22.205 -57.672 53.033 1.00 33.64 76 TYR C C 1
ATOM 3169 O O . TYR C 1 47 ? -22.982 -57.277 53.898 1.00 33.04 76 TYR C O 1
ATOM 3178 N N . GLN C 1 48 ? -21.471 -56.861 52.256 1.00 36.02 77 GLN C N 1
ATOM 3179 C CA . GLN C 1 48 ? -21.550 -55.410 52.348 1.00 40.32 77 GLN C CA 1
ATOM 3180 C C . GLN C 1 48 ? -21.773 -54.829 50.949 1.00 42.71 77 GLN C C 1
ATOM 3181 O O . GLN C 1 48 ? -21.297 -55.381 49.957 1.00 42.72 77 GLN C O 1
ATOM 3187 N N . ASN C 1 49 ? -22.500 -53.705 50.888 1.00 47.30 78 ASN C N 1
ATOM 3188 C CA . ASN C 1 49 ? -22.789 -53.018 49.637 1.00 50.34 78 ASN C CA 1
ATOM 3189 C C . ASN C 1 49 ? -21.795 -51.874 49.470 1.00 52.85 78 ASN C C 1
ATOM 3190 O O . ASN C 1 49 ? -21.757 -50.962 50.291 1.00 53.97 78 ASN C O 1
ATOM 3195 N N . ILE C 1 50 ? -21.011 -51.929 48.386 1.00 54.42 79 ILE C N 1
ATOM 3196 C CA . ILE C 1 50 ? -19.980 -50.939 48.117 1.00 56.35 79 ILE C CA 1
ATOM 3197 C C . ILE C 1 50 ? -19.992 -50.541 46.642 1.00 58.69 79 ILE C C 1
ATOM 3198 O O . ILE C 1 50 ? -20.834 -50.993 45.870 1.00 56.60 79 ILE C O 1
ATOM 3203 N N . LYS C 1 51 ? -19.052 -49.649 46.298 1.00 59.43 80 LYS C N 1
ATOM 3204 C CA . LYS C 1 51 ? -18.807 -49.181 44.941 1.00 61.08 80 LYS C CA 1
ATOM 3205 C C . LYS C 1 51 ? -17.324 -48.838 44.847 1.00 59.62 80 LYS C C 1
ATOM 3206 O O . LYS C 1 51 ? -16.897 -47.774 45.288 1.00 58.93 80 LYS C O 1
ATOM 3212 N N . GLU C 1 52 ? -16.548 -49.768 44.279 1.00 58.14 81 GLU C N 1
ATOM 3213 C CA . GLU C 1 52 ? -15.109 -49.607 44.162 1.00 58.99 81 GLU C CA 1
ATOM 3214 C C . GLU C 1 52 ? -14.588 -50.260 42.885 1.00 56.88 81 GLU C C 1
ATOM 3215 O O . GLU C 1 52 ? -15.285 -51.042 42.243 1.00 55.59 81 GLU C O 1
ATOM 3221 N N . ASN C 1 53 ? -13.335 -49.922 42.555 1.00 55.51 82 ASN C N 1
ATOM 3222 C CA . ASN C 1 53 ? -12.628 -50.442 41.397 1.00 54.26 82 ASN C CA 1
ATOM 3223 C C . ASN C 1 53 ? -11.532 -51.372 41.910 1.00 51.38 82 ASN C C 1
ATOM 3224 O O . ASN C 1 53 ? -10.601 -50.916 42.566 1.00 51.28 82 ASN C O 1
ATOM 3229 N N . TRP C 1 54 ? -11.664 -52.677 41.628 1.00 49.54 83 TRP C N 1
ATOM 3230 C CA . TRP C 1 54 ? -10.699 -53.679 42.062 1.00 47.42 83 TRP C CA 1
ATOM 3231 C C . TRP C 1 54 ? -9.775 -54.109 40.921 1.00 47.87 83 TRP C C 1
ATOM 3232 O O . TRP C 1 54 ? -9.313 -55.252 40.910 1.00 45.37 83 TRP C O 1
ATOM 3243 N N . SER C 1 55 ? -9.474 -53.182 39.998 1.00 48.59 84 SER C N 1
ATOM 3244 C CA . SER C 1 55 ? -8.635 -53.467 38.841 1.00 49.43 84 SER C CA 1
ATOM 3245 C C . SER C 1 55 ? -7.177 -53.709 39.229 1.00 50.76 84 SER C C 1
ATOM 3246 O O . SER C 1 55 ? -6.473 -54.465 38.563 1.00 49.98 84 SER C O 1
ATOM 3257 N N . TYR C 1 57 ? -6.095 -55.245 41.801 1.00 54.23 86 TYR C N 1
ATOM 3258 C CA . TYR C 1 57 ? -5.961 -56.389 42.691 1.00 52.63 86 TYR C CA 1
ATOM 3259 C C . TYR C 1 57 ? -5.974 -57.666 41.852 1.00 51.08 86 TYR C C 1
ATOM 3260 O O . TYR C 1 57 ? -6.505 -57.668 40.745 1.00 52.72 86 TYR C O 1
ATOM 3269 N N A ASN C 1 58 ? -5.405 -58.749 42.398 0.50 51.37 87 ASN C N 1
ATOM 3270 N N B ASN C 1 58 ? -5.395 -58.741 42.404 0.50 50.71 87 ASN C N 1
ATOM 3271 C CA A ASN C 1 58 ? -5.344 -60.016 41.682 0.50 50.79 87 ASN C CA 1
ATOM 3272 C CA B ASN C 1 58 ? -5.284 -60.016 41.711 0.50 49.68 87 ASN C CA 1
ATOM 3273 C C A ASN C 1 58 ? -6.039 -61.136 42.454 0.50 49.19 87 ASN C C 1
ATOM 3274 C C B ASN C 1 58 ? -6.000 -61.141 42.458 0.50 48.60 87 ASN C C 1
ATOM 3275 O O A ASN C 1 58 ? -6.487 -62.105 41.843 0.50 48.12 87 ASN C O 1
ATOM 3276 O O B ASN C 1 58 ? -6.426 -62.112 41.835 0.50 47.65 87 ASN C O 1
ATOM 3285 N N . ASN C 1 59 ? -6.125 -61.023 43.785 1.00 47.97 88 ASN C N 1
ATOM 3286 C CA . ASN C 1 59 ? -6.769 -62.084 44.545 1.00 46.91 88 ASN C CA 1
ATOM 3287 C C . ASN C 1 59 ? -7.223 -61.643 45.930 1.00 45.61 88 ASN C C 1
ATOM 3288 O O . ASN C 1 59 ? -6.908 -60.548 46.389 1.00 47.09 88 ASN C O 1
ATOM 3293 N N . PHE C 1 60 ? -8.000 -62.531 46.563 1.00 43.99 89 PHE C N 1
ATOM 3294 C CA . PHE C 1 60 ? -8.446 -62.348 47.930 1.00 42.96 89 PHE C CA 1
ATOM 3295 C C . PHE C 1 60 ? -7.457 -63.095 48.812 1.00 41.94 89 PHE C C 1
ATOM 3296 O O . PHE C 1 60 ? -6.872 -64.086 48.375 1.00 41.69 89 PHE C O 1
ATOM 3304 N N . TYR C 1 61 ? -7.267 -62.607 50.037 1.00 41.51 90 TYR C N 1
ATOM 3305 C CA . TYR C 1 61 ? -6.372 -63.252 50.980 1.00 40.07 90 TYR C CA 1
ATOM 3306 C C . TYR C 1 61 ? -7.145 -63.234 52.296 1.00 38.73 90 TYR C C 1
ATOM 3307 O O . TYR C 1 61 ? -7.348 -62.167 52.880 1.00 39.60 90 TYR C O 1
ATOM 3316 N N . ILE C 1 62 ? -7.624 -64.412 52.706 1.00 35.52 91 ILE C N 1
ATOM 3317 C CA . ILE C 1 62 ? -8.457 -64.567 53.888 1.00 34.21 91 ILE C CA 1
ATOM 3318 C C . ILE C 1 62 ? -7.656 -65.174 55.041 1.00 32.65 91 ILE C C 1
ATOM 3319 O O . ILE C 1 62 ? -6.950 -66.162 54.862 1.00 31.50 91 ILE C O 1
ATOM 3324 N N . GLU C 1 63 ? -7.742 -64.547 56.221 1.00 32.00 92 GLU C N 1
ATOM 3325 C CA . GLU C 1 63 ? -7.057 -65.056 57.401 1.00 31.62 92 GLU C CA 1
ATOM 3326 C C . GLU C 1 63 ? -8.151 -65.604 58.319 1.00 30.78 92 GLU C C 1
ATOM 3327 O O . GLU C 1 63 ? -8.957 -64.853 58.874 1.00 30.48 92 GLU C O 1
ATOM 3333 N N . ILE C 1 64 ? -8.191 -66.938 58.461 1.00 29.69 93 ILE C N 1
ATOM 3334 C CA . ILE C 1 64 ? -9.252 -67.552 59.235 1.00 28.33 93 ILE C CA 1
ATOM 3335 C C . ILE C 1 64 ? -8.721 -68.729 60.057 1.00 29.49 93 ILE C C 1
ATOM 3336 O O . ILE C 1 64 ? -7.759 -69.389 59.660 1.00 28.35 93 ILE C O 1
ATOM 3341 N N . GLN C 1 65 ? -9.363 -68.966 61.211 1.00 29.95 94 GLN C N 1
ATOM 3342 C CA . GLN C 1 65 ? -8.996 -70.064 62.095 1.00 30.95 94 GLN C CA 1
ATOM 3343 C C . GLN C 1 65 ? -10.237 -70.899 62.401 1.00 31.24 94 GLN C C 1
ATOM 3344 O O . GLN C 1 65 ? -11.297 -70.359 62.712 1.00 30.97 94 GLN C O 1
ATOM 3350 N N . ASN C 1 66 ? -10.081 -72.230 62.334 1.00 32.17 95 ASN C N 1
ATOM 3351 C CA . ASN C 1 66 ? -11.165 -73.156 62.618 1.00 32.93 95 ASN C CA 1
ATOM 3352 C C . ASN C 1 66 ? -10.904 -73.804 63.979 1.00 34.95 95 ASN C C 1
ATOM 3353 O O . ASN C 1 66 ? -9.937 -74.553 64.141 1.00 35.33 95 ASN C O 1
ATOM 3358 N N . LYS C 1 67 ? -11.800 -73.551 64.938 1.00 37.01 96 LYS C N 1
ATOM 3359 C CA . LYS C 1 67 ? -11.661 -74.078 66.287 1.00 39.71 96 LYS C CA 1
ATOM 3360 C C . LYS C 1 67 ? -12.218 -75.494 66.404 1.00 41.00 96 LYS C C 1
ATOM 3361 O O . LYS C 1 67 ? -11.779 -76.249 67.271 1.00 42.80 96 LYS C O 1
ATOM 3367 N N . ASN C 1 68 ? -13.173 -75.855 65.541 1.00 40.84 97 ASN C N 1
ATOM 3368 C CA . ASN C 1 68 ? -13.753 -77.187 65.605 1.00 43.45 97 ASN C CA 1
ATOM 3369 C C . ASN C 1 68 ? -12.789 -78.231 65.046 1.00 44.17 97 ASN C C 1
ATOM 3370 O O . ASN C 1 68 ? -12.007 -77.947 64.140 1.00 46.40 97 ASN C O 1
ATOM 3375 N N . LYS C 1 69 ? -12.864 -79.447 65.603 1.00 45.34 98 LYS C N 1
ATOM 3376 C CA . LYS C 1 69 ? -12.038 -80.552 65.148 1.00 44.76 98 LYS C CA 1
ATOM 3377 C C . LYS C 1 69 ? -12.513 -80.955 63.754 1.00 42.08 98 LYS C C 1
ATOM 3378 O O . LYS C 1 69 ? -11.789 -81.627 63.021 1.00 42.39 98 LYS C O 1
ATOM 3384 N N . SER C 1 70 ? -13.752 -80.559 63.427 1.00 40.20 99 SER C N 1
ATOM 3385 C CA . SER C 1 70 ? -14.347 -80.818 62.127 1.00 39.43 99 SER C CA 1
ATOM 3386 C C . SER C 1 70 ? -13.975 -79.694 61.163 1.00 36.90 99 SER C C 1
ATOM 3387 O O . SER C 1 70 ? -13.661 -78.581 61.575 1.00 36.17 99 SER C O 1
ATOM 3390 N N . SER C 1 71 ? -14.011 -80.010 59.869 1.00 35.33 100 SER C N 1
ATOM 3391 C CA . SER C 1 71 ? -13.697 -79.032 58.851 1.00 33.35 100 SER C CA 1
ATOM 3392 C C . SER C 1 71 ? -14.937 -78.182 58.591 1.00 32.21 100 SER C C 1
ATOM 3393 O O . SER C 1 71 ? -16.056 -78.574 58.919 1.00 32.31 100 SER C O 1
ATOM 3396 N N . GLN C 1 72 ? -14.707 -76.998 58.037 1.00 31.06 101 GLN C N 1
ATOM 3397 C CA . GLN C 1 72 ? -15.773 -76.082 57.691 1.00 30.20 101 GLN C CA 1
ATOM 3398 C C . GLN C 1 72 ? -15.699 -75.912 56.183 1.00 29.49 101 GLN C C 1
ATOM 3399 O O . GLN C 1 72 ? -14.792 -76.436 55.544 1.00 29.09 101 GLN C O 1
ATOM 3405 N N . LYS C 1 73 ? -16.666 -75.190 55.619 1.00 28.99 102 LYS C N 1
ATOM 3406 C CA . LYS C 1 73 ? -16.645 -74.920 54.197 1.00 28.74 102 LYS C CA 1
ATOM 3407 C C . LYS C 1 73 ? -17.085 -73.474 54.014 1.00 28.37 102 LYS C C 1
ATOM 3408 O O . LYS C 1 73 ? -18.028 -73.030 54.668 1.00 28.40 102 LYS C O 1
ATOM 3414 N N . ILE C 1 74 ? -16.303 -72.731 53.231 1.00 28.20 103 ILE C N 1
ATOM 3415 C CA . ILE C 1 74 ? -16.623 -71.342 52.935 1.00 28.21 103 ILE C CA 1
ATOM 3416 C C . ILE C 1 74 ? -16.701 -71.194 51.427 1.00 28.63 103 ILE C C 1
ATOM 3417 O O . ILE C 1 74 ? -16.174 -72.024 50.687 1.00 28.39 103 ILE C O 1
ATOM 3422 N N . ASN C 1 75 ? -17.341 -70.099 51.003 1.00 29.44 104 ASN C N 1
ATOM 3423 C CA . ASN C 1 75 ? -17.469 -69.747 49.603 1.00 30.24 104 ASN C CA 1
ATOM 3424 C C . ASN C 1 75 ? -17.509 -68.221 49.557 1.00 30.38 104 ASN C C 1
ATOM 3425 O O . ASN C 1 75 ? -17.603 -67.580 50.603 1.00 29.40 104 ASN C O 1
ATOM 3430 N N . LEU C 1 76 ? -17.397 -67.656 48.353 1.00 31.21 105 LEU C N 1
ATOM 3431 C CA . LEU C 1 76 ? -17.384 -66.212 48.188 1.00 31.83 105 LEU C CA 1
ATOM 3432 C C . LEU C 1 76 ? -18.478 -65.762 47.222 1.00 33.45 105 LEU C C 1
ATOM 3433 O O . LEU C 1 76 ? -19.026 -66.546 46.455 1.00 34.86 105 LEU C O 1
ATOM 3438 N N . SER C 1 77 ? -18.790 -64.467 47.280 1.00 34.51 106 SER C N 1
ATOM 3439 C CA . SER C 1 77 ? -19.782 -63.865 46.407 1.00 35.18 106 SER C CA 1
ATOM 3440 C C . SER C 1 77 ? -19.286 -62.473 46.036 1.00 36.76 106 SER C C 1
ATOM 3441 O O . SER C 1 77 ? -18.774 -61.771 46.903 1.00 35.89 106 SER C O 1
ATOM 3444 N N . ILE C 1 78 ? -19.382 -62.130 44.742 1.00 39.01 107 ILE C N 1
ATOM 3445 C CA . ILE C 1 78 ? -18.966 -60.836 44.220 1.00 41.19 107 ILE C CA 1
ATOM 3446 C C . ILE C 1 78 ? -20.014 -60.381 43.209 1.00 44.82 107 ILE C C 1
ATOM 3447 O O . ILE C 1 78 ? -20.293 -61.098 42.249 1.00 45.22 107 ILE C O 1
ATOM 3452 N N . GLN C 1 79 ? -20.583 -59.190 43.433 1.00 47.90 108 GLN C N 1
ATOM 3453 C CA . GLN C 1 79 ? -21.585 -58.637 42.535 1.00 50.01 108 GLN C CA 1
ATOM 3454 C C . GLN C 1 79 ? -20.943 -57.509 41.731 1.00 52.48 108 GLN C C 1
ATOM 3455 O O . GLN C 1 79 ? -20.381 -56.576 42.306 1.00 52.60 108 GLN C O 1
ATOM 3461 N N . SER C 1 80 ? -21.058 -57.601 40.399 1.00 54.61 109 SER C N 1
ATOM 3462 C CA . SER C 1 80 ? -20.481 -56.620 39.495 1.00 57.58 109 SER C CA 1
ATOM 3463 C C . SER C 1 80 ? -21.541 -56.037 38.563 1.00 57.45 109 SER C C 1
ATOM 3464 O O . SER C 1 80 ? -22.474 -56.730 38.162 1.00 55.25 109 SER C O 1
ATOM 3467 N N . LYS C 1 81 ? -21.373 -54.747 38.243 1.00 59.94 110 LYS C N 1
ATOM 3468 C CA . LYS C 1 81 ? -22.243 -54.011 37.336 1.00 63.86 110 LYS C CA 1
ATOM 3469 C C . LYS C 1 81 ? -23.707 -54.076 37.772 1.00 65.57 110 LYS C C 1
ATOM 3470 O O . LYS C 1 81 ? -24.604 -54.021 36.935 1.00 66.55 110 LYS C O 1
ATOM 3476 N N . ASN C 1 82 ? -23.935 -54.213 39.084 1.00 69.80 111 ASN C N 1
ATOM 3477 C CA . ASN C 1 82 ? -25.275 -54.241 39.656 1.00 71.04 111 ASN C CA 1
ATOM 3478 C C . ASN C 1 82 ? -26.111 -55.433 39.177 1.00 70.63 111 ASN C C 1
ATOM 3479 O O . ASN C 1 82 ? -27.326 -55.428 39.373 1.00 70.53 111 ASN C O 1
ATOM 3492 N N . PHE C 1 84 ? -24.203 -58.791 37.591 1.00 57.20 113 PHE C N 1
ATOM 3493 C CA . PHE C 1 84 ? -23.335 -59.950 37.446 1.00 54.17 113 PHE C CA 1
ATOM 3494 C C . PHE C 1 84 ? -22.812 -60.449 38.794 1.00 51.96 113 PHE C C 1
ATOM 3495 O O . PHE C 1 84 ? -22.139 -59.720 39.522 1.00 47.94 113 PHE C O 1
ATOM 3503 N N . GLU C 1 85 ? -23.112 -61.719 39.093 1.00 51.22 114 GLU C N 1
ATOM 3504 C CA . GLU C 1 85 ? -22.670 -62.366 40.318 1.00 50.35 114 GLU C CA 1
ATOM 3505 C C . GLU C 1 85 ? -21.557 -63.353 39.980 1.00 50.07 114 GLU C C 1
ATOM 3506 O O . GLU C 1 85 ? -21.577 -63.971 38.916 1.00 49.18 114 GLU C O 1
ATOM 3512 N N . PHE C 1 86 ? -20.581 -63.477 40.888 1.00 49.65 115 PHE C N 1
ATOM 3513 C CA . PHE C 1 86 ? -19.471 -64.396 40.700 1.00 48.07 115 PHE C CA 1
ATOM 3514 C C . PHE C 1 86 ? -19.402 -65.356 41.885 1.00 47.44 115 PHE C C 1
ATOM 3515 O O . PHE C 1 86 ? -19.684 -64.975 43.022 1.00 46.07 115 PHE C O 1
ATOM 3523 N N . ARG C 1 87 ? -19.033 -66.607 41.579 1.00 46.15 116 ARG C N 1
ATOM 3524 C CA . ARG C 1 87 ? -18.923 -67.681 42.554 1.00 46.63 116 ARG C CA 1
ATOM 3525 C C . ARG C 1 87 ? -17.618 -68.434 42.307 1.00 43.34 116 ARG C C 1
ATOM 3526 O O . ARG C 1 87 ? -17.038 -68.340 41.225 1.00 41.85 116 ARG C O 1
ATOM 3534 N N . LEU C 1 88 ? -17.185 -69.214 43.304 1.00 41.65 117 LEU C N 1
ATOM 3535 C CA . LEU C 1 88 ? -15.965 -69.996 43.187 1.00 39.96 117 LEU C CA 1
ATOM 3536 C C . LEU C 1 88 ? -16.084 -70.937 41.990 1.00 40.32 117 LEU C C 1
ATOM 3537 O O . LEU C 1 88 ? -17.097 -71.617 41.838 1.00 41.40 117 LEU C O 1
ATOM 3542 N N . LYS C 1 89 ? -15.041 -70.952 41.144 1.00 40.41 118 LYS C N 1
ATOM 3543 C CA . LYS C 1 89 ? -15.003 -71.785 39.951 1.00 41.08 118 LYS C CA 1
ATOM 3544 C C . LYS C 1 89 ? -14.634 -73.223 40.304 1.00 39.72 118 LYS C C 1
ATOM 3545 O O . LYS C 1 89 ? -13.536 -73.497 40.788 1.00 38.05 118 LYS C O 1
ATOM 3551 N N . GLU C 1 90 ? -15.552 -74.142 39.993 1.00 40.96 119 GLU C N 1
ATOM 3552 C CA . GLU C 1 90 ? -15.365 -75.561 40.253 1.00 41.05 119 GLU C CA 1
ATOM 3553 C C . GLU C 1 90 ? -14.049 -76.028 39.634 1.00 41.73 119 GLU C C 1
ATOM 3554 O O . GLU C 1 90 ? -13.736 -75.682 38.497 1.00 42.15 119 GLU C O 1
ATOM 3560 N N . GLY C 1 91 ? -13.266 -76.786 40.409 1.00 41.83 120 GLY C N 1
ATOM 3561 C CA . GLY C 1 91 ? -12.009 -77.337 39.930 1.00 41.57 120 GLY C CA 1
ATOM 3562 C C . GLY C 1 91 ? -10.820 -76.382 40.021 1.00 40.63 120 GLY C C 1
ATOM 3563 O O . GLY C 1 91 ? -9.704 -76.789 39.726 1.00 40.47 120 GLY C O 1
ATOM 3564 N N . SER C 1 92 ? -11.050 -75.109 40.374 1.00 40.50 121 SER C N 1
ATOM 3565 C CA . SER C 1 92 ? -9.932 -74.185 40.502 1.00 40.96 121 SER C CA 1
ATOM 3566 C C . SER C 1 92 ? -9.137 -74.559 41.748 1.00 41.73 121 SER C C 1
ATOM 3567 O O . SER C 1 92 ? -9.688 -75.152 42.672 1.00 40.23 121 SER C O 1
ATOM 3570 N N . GLU C 1 93 ? -7.840 -74.231 41.757 1.00 44.01 122 GLU C N 1
ATOM 3571 C CA . GLU C 1 93 ? -7.007 -74.541 42.905 1.00 46.38 122 GLU C CA 1
ATOM 3572 C C . GLU C 1 93 ? -6.928 -73.334 43.832 1.00 44.28 122 GLU C C 1
ATOM 3573 O O . GLU C 1 93 ? -6.825 -72.194 43.379 1.00 46.08 122 GLU C O 1
ATOM 3579 N N . VAL C 1 94 ? -7.005 -73.616 45.135 1.00 41.71 123 VAL C N 1
ATOM 3580 C CA . VAL C 1 94 ? -6.915 -72.597 46.167 1.00 41.16 123 VAL C CA 1
ATOM 3581 C C . VAL C 1 94 ? -5.756 -73.002 47.076 1.00 41.55 123 VAL C C 1
ATOM 3582 O O . VAL C 1 94 ? -5.525 -74.190 47.287 1.00 41.38 123 VAL C O 1
ATOM 3586 N N . PHE C 1 95 ? -5.036 -72.011 47.611 1.00 42.35 124 PHE C N 1
ATOM 3587 C CA . PHE C 1 95 ? -3.866 -72.271 48.435 1.00 43.39 124 PHE C CA 1
ATOM 3588 C C . PHE C 1 95 ? -4.145 -71.930 49.898 1.00 41.13 124 PHE C C 1
ATOM 3589 O O . PHE C 1 95 ? -4.666 -70.858 50.194 1.00 38.46 124 PHE C O 1
ATOM 3597 N N . LEU C 1 96 ? -3.789 -72.858 50.802 1.00 40.55 125 LEU C N 1
ATOM 3598 C CA . LEU C 1 96 ? -3.988 -72.668 52.231 1.00 40.32 125 LEU C CA 1
ATOM 3599 C C . LEU C 1 96 ? -2.664 -72.786 52.977 1.00 40.11 125 LEU C C 1
ATOM 3600 O O . LEU C 1 96 ? -2.098 -73.875 53.083 1.00 40.60 125 LEU C O 1
ATOM 3605 N N . GLU C 1 97 ? -2.201 -71.656 53.515 1.00 38.89 126 GLU C N 1
ATOM 3606 C CA . GLU C 1 97 ? -0.981 -71.624 54.300 1.00 38.47 126 GLU C CA 1
ATOM 3607 C C . GLU C 1 97 ? -1.344 -71.755 55.773 1.00 38.66 126 GLU C C 1
ATOM 3608 O O . GLU C 1 97 ? -1.872 -70.816 56.361 1.00 37.36 126 GLU C O 1
ATOM 3614 N N . GLY C 1 98 ? -1.083 -72.933 56.346 1.00 39.66 127 GLY C N 1
ATOM 3615 C CA . GLY C 1 98 ? -1.324 -73.159 57.757 1.00 40.58 127 GLY C CA 1
ATOM 3616 C C . GLY C 1 98 ? -0.173 -72.572 58.569 1.00 42.42 127 GLY C C 1
ATOM 3617 O O . GLY C 1 98 ? 0.617 -71.787 58.045 1.00 43.96 127 GLY C O 1
ATOM 3618 N N . LYS C 1 99 ? -0.063 -72.985 59.834 1.00 44.08 128 LYS C N 1
ATOM 3619 C CA . LYS C 1 99 ? 0.991 -72.495 60.706 1.00 44.93 128 LYS C CA 1
ATOM 3620 C C . LYS C 1 99 ? 2.335 -73.048 60.246 1.00 43.83 128 LYS C C 1
ATOM 3621 O O . LYS C 1 99 ? 3.326 -72.326 60.238 1.00 43.18 128 LYS C O 1
ATOM 3627 N N . ASN C 1 100 ? 2.345 -74.325 59.842 1.00 43.90 129 ASN C N 1
ATOM 3628 C CA . ASN C 1 100 ? 3.573 -74.980 59.421 1.00 45.01 129 ASN C CA 1
ATOM 3629 C C . ASN C 1 100 ? 3.497 -75.553 58.004 1.00 44.19 129 ASN C C 1
ATOM 3630 O O . ASN C 1 100 ? 4.541 -75.863 57.438 1.00 45.14 129 ASN C O 1
ATOM 3635 N N . ILE C 1 101 ? 2.296 -75.675 57.417 1.00 43.02 130 ILE C N 1
ATOM 3636 C CA . ILE C 1 101 ? 2.202 -76.298 56.102 1.00 42.83 130 ILE C CA 1
ATOM 3637 C C . ILE C 1 101 ? 1.344 -75.499 55.123 1.00 41.60 130 ILE C C 1
ATOM 3638 O O . ILE C 1 101 ? 0.237 -75.072 55.454 1.00 41.92 130 ILE C O 1
ATOM 3643 N N . ILE C 1 102 ? 1.861 -75.359 53.894 1.00 41.06 131 ILE C N 1
ATOM 3644 C CA . ILE C 1 102 ? 1.136 -74.722 52.805 1.00 40.18 131 ILE C CA 1
ATOM 3645 C C . ILE C 1 102 ? 0.863 -75.810 51.773 1.00 39.36 131 ILE C C 1
ATOM 3646 O O . ILE C 1 102 ? 1.773 -76.539 51.372 1.00 39.06 131 ILE C O 1
ATOM 3651 N N . TYR C 1 103 ? -0.399 -75.923 51.362 1.00 38.52 132 TYR C N 1
ATOM 3652 C CA . TYR C 1 103 ? -0.769 -76.908 50.363 1.00 38.62 132 TYR C CA 1
ATOM 3653 C C . TYR C 1 103 ? -1.880 -76.311 49.510 1.00 37.48 132 TYR C C 1
ATOM 3654 O O . TYR C 1 103 ? -2.453 -75.283 49.869 1.00 36.92 132 TYR C O 1
ATOM 3663 N N . SER C 1 104 ? -2.177 -76.980 48.391 1.00 37.69 133 SER C N 1
ATOM 3664 C CA . SER C 1 104 ? -3.215 -76.543 47.475 1.00 37.71 133 SER C CA 1
ATOM 3665 C C . SER C 1 104 ? -4.399 -77.496 47.572 1.00 37.70 133 SER C C 1
ATOM 3666 O O . SER C 1 104 ? -4.237 -78.661 47.932 1.00 38.02 133 SER C O 1
ATOM 3669 N N . ASP C 1 105 ? -5.590 -76.980 47.265 1.00 37.06 134 ASP C N 1
ATOM 3670 C CA . ASP C 1 105 ? -6.790 -77.795 47.297 1.00 37.84 134 ASP C CA 1
ATOM 3671 C C . ASP C 1 105 ? -7.686 -77.245 46.192 1.00 38.47 134 ASP C C 1
ATOM 3672 O O . ASP C 1 105 ? -7.364 -76.216 45.598 1.00 37.52 134 ASP C O 1
ATOM 3677 N N . LYS C 1 106 ? -8.790 -77.934 45.901 1.00 39.14 135 LYS C N 1
ATOM 3678 C CA . LYS C 1 106 ? -9.673 -77.473 44.846 1.00 39.83 135 LYS C CA 1
ATOM 3679 C C . LYS C 1 106 ? -11.046 -77.108 45.395 1.00 40.07 135 LYS C C 1
ATOM 3680 O O . LYS C 1 106 ? -11.472 -77.583 46.449 1.00 39.82 135 LYS C O 1
ATOM 3686 N N . ILE C 1 107 ? -11.727 -76.268 44.617 1.00 40.69 136 ILE C N 1
ATOM 3687 C CA . 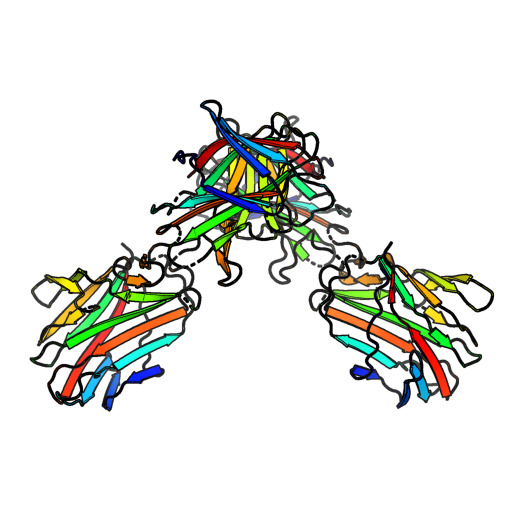ILE C 1 107 ? -13.069 -75.812 44.916 1.00 41.24 136 ILE C CA 1
ATOM 3688 C C . ILE C 1 107 ? -14.002 -76.968 44.568 1.00 43.64 136 ILE C C 1
ATOM 3689 O O . ILE C 1 107 ? -14.068 -77.372 43.409 1.00 43.41 136 ILE C O 1
ATOM 3694 N N . LYS C 1 108 ? -14.663 -77.526 45.594 1.00 46.00 137 LYS C N 1
ATOM 3695 C CA . LYS C 1 108 ? -15.558 -78.663 45.432 1.00 49.64 137 LYS C CA 1
ATOM 3696 C C . LYS C 1 108 ? -16.995 -78.228 45.695 1.00 51.63 137 LYS C C 1
ATOM 3697 O O . LYS C 1 108 ? -17.305 -77.739 46.776 1.00 55.97 137 LYS C O 1
ATOM 3703 N N . GLU C 1 109 ? -17.864 -78.436 44.699 1.00 53.01 138 GLU C N 1
ATOM 3704 C CA . GLU C 1 109 ? -19.265 -78.059 44.795 1.00 53.11 138 GLU C CA 1
ATOM 3705 C C . GLU C 1 109 ? -19.367 -76.562 45.088 1.00 49.83 138 GLU C C 1
ATOM 3706 O O . GLU C 1 109 ? -20.267 -76.119 45.796 1.00 50.57 138 GLU C O 1
ATOM 3712 N N . GLY C 1 110 ? -18.417 -75.800 44.532 1.00 46.32 139 GLY C N 1
ATOM 3713 C CA . GLY C 1 110 ? -18.372 -74.354 44.675 1.00 43.37 139 GLY C CA 1
ATOM 3714 C C . GLY C 1 110 ? -17.967 -73.878 46.070 1.00 41.28 139 GLY C C 1
ATOM 3715 O O . GLY C 1 110 ? -18.249 -72.732 46.415 1.00 39.06 139 GLY C O 1
ATOM 3725 N N . ILE C 1 112 ? -14.854 -74.012 49.461 1.00 34.19 141 ILE C N 1
ATOM 3726 C CA . ILE C 1 112 ? -13.486 -74.235 49.896 1.00 33.17 141 ILE C CA 1
ATOM 3727 C C . ILE C 1 112 ? -13.584 -74.932 51.247 1.00 32.37 141 ILE C C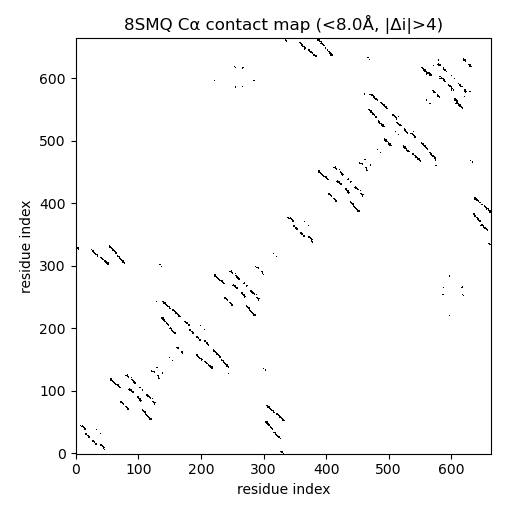 1
ATOM 3728 O O . ILE C 1 112 ? -14.351 -74.505 52.107 1.00 31.21 141 ILE C O 1
ATOM 3733 N N . GLU C 1 113 ? -12.806 -76.000 51.434 1.00 31.83 142 GLU C N 1
ATOM 3734 C CA . GLU C 1 113 ? -12.841 -76.712 52.697 1.00 31.90 142 GLU C CA 1
ATOM 3735 C C . GLU C 1 113 ? -11.732 -76.220 53.618 1.00 30.70 142 GLU C C 1
ATOM 3736 O O . GLU C 1 113 ? -10.561 -76.305 53.260 1.00 30.84 142 GLU C O 1
ATOM 3742 N N . VAL C 1 114 ? -12.121 -75.702 54.794 1.00 29.85 143 VAL C N 1
ATOM 3743 C CA . VAL C 1 114 ? -11.180 -75.236 55.802 1.00 29.66 143 VAL C CA 1
ATOM 3744 C C . VAL C 1 114 ? -11.030 -76.395 56.787 1.00 30.02 143 VAL C C 1
ATOM 3745 O O . VAL C 1 114 ? -11.965 -76.703 57.513 1.00 30.09 143 VAL C O 1
ATOM 3749 N N . PRO C 1 115 ? -9.880 -77.104 56.820 1.00 30.72 144 PRO C N 1
ATOM 3750 C CA . PRO C 1 115 ? -9.720 -78.259 57.712 1.00 31.45 144 PRO C CA 1
ATOM 3751 C C . PRO C 1 115 ? -9.722 -77.979 59.215 1.00 31.82 144 PRO C C 1
ATOM 3752 O O . PRO C 1 115 ? -9.297 -76.919 59.674 1.00 31.59 144 PRO C O 1
ATOM 3756 N N . GLY C 1 116 ? -10.207 -78.964 59.978 1.00 32.90 145 GLY C N 1
ATOM 3757 C CA . GLY C 1 116 ? -10.260 -78.865 61.427 1.00 33.47 145 GLY C CA 1
ATOM 3758 C C . GLY C 1 116 ? -8.941 -78.349 61.998 1.00 33.83 145 GLY C C 1
ATOM 3759 O O . GLY C 1 116 ? -7.871 -78.738 61.534 1.00 33.93 145 GLY C O 1
ATOM 3760 N N . GLU C 1 117 ? -9.045 -77.452 62.984 1.00 34.40 146 GLU C N 1
ATOM 3761 C CA . GLU C 1 117 ? -7.902 -76.853 63.664 1.00 35.75 146 GLU C CA 1
ATOM 3762 C C . GLU C 1 117 ? -7.071 -75.975 62.727 1.00 36.23 146 GLU C C 1
ATOM 3763 O O . GLU C 1 117 ? -6.045 -75.443 63.152 1.00 37.35 146 GLU C O 1
ATOM 3769 N N . PHE C 1 118 ? -7.522 -75.779 61.478 1.00 36.71 147 PHE C N 1
ATOM 3770 C CA . PHE C 1 118 ? -6.761 -74.953 60.549 1.00 37.26 147 PHE C CA 1
ATOM 3771 C C . PHE C 1 118 ? -6.583 -73.548 61.119 1.00 37.71 147 PHE C C 1
ATOM 3772 O O . PHE C 1 118 ? -7.522 -72.979 61.666 1.00 36.96 147 PHE C O 1
ATOM 3780 N N . GLU C 1 119 ? -5.380 -72.993 60.935 1.00 38.79 148 GLU C N 1
ATOM 3781 C CA . GLU C 1 119 ? -5.036 -71.653 61.384 1.00 39.20 148 GLU C CA 1
ATOM 3782 C C . GLU C 1 119 ? -4.025 -71.106 60.382 1.00 39.08 148 GLU C C 1
ATOM 3783 O O . GLU C 1 119 ? -2.870 -71.528 60.379 1.00 40.42 148 GLU C O 1
ATOM 3789 N N . GLY C 1 120 ? -4.468 -70.191 59.510 1.00 38.63 149 GLY C N 1
ATOM 3790 C CA . GLY C 1 120 ? -3.550 -69.667 58.514 1.00 38.58 149 GLY C CA 1
ATOM 3791 C C . GLY C 1 120 ? -4.176 -68.682 57.527 1.00 37.31 149 GLY C C 1
ATOM 3792 O O . GLY C 1 120 ? -5.105 -67.947 57.864 1.00 36.85 149 GLY C O 1
ATOM 3793 N N . LYS C 1 121 ? -3.670 -68.721 56.287 1.00 36.80 150 LYS C N 1
ATOM 3794 C CA . LYS C 1 121 ? -4.075 -67.796 55.240 1.00 36.76 150 LYS C CA 1
ATOM 3795 C C . LYS C 1 121 ? -4.515 -68.553 53.986 1.00 36.32 150 LYS C C 1
ATOM 3796 O O . LYS C 1 121 ? -3.768 -69.384 53.476 1.00 35.91 150 LYS C O 1
ATOM 3802 N N . ILE C 1 122 ? -5.710 -68.223 53.468 1.00 36.56 151 ILE C N 1
ATOM 3803 C CA . ILE C 1 122 ? -6.256 -68.862 52.277 1.00 36.29 151 ILE C CA 1
ATOM 3804 C C . ILE C 1 122 ? -6.266 -67.862 51.113 1.00 37.94 151 ILE C C 1
ATOM 3805 O O . ILE C 1 122 ? -6.943 -66.838 51.175 1.00 37.43 151 ILE C O 1
ATOM 3810 N N . TYR C 1 123 ? -5.551 -68.220 50.036 1.00 51.52 152 TYR C N 1
ATOM 3811 C CA . TYR C 1 123 ? -5.403 -67.416 48.828 1.00 53.78 152 TYR C CA 1
ATOM 3812 C C . TYR C 1 123 ? -6.402 -67.867 47.759 1.00 53.21 152 TYR C C 1
ATOM 3813 O O . TYR C 1 123 ? -6.529 -69.061 47.500 1.00 54.40 152 TYR C O 1
ATOM 3822 N N . VAL C 1 124 ? -7.092 -66.898 47.134 1.00 51.97 153 VAL C N 1
ATOM 3823 C CA . VAL C 1 124 ? -8.070 -67.172 46.087 1.00 52.73 153 VAL C CA 1
ATOM 3824 C C . VAL C 1 124 ? -7.922 -66.137 44.969 1.00 51.66 153 VAL C C 1
ATOM 3825 O O . VAL C 1 124 ? -8.285 -64.975 45.141 1.00 51.39 153 VAL C O 1
ATOM 3829 N N . ASN C 1 125 ? -7.423 -66.583 43.809 1.00 52.83 154 ASN C N 1
ATOM 3830 C CA . ASN C 1 125 ? -7.228 -65.722 42.651 1.00 54.20 154 ASN C CA 1
ATOM 3831 C C . ASN C 1 125 ? -8.595 -65.347 42.081 1.00 52.42 154 ASN C C 1
ATOM 3832 O O . ASN C 1 125 ? -9.562 -66.086 42.259 1.00 51.64 154 ASN C O 1
ATOM 3837 N N . PHE C 1 126 ? -8.675 -64.179 41.428 1.00 51.26 155 PHE C N 1
ATOM 3838 C CA . PHE C 1 126 ? -9.924 -63.722 40.834 1.00 52.44 155 PHE C CA 1
ATOM 3839 C C . PHE C 1 126 ? -10.333 -64.602 39.654 1.00 47.80 155 PHE C C 1
ATOM 3840 O O . PHE C 1 126 ? -11.510 -64.633 39.306 1.00 45.79 155 PHE C O 1
ATOM 3848 N N . ASN C 1 127 ? -9.376 -65.317 39.043 1.00 45.93 156 ASN C N 1
ATOM 3849 C CA . ASN C 1 127 ? -9.727 -66.165 37.913 1.00 45.13 156 ASN C CA 1
ATOM 3850 C C . ASN C 1 127 ? -10.450 -67.414 38.417 1.00 44.63 156 ASN C C 1
ATOM 3851 O O . ASN C 1 127 ? -10.896 -68.231 37.616 1.00 45.79 156 ASN C O 1
ATOM 3856 N N . SER C 1 128 ? -10.553 -67.559 39.743 1.00 45.70 157 SER C N 1
ATOM 3857 C CA . SER C 1 128 ? -11.249 -68.696 40.326 1.00 46.59 157 SER C CA 1
ATOM 3858 C C . SER C 1 128 ? -12.678 -68.296 40.688 1.00 45.89 157 SER C C 1
ATOM 3859 O O . SER C 1 128 ? -13.394 -69.042 41.351 1.00 46.60 157 SER C O 1
ATOM 3862 N N . LEU C 1 129 ? -13.060 -67.082 40.280 1.00 45.69 158 LEU C N 1
ATOM 3863 C CA . LEU C 1 129 ? -14.402 -66.569 40.483 1.00 45.63 158 LEU C CA 1
ATOM 3864 C C . LEU C 1 129 ? -15.024 -66.525 39.092 1.00 46.16 158 LEU C C 1
ATOM 3865 O O . LEU C 1 129 ? -14.395 -66.016 38.169 1.00 48.42 158 LEU C O 1
ATOM 3870 N N . ILE C 1 130 ? -16.231 -67.083 38.935 1.00 47.66 159 ILE C N 1
ATOM 3871 C CA . ILE C 1 130 ? -16.848 -67.143 37.621 1.00 47.08 159 ILE C CA 1
ATOM 3872 C C . ILE C 1 130 ? -18.338 -66.810 37.687 1.00 49.59 159 ILE C C 1
ATOM 3873 O O . ILE C 1 130 ? -18.985 -66.993 38.717 1.00 51.88 159 ILE C O 1
ATOM 3878 N N . ASN C 1 131 ? -18.841 -66.317 36.544 1.00 49.39 160 ASN C N 1
ATOM 3879 C CA . ASN C 1 131 ? -20.233 -65.955 36.316 1.00 51.56 160 ASN C CA 1
ATOM 3880 C C . ASN C 1 131 ? -20.822 -67.034 35.407 1.00 53.42 160 ASN C C 1
ATOM 3881 O O . ASN C 1 131 ? -20.680 -66.963 34.187 1.00 53.32 160 ASN C O 1
ATOM 3886 N N . GLU C 1 132 ? -21.468 -68.030 36.026 1.00 55.87 161 GLU C N 1
ATOM 3887 C CA . GLU C 1 132 ? -22.050 -69.186 35.352 1.00 59.87 161 GLU C CA 1
ATOM 3888 C C . GLU C 1 132 ? -22.681 -68.822 34.004 1.00 58.40 161 GLU C C 1
ATOM 3889 O O . GLU C 1 132 ? -22.347 -69.434 32.992 1.00 60.44 161 GLU C O 1
ATOM 3895 N N . GLU C 1 133 ? -23.566 -67.817 33.991 1.00 58.15 162 GLU C N 1
ATOM 3896 C CA . GLU C 1 133 ? -24.283 -67.405 32.787 1.00 57.52 162 GLU C CA 1
ATOM 3897 C C . GLU C 1 133 ? -23.348 -67.097 31.614 1.00 54.06 162 GLU C C 1
ATOM 3898 O O . GLU C 1 133 ? -23.427 -67.744 30.571 1.00 54.33 162 GLU C O 1
ATOM 3904 N N . SER C 1 134 ? -22.492 -66.081 31.774 1.00 49.83 163 SER C N 1
ATOM 3905 C CA . SER C 1 134 ? -21.582 -65.656 30.720 1.00 47.03 163 SER C CA 1
ATOM 3906 C C . SER C 1 134 ? -20.354 -66.558 30.625 1.00 45.37 163 SER C C 1
ATOM 3907 O O . SER C 1 134 ? -19.618 -66.501 29.641 1.00 44.51 163 SER C O 1
ATOM 3910 N N . ASN C 1 135 ? -20.124 -67.360 31.669 1.00 47.32 164 ASN C N 1
ATOM 3911 C CA . ASN C 1 135 ? -18.974 -68.247 31.738 1.00 47.69 164 ASN C CA 1
ATOM 3912 C C . ASN C 1 135 ? -17.711 -67.385 31.738 1.00 46.83 164 ASN C C 1
ATOM 3913 O O . ASN C 1 135 ? -16.659 -67.819 31.274 1.00 48.09 164 ASN C O 1
ATOM 3918 N N . VAL C 1 136 ? -17.830 -66.165 32.285 1.00 44.18 165 VAL C N 1
ATOM 3919 C CA . VAL C 1 136 ? -16.718 -65.227 32.340 1.00 44.14 165 VAL C CA 1
ATOM 3920 C C . VAL C 1 136 ? -16.144 -65.192 33.755 1.00 45.24 165 VAL C C 1
ATOM 3921 O O . VAL C 1 136 ? -16.884 -65.282 34.736 1.00 44.95 165 VAL C O 1
ATOM 3925 N N . VAL C 1 137 ? -14.818 -65.026 33.841 1.00 46.45 166 VAL C N 1
ATOM 3926 C CA . VAL C 1 137 ? -14.133 -64.943 35.121 1.00 51.82 166 VAL C CA 1
ATOM 3927 C C . VAL C 1 137 ? -14.136 -63.476 35.544 1.00 51.31 166 VAL C C 1
ATOM 3928 O O . VAL C 1 137 ? -14.237 -62.589 34.701 1.00 51.53 166 VAL C O 1
ATOM 3932 N N . LEU C 1 138 ? -14.000 -63.228 36.849 1.00 52.98 167 LEU C N 1
ATOM 3933 C CA . LEU C 1 138 ? -14.062 -61.875 37.383 1.00 54.02 167 LEU C CA 1
ATOM 3934 C C . LEU C 1 138 ? -12.939 -60.988 36.843 1.00 54.13 167 LEU C C 1
ATOM 3935 O O . LEU C 1 138 ? -13.158 -59.796 36.642 1.00 54.86 167 LEU C O 1
ATOM 3940 N N . ASP C 1 139 ? -11.749 -61.553 36.598 1.00 52.79 168 ASP C N 1
ATOM 3941 C CA . ASP C 1 139 ? -10.639 -60.747 36.106 1.00 51.79 168 ASP C CA 1
ATOM 3942 C C . ASP C 1 139 ? -10.620 -60.746 34.579 1.00 50.07 168 ASP C C 1
ATOM 3943 O O . ASP C 1 139 ? -9.561 -60.890 33.971 1.00 51.20 168 ASP C O 1
ATOM 3948 N N . SER C 1 140 ? -11.791 -60.540 33.968 1.00 47.05 169 SER C N 1
ATOM 3949 C CA . SER C 1 140 ? -11.896 -60.526 32.519 1.00 46.77 169 SER C CA 1
ATOM 3950 C C . SER C 1 140 ? -13.054 -59.624 32.100 1.00 45.51 169 SER C C 1
ATOM 3951 O O . SER C 1 140 ? -13.469 -58.761 32.873 1.00 42.86 169 SER C O 1
ATOM 3954 N N . ASN C 1 141 ? -13.546 -59.831 30.869 1.00 47.39 170 ASN C N 1
ATOM 3955 C CA . ASN C 1 141 ? -14.653 -59.063 30.320 1.00 48.64 170 ASN C CA 1
ATOM 3956 C C . ASN C 1 141 ? -15.506 -59.970 29.428 1.00 50.58 170 ASN C C 1
ATOM 3957 O O . ASN C 1 141 ? -15.252 -61.169 29.329 1.00 47.49 170 ASN C O 1
ATOM 3970 N N . LEU C 1 143 ? -15.648 -60.040 26.240 1.00 48.58 172 LEU C N 1
ATOM 3971 C CA . LEU C 1 143 ? -14.942 -60.474 25.040 1.00 50.37 172 LEU C CA 1
ATOM 3972 C C . LEU C 1 143 ? -14.405 -61.897 25.190 1.00 54.85 172 LEU C C 1
ATOM 3973 O O . LEU C 1 143 ? -14.175 -62.573 24.189 1.00 57.13 172 LEU C O 1
ATOM 3978 N N . SER C 1 144 ? -14.203 -62.336 26.437 1.00 52.42 173 SER C N 1
ATOM 3979 C CA . SER C 1 144 ? -13.657 -63.657 26.708 1.00 52.66 173 SER C CA 1
ATOM 3980 C C . SER C 1 144 ? -14.529 -64.767 26.125 1.00 52.83 173 SER C C 1
ATOM 3981 O O . SER C 1 144 ? -14.004 -65.807 25.738 1.00 51.77 173 SER C O 1
ATOM 3984 N N . ASN C 1 145 ? -15.851 -64.544 26.063 1.00 52.85 174 ASN C N 1
ATOM 3985 C CA . ASN C 1 145 ? -16.755 -65.560 25.543 1.00 51.47 174 ASN C CA 1
ATOM 3986 C C . ASN C 1 145 ? -17.647 -65.000 24.437 1.00 47.56 174 ASN C C 1
ATOM 3987 O O . ASN C 1 145 ? -18.774 -64.585 24.695 1.00 47.11 174 ASN C O 1
ATOM 3992 N N . ILE C 1 146 ? -17.142 -65.040 23.199 1.00 47.35 175 ILE C N 1
ATOM 3993 C CA . ILE C 1 146 ? -17.888 -64.590 22.035 1.00 44.69 175 ILE C CA 1
ATOM 3994 C C . ILE C 1 146 ? -18.423 -65.825 21.315 1.00 46.29 175 ILE C C 1
ATOM 3995 O O . ILE C 1 146 ? -17.660 -66.729 20.968 1.00 45.65 175 ILE C O 1
ATOM 4000 N N . VAL C 1 147 ? -19.745 -65.847 21.105 1.00 44.25 176 VAL C N 1
ATOM 4001 C CA . VAL C 1 147 ? -20.403 -66.970 20.461 1.00 45.41 176 VAL C CA 1
ATOM 4002 C C . VAL C 1 147 ? -20.880 -66.578 19.065 1.00 48.35 176 VAL C C 1
ATOM 4003 O O . VAL C 1 147 ? -21.394 -67.431 18.343 1.00 48.14 176 VAL C O 1
ATOM 4007 N N . SER C 1 148 ? -20.698 -65.303 18.680 1.00 45.00 177 SER C N 1
ATOM 4008 C CA . SER C 1 148 ? -21.125 -64.866 17.361 1.00 44.16 177 SER C CA 1
ATOM 4009 C C . SER C 1 148 ? -20.786 -63.399 17.103 1.00 42.13 177 SER C C 1
ATOM 4010 O O . SER C 1 148 ? -20.561 -62.618 18.023 1.00 38.73 177 SER C O 1
ATOM 4013 N N . TRP C 1 149 ? -20.752 -63.051 15.813 1.00 46.55 178 TRP C N 1
ATOM 4014 C CA . TRP C 1 149 ? -20.519 -61.688 15.363 1.00 44.61 178 TRP C CA 1
ATOM 4015 C C . TRP C 1 149 ? -21.139 -61.563 13.978 1.00 43.12 178 TRP C C 1
ATOM 4016 O O . TRP C 1 149 ? -21.225 -62.551 13.252 1.00 40.35 178 TRP C O 1
ATOM 4027 N N . GLY C 1 150 ? -21.565 -60.352 13.612 1.00 39.61 179 GLY C N 1
ATOM 4028 C CA . GLY C 1 150 ? -22.165 -60.160 12.308 1.00 36.26 179 GLY C CA 1
ATOM 4029 C C . GLY C 1 150 ? -22.258 -58.692 11.908 1.00 36.31 179 GLY C C 1
ATOM 4030 O O . GLY C 1 150 ? -22.030 -57.789 12.717 1.00 33.24 179 GLY C O 1
ATOM 4031 N N . ILE C 1 151 ? -22.599 -58.488 10.634 1.00 34.89 180 ILE C N 1
ATOM 4032 C CA . ILE C 1 151 ? -22.749 -57.159 10.074 1.00 34.21 180 ILE C CA 1
ATOM 4033 C C . ILE C 1 151 ? -24.149 -57.003 9.505 1.00 35.30 180 ILE C C 1
ATOM 4034 O O . ILE C 1 151 ? -24.673 -57.901 8.845 1.00 31.76 180 ILE C O 1
ATOM 4039 N N . THR C 1 152 ? -24.736 -55.845 9.823 1.00 34.82 181 THR C N 1
ATOM 4040 C CA . THR C 1 152 ? -26.030 -55.444 9.319 1.00 35.25 181 THR C CA 1
ATOM 4041 C C . THR C 1 152 ? -25.761 -54.545 8.123 1.00 37.82 181 THR C C 1
ATOM 4042 O O . THR C 1 152 ? -24.789 -53.790 8.119 1.00 36.11 181 THR C O 1
ATOM 4046 N N . PHE C 1 153 ? -26.625 -54.636 7.115 1.00 33.56 182 PHE C N 1
ATOM 4047 C CA . PHE C 1 153 ? -26.450 -53.857 5.907 1.00 36.85 182 PHE C CA 1
ATOM 4048 C C . PHE C 1 153 ? -27.803 -53.367 5.421 1.00 36.01 182 PHE C C 1
ATOM 4049 O O . PHE C 1 153 ? -28.642 -54.179 5.039 1.00 36.77 182 PHE C O 1
ATOM 4057 N N . ILE C 1 154 ? -28.031 -52.052 5.545 1.00 35.05 183 ILE C N 1
ATOM 4058 C CA . ILE C 1 154 ? -29.247 -51.433 5.046 1.00 34.04 183 ILE C CA 1
ATOM 4059 C C . ILE C 1 154 ? -28.881 -50.835 3.693 1.00 32.59 183 ILE C C 1
ATOM 4060 O O . ILE C 1 154 ? -28.060 -49.922 3.617 1.00 32.19 183 ILE C O 1
ATOM 4065 N N . PRO C 1 155 ? -29.421 -51.376 2.579 1.00 31.08 184 PRO C N 1
ATOM 4066 C CA . PRO C 1 155 ? -29.093 -50.872 1.253 1.00 30.18 184 PRO C CA 1
ATOM 4067 C C . PRO C 1 155 ? -29.754 -49.524 0.982 1.00 29.21 184 PRO C C 1
ATOM 4068 O O . PRO C 1 155 ? -30.686 -49.135 1.682 1.00 28.07 184 PRO C O 1
ATOM 4072 N N . SER C 1 156 ? -29.235 -48.825 -0.030 1.00 32.20 185 SER C N 1
ATOM 4073 C CA . SER C 1 156 ? -29.783 -47.550 -0.455 1.00 36.67 185 SER C CA 1
ATOM 4074 C C . SER C 1 156 ? -31.107 -47.806 -1.170 1.00 37.98 185 SER C C 1
ATOM 4075 O O . SER C 1 156 ? -31.484 -48.960 -1.389 1.00 38.23 185 SER C O 1
ATOM 4078 N N . ASP C 1 157 ? -31.790 -46.716 -1.546 1.00 41.53 186 ASP C N 1
ATOM 4079 C CA . ASP C 1 157 ? -33.056 -46.788 -2.260 1.00 43.73 186 ASP C CA 1
ATOM 4080 C C . ASP C 1 157 ? -32.871 -47.443 -3.630 1.00 39.19 186 ASP C C 1
ATOM 4081 O O . ASP C 1 157 ? -33.848 -47.879 -4.230 1.00 40.72 186 ASP C O 1
ATOM 4086 N N . GLU C 1 158 ? -31.628 -47.491 -4.129 1.00 35.23 187 GLU C N 1
ATOM 4087 C CA . GLU C 1 158 ? -31.341 -48.125 -5.408 1.00 34.80 187 GLU C CA 1
ATOM 4088 C C . GLU C 1 158 ? -31.792 -49.583 -5.332 1.00 35.12 187 GLU C C 1
ATOM 4089 O O . GLU C 1 158 ? -31.785 -50.168 -4.251 1.00 39.87 187 GLU C O 1
ATOM 4095 N N . GLU C 1 159 ? -32.196 -50.163 -6.469 1.00 33.65 188 GLU C N 1
ATOM 4096 C CA . GLU C 1 159 ? -32.678 -51.538 -6.441 1.00 36.62 188 GLU C CA 1
ATOM 4097 C C . GLU C 1 159 ? -31.527 -52.516 -6.227 1.00 29.53 188 GLU C C 1
ATOM 4098 O O . GLU C 1 159 ? -31.647 -53.417 -5.404 1.00 34.44 188 GLU C O 1
ATOM 4104 N N . HIS C 1 160 ? -30.443 -52.346 -6.988 1.00 27.69 189 HIS C N 1
ATOM 4105 C CA . HIS C 1 160 ? -29.277 -53.213 -6.906 1.00 30.12 189 HIS C CA 1
ATOM 4106 C C . HIS C 1 160 ? -28.137 -52.537 -6.151 1.00 32.46 189 HIS C C 1
ATOM 4107 O O . HIS C 1 160 ? -27.548 -51.568 -6.640 1.00 33.15 189 HIS C O 1
ATOM 4114 N N . ASN C 1 161 ? -27.820 -53.074 -4.966 1.00 27.58 190 ASN C N 1
ATOM 4115 C CA . ASN C 1 161 ? -26.728 -52.549 -4.171 1.00 29.31 190 ASN C CA 1
ATOM 4116 C C . ASN C 1 161 ? -25.622 -53.587 -4.058 1.00 29.94 190 ASN C C 1
ATOM 4117 O O . ASN C 1 161 ? -25.883 -54.787 -3.914 1.00 27.88 190 ASN C O 1
ATOM 4122 N N . ILE C 1 162 ? -24.384 -53.086 -4.128 1.00 29.59 191 ILE C N 1
ATOM 4123 C CA . ILE C 1 162 ? -23.207 -53.927 -4.038 1.00 31.33 191 ILE C CA 1
ATOM 4124 C C . ILE C 1 162 ? -22.170 -53.280 -3.125 1.00 34.59 191 ILE C C 1
ATOM 4125 O O . ILE C 1 162 ? -21.858 -52.093 -3.256 1.00 29.96 191 ILE C O 1
ATOM 4130 N N . VAL C 1 163 ? -21.648 -54.089 -2.197 1.00 32.41 192 VAL C N 1
ATOM 4131 C CA . VAL C 1 163 ? -20.582 -53.675 -1.305 1.00 32.83 192 VAL C CA 1
ATOM 4132 C C . VAL C 1 163 ? -19.588 -54.832 -1.277 1.00 35.98 192 VAL C C 1
ATOM 4133 O O . VAL C 1 163 ? -19.988 -55.998 -1.335 1.00 35.67 192 VAL C O 1
ATOM 4137 N N . ILE C 1 164 ? -18.297 -54.497 -1.256 1.00 35.93 193 ILE C N 1
ATOM 4138 C CA . ILE C 1 164 ? -17.246 -55.501 -1.220 1.00 40.62 193 ILE C CA 1
ATOM 4139 C C . ILE C 1 164 ? -16.450 -55.358 0.071 1.00 40.88 193 ILE C C 1
ATOM 4140 O O . ILE C 1 164 ? -15.898 -54.294 0.346 1.00 43.32 193 ILE C O 1
ATOM 4145 N N . ILE C 1 165 ? -16.413 -56.441 0.856 1.00 43.62 194 ILE C N 1
ATOM 4146 C CA . ILE C 1 165 ? -15.643 -56.478 2.086 1.00 41.95 194 ILE C CA 1
ATOM 4147 C C . ILE C 1 165 ? -14.442 -57.383 1.828 1.00 46.68 194 ILE C C 1
ATOM 4148 O O . ILE C 1 165 ? -14.586 -58.601 1.765 1.00 46.86 194 ILE C O 1
ATOM 4153 N N . LYS C 1 166 ? -13.264 -56.774 1.654 1.00 50.69 195 LYS C N 1
ATOM 4154 C CA . LYS C 1 166 ? -12.050 -57.528 1.388 1.00 52.89 195 LYS C CA 1
ATOM 4155 C C . LYS C 1 166 ? -11.527 -58.193 2.656 1.00 54.27 195 LYS C C 1
ATOM 4156 O O . LYS C 1 166 ? -11.174 -59.371 2.646 1.00 47.92 195 LYS C O 1
ATOM 4162 N N . LYS C 1 167 ? -11.496 -57.435 3.755 1.00 53.59 196 LYS C N 1
ATOM 4163 C CA . LYS C 1 167 ? -10.940 -57.961 4.983 1.00 53.57 196 LYS C CA 1
ATOM 4164 C C . LYS C 1 167 ? -11.566 -57.321 6.217 1.00 54.17 196 LYS C C 1
ATOM 4165 O O . LYS C 1 167 ? -12.034 -56.183 6.188 1.00 55.67 196 LYS C O 1
ATOM 4171 N N . ILE C 1 168 ? -11.573 -58.114 7.290 1.00 54.95 197 ILE C N 1
ATOM 4172 C CA . ILE C 1 168 ? -12.050 -57.716 8.599 1.00 53.73 197 ILE C CA 1
ATOM 4173 C C . ILE C 1 168 ? -11.045 -58.281 9.594 1.00 56.27 197 ILE C C 1
ATOM 4174 O O . ILE C 1 168 ? -10.975 -59.495 9.775 1.00 52.92 197 ILE C O 1
ATOM 4179 N N . SER C 1 169 ? -10.244 -57.397 10.197 1.00 59.58 198 SER C N 1
ATOM 4180 C CA . SER C 1 169 ? -9.232 -57.830 11.144 1.00 61.75 198 SER C CA 1
ATOM 4181 C C . SER C 1 169 ? -9.416 -57.133 12.488 1.00 64.51 198 SER C C 1
ATOM 4182 O O . SER C 1 169 ? -10.007 -56.057 12.567 1.00 65.08 198 SER C O 1
ATOM 4185 N N . LEU C 1 170 ? -8.906 -57.789 13.538 1.00 64.88 199 LEU C N 1
ATOM 4186 C CA . LEU C 1 170 ? -8.973 -57.296 14.901 1.00 61.42 199 LEU C CA 1
ATOM 4187 C C . LEU C 1 170 ? -7.616 -56.695 15.260 1.00 63.41 199 LEU C C 1
ATOM 4188 O O . LEU C 1 170 ? -6.620 -57.412 15.315 1.00 59.08 199 LEU C O 1
ATOM 4193 N N . LEU C 1 171 ? -7.589 -55.377 15.493 1.00 66.74 200 LEU C N 1
ATOM 4194 C CA . LEU C 1 171 ? -6.361 -54.676 15.835 1.00 72.08 200 LEU C CA 1
ATOM 4195 C C . LEU C 1 171 ? -6.148 -54.719 17.346 1.00 75.74 200 LEU C C 1
ATOM 4196 O O . LEU C 1 171 ? -7.029 -55.140 18.095 1.00 78.22 200 LEU C O 1
ATOM 4201 N N . SER C 1 172 ? -4.965 -54.270 17.780 1.00 75.39 201 SER C N 1
ATOM 4202 C CA . SER C 1 172 ? -4.614 -54.248 19.191 1.00 70.41 201 SER C CA 1
ATOM 4203 C C . SER C 1 172 ? -3.394 -53.343 19.401 1.00 66.99 201 SER C C 1
ATOM 4204 O O . SER C 1 172 ? -2.695 -53.091 18.397 1.00 60.24 201 SER C O 1
ATOM 4207 N N . ASP D 1 4 ? -2.174 -59.034 14.299 1.00 75.37 33 ASP D N 1
ATOM 4208 C CA . ASP D 1 4 ? -3.548 -58.807 13.773 1.00 72.09 33 ASP D CA 1
ATOM 4209 C C . ASP D 1 4 ? -4.201 -60.152 13.465 1.00 69.69 33 ASP D C 1
ATOM 4210 O O . ASP D 1 4 ? -3.574 -61.034 12.881 1.00 71.79 33 ASP D O 1
ATOM 4215 N N . LYS D 1 5 ? -5.467 -60.290 13.869 1.00 67.53 34 LYS D N 1
ATOM 4216 C CA . LYS D 1 5 ? -6.220 -61.511 13.648 1.00 65.81 34 LYS D CA 1
ATOM 4217 C C . LYS D 1 5 ? -7.170 -61.305 12.472 1.00 62.88 34 LYS D C 1
ATOM 4218 O O . LYS D 1 5 ? -7.940 -60.348 12.458 1.00 61.76 34 LYS D O 1
ATOM 4224 N N . ILE D 1 6 ? -7.081 -62.209 11.489 1.00 60.76 35 ILE D N 1
ATOM 4225 C CA . ILE D 1 6 ? -7.920 -62.179 10.304 1.00 58.09 35 ILE D CA 1
ATOM 4226 C C . ILE D 1 6 ? -9.099 -63.113 10.550 1.00 55.49 35 ILE D C 1
ATOM 4227 O O . ILE D 1 6 ? -8.900 -64.271 10.915 1.00 55.44 35 ILE D O 1
ATOM 4232 N N . LEU D 1 7 ? -10.318 -62.597 10.361 1.00 50.68 36 LEU D N 1
ATOM 4233 C CA . LEU D 1 7 ? -11.517 -63.395 10.560 1.00 50.70 36 LEU D CA 1
ATOM 4234 C C . LEU D 1 7 ? -11.843 -64.156 9.278 1.00 50.51 36 LEU D C 1
ATOM 4235 O O . LEU D 1 7 ? -11.574 -63.677 8.175 1.00 46.53 36 LEU D O 1
ATOM 4240 N N . ASP D 1 8 ? -12.384 -65.369 9.446 1.00 52.97 37 ASP D N 1
ATOM 4241 C CA . ASP D 1 8 ? -12.794 -66.194 8.325 1.00 56.04 37 ASP D CA 1
ATOM 4242 C C . ASP D 1 8 ? -14.111 -65.621 7.816 1.00 55.40 37 ASP D C 1
ATOM 4243 O O . ASP D 1 8 ? -15.105 -65.621 8.539 1.00 57.51 37 ASP D O 1
ATOM 4248 N N . LEU D 1 9 ? -14.113 -65.135 6.573 1.00 52.93 38 LEU D N 1
ATOM 4249 C CA . LEU D 1 9 ? -15.311 -64.531 6.016 1.00 50.79 38 LEU D CA 1
ATOM 4250 C C . LEU D 1 9 ? -16.232 -65.605 5.438 1.00 50.42 38 LEU D C 1
ATOM 4251 O O . LEU D 1 9 ? -16.331 -65.787 4.226 1.00 54.05 38 LEU D O 1
ATOM 4256 N N . SER D 1 10 ? -16.882 -66.325 6.357 1.00 47.75 39 SER D N 1
ATOM 4257 C CA . SER D 1 10 ? -17.850 -67.363 6.050 1.00 46.40 39 SER D CA 1
ATOM 4258 C C . SER D 1 10 ? -19.103 -66.994 6.833 1.00 43.31 39 SER D C 1
ATOM 4259 O O . SER D 1 10 ? -19.158 -67.167 8.049 1.00 41.53 39 SER D O 1
ATOM 4262 N N . PHE D 1 11 ? -20.103 -66.471 6.123 1.00 41.33 40 PHE D N 1
ATOM 4263 C CA . PHE D 1 11 ? -21.292 -65.979 6.789 1.00 39.62 40 PHE D CA 1
ATOM 4264 C C . PHE D 1 11 ? -22.565 -66.741 6.443 1.00 38.05 40 PHE D C 1
ATOM 4265 O O . PHE D 1 11 ? -22.682 -67.330 5.371 1.00 36.94 40 PHE D O 1
ATOM 4273 N N . LYS D 1 12 ? -23.497 -66.706 7.405 1.00 37.57 41 LYS D N 1
ATOM 4274 C CA . LYS D 1 12 ? -24.848 -67.216 7.252 1.00 37.49 41 LYS D CA 1
ATOM 4275 C C . LYS D 1 12 ? -25.667 -65.940 7.074 1.00 36.25 41 LYS D C 1
ATOM 4276 O O . LYS D 1 12 ? -25.145 -64.857 7.335 1.00 33.96 41 LYS D O 1
ATOM 4282 N N . LYS D 1 13 ? -26.933 -66.041 6.665 1.00 37.12 42 LYS D N 1
ATOM 4283 C CA . LYS D 1 13 ? -27.651 -64.811 6.373 1.00 36.70 42 LYS D CA 1
ATOM 4284 C C . LYS D 1 13 ? -29.066 -64.764 6.940 1.00 36.73 42 LYS D C 1
ATOM 4285 O O . LYS D 1 13 ? -29.683 -65.785 7.233 1.00 38.11 42 LYS D O 1
ATOM 4291 N N . ILE D 1 14 ? -29.541 -63.522 7.088 1.00 34.99 43 ILE D N 1
ATOM 4292 C CA . ILE D 1 14 ? -30.877 -63.196 7.554 1.00 34.79 43 ILE D CA 1
ATOM 4293 C C . ILE D 1 14 ? -31.372 -62.067 6.651 1.00 33.12 43 ILE D C 1
ATOM 4294 O O . ILE D 1 14 ? -30.996 -60.915 6.864 1.00 32.10 43 ILE D O 1
ATOM 4299 N N . GLU D 1 15 ? -32.191 -62.415 5.645 1.00 32.47 44 GLU D N 1
ATOM 4300 C CA . GLU D 1 15 ? -32.740 -61.456 4.690 1.00 31.44 44 GLU D CA 1
ATOM 4301 C C . GLU D 1 15 ? -34.123 -60.958 5.107 1.00 31.71 44 GLU D C 1
ATOM 4302 O O . GLU D 1 15 ? -35.004 -61.756 5.408 1.00 32.18 44 GLU D O 1
ATOM 4308 N N . THR D 1 16 ? -34.309 -59.629 5.105 1.00 30.87 45 THR D N 1
ATOM 4309 C CA . THR D 1 16 ? -35.591 -59.014 5.420 1.00 31.97 45 THR D CA 1
ATOM 4310 C C . THR D 1 16 ? -35.959 -58.080 4.266 1.00 31.68 45 THR D C 1
ATOM 4311 O O . THR D 1 16 ? -35.218 -57.143 3.984 1.00 30.04 45 THR D O 1
ATOM 4315 N N . ASP D 1 17 ? -37.080 -58.376 3.587 1.00 32.96 46 ASP D N 1
ATOM 4316 C CA . ASP D 1 17 ? -37.585 -57.600 2.454 1.00 34.40 46 ASP D CA 1
ATOM 4317 C C . ASP D 1 17 ? -36.520 -57.315 1.389 1.00 33.49 46 ASP D C 1
ATOM 4318 O O . ASP D 1 17 ? -36.377 -56.173 0.933 1.00 32.27 46 ASP D O 1
ATOM 4323 N N . LEU D 1 18 ? -35.792 -58.357 0.967 1.00 32.66 47 LEU D N 1
ATOM 4324 C CA . LEU D 1 18 ? -34.809 -58.234 -0.102 1.00 32.64 47 LEU D CA 1
ATOM 4325 C C . LEU D 1 18 ? -34.261 -59.612 -0.465 1.00 34.11 47 LEU D C 1
ATOM 4326 O O . LEU D 1 18 ? -34.643 -60.620 0.126 1.00 32.46 47 LEU D O 1
ATOM 4331 N N . SER D 1 19 ? -33.448 -59.642 -1.526 1.00 35.65 48 SER D N 1
ATOM 4332 C CA . SER D 1 19 ? -32.774 -60.858 -1.953 1.00 37.88 48 SER D CA 1
ATOM 4333 C C . SER D 1 19 ? -31.291 -60.516 -2.014 1.00 37.15 48 SER D C 1
ATOM 4334 O O . SER D 1 19 ? -30.934 -59.407 -2.400 1.00 38.46 48 SER D O 1
ATOM 4337 N N . SER D 1 20 ? -30.433 -61.438 -1.578 1.00 38.23 49 SER D N 1
ATOM 4338 C CA . SER D 1 20 ? -29.012 -61.148 -1.583 1.00 36.32 49 SER D CA 1
ATOM 4339 C C . SER D 1 20 ? -28.229 -62.246 -2.292 1.00 38.80 49 SER D C 1
ATOM 4340 O O . SER D 1 20 ? -28.726 -63.348 -2.501 1.00 35.32 49 SER D O 1
ATOM 4343 N N . LYS D 1 21 ? -27.011 -61.879 -2.700 1.00 40.94 50 LYS D N 1
ATOM 4344 C CA . LYS D 1 21 ? -26.073 -62.780 -3.342 1.00 44.44 50 LYS D CA 1
ATOM 4345 C C . LYS D 1 21 ? -24.698 -62.463 -2.770 1.00 43.32 50 LYS D C 1
ATOM 4346 O O . LYS D 1 21 ? -24.143 -61.391 -3.026 1.00 44.34 50 LYS D O 1
ATOM 4352 N N . ILE D 1 22 ? -24.199 -63.373 -1.932 1.00 40.99 51 ILE D N 1
ATOM 4353 C CA . ILE D 1 22 ? -22.895 -63.214 -1.321 1.00 39.38 51 ILE D CA 1
ATOM 4354 C C . ILE D 1 22 ? -21.941 -64.160 -2.042 1.00 42.22 51 ILE D C 1
ATOM 4355 O O . ILE D 1 22 ? -22.191 -65.366 -2.112 1.00 41.10 51 ILE D O 1
ATOM 4360 N N . THR D 1 23 ? -20.865 -63.590 -2.594 1.00 42.12 52 THR D N 1
ATOM 4361 C CA . THR D 1 23 ? -19.884 -64.364 -3.337 1.00 43.93 52 THR D CA 1
ATOM 4362 C C . THR D 1 23 ? -18.538 -64.251 -2.632 1.00 46.14 52 THR D C 1
ATOM 4363 O O . THR D 1 23 ? -18.051 -63.148 -2.379 1.00 46.28 52 THR D O 1
ATOM 4367 N N . TYR D 1 24 ? -17.961 -65.412 -2.310 1.00 50.66 53 TYR D N 1
ATOM 4368 C CA . TYR D 1 24 ? -16.688 -65.505 -1.616 1.00 53.49 53 TYR D CA 1
ATOM 4369 C C . TYR D 1 24 ? -15.560 -65.617 -2.637 1.00 62.49 53 TYR D C 1
ATOM 4370 O O . TYR D 1 24 ? -15.277 -66.701 -3.141 1.00 68.14 53 TYR D O 1
ATOM 4379 N N . GLU D 1 25 ? -14.934 -64.476 -2.941 1.00 72.33 54 GLU D N 1
ATOM 4380 C CA . GLU D 1 25 ? -13.833 -64.421 -3.888 1.00 78.37 54 GLU D CA 1
ATOM 4381 C C . GLU D 1 25 ? -12.551 -64.117 -3.119 1.00 79.41 54 GLU D C 1
ATOM 4382 O O . GLU D 1 25 ? -12.605 -63.614 -1.999 1.00 83.02 54 GLU D O 1
ATOM 4388 N N . ASP D 1 26 ? -11.404 -64.429 -3.731 1.00 82.34 55 ASP D N 1
ATOM 4389 C CA . ASP D 1 26 ? -10.112 -64.183 -3.111 1.00 82.28 55 ASP D CA 1
ATOM 4390 C C . ASP D 1 26 ? -9.875 -62.679 -3.008 1.00 78.57 55 ASP D C 1
ATOM 4391 O O . ASP D 1 26 ? -9.113 -62.230 -2.155 1.00 76.48 55 ASP D O 1
ATOM 4396 N N . THR D 1 27 ? -10.538 -61.912 -3.886 1.00 78.99 56 THR D N 1
ATOM 4397 C CA . THR D 1 27 ? -10.416 -60.463 -3.895 1.00 77.00 56 THR D CA 1
ATOM 4398 C C . THR D 1 27 ? -11.246 -59.864 -2.760 1.00 73.49 56 THR D C 1
ATOM 4399 O O . THR D 1 27 ? -11.029 -58.716 -2.377 1.00 73.54 56 THR D O 1
ATOM 4403 N N . GLY D 1 28 ? -12.206 -60.645 -2.242 1.00 68.07 57 GLY D N 1
ATOM 4404 C CA . GLY D 1 28 ? -13.046 -60.191 -1.146 1.00 61.33 57 GLY D CA 1
ATOM 4405 C C . GLY D 1 28 ? -14.481 -60.700 -1.258 1.00 57.03 57 GLY D C 1
ATOM 4406 O O . GLY D 1 28 ? -14.925 -61.100 -2.335 1.00 57.91 57 GLY D O 1
ATOM 4407 N N . VAL D 1 29 ? -15.191 -60.678 -0.122 1.00 47.53 58 VAL D N 1
ATOM 4408 C CA . VAL D 1 29 ? -16.578 -61.106 -0.066 1.00 43.80 58 VAL D CA 1
ATOM 4409 C C . VAL D 1 29 ? -17.424 -60.036 -0.745 1.00 40.72 58 VAL D C 1
ATOM 4410 O O . VAL D 1 29 ? -17.397 -58.873 -0.344 1.00 40.83 58 VAL D O 1
ATOM 4414 N N . LYS D 1 30 ? -18.168 -60.442 -1.777 1.00 38.20 59 LYS D N 1
ATOM 4415 C CA . LYS D 1 30 ? -19.022 -59.523 -2.509 1.00 36.78 59 LYS D CA 1
ATOM 4416 C C . LYS D 1 30 ? -20.454 -59.701 -2.017 1.00 34.25 59 LYS D C 1
ATOM 4417 O O . LYS D 1 30 ? -20.982 -60.809 -1.980 1.00 32.77 59 LYS D O 1
ATOM 4423 N N . ILE D 1 31 ? -21.059 -58.593 -1.585 1.00 31.20 60 ILE D N 1
ATOM 4424 C CA . ILE D 1 31 ? -22.418 -58.613 -1.083 1.00 30.34 60 ILE D CA 1
ATOM 4425 C C . ILE D 1 31 ? -23.276 -57.809 -2.056 1.00 31.01 60 ILE D C 1
ATOM 4426 O O . ILE D 1 31 ? -23.000 -56.631 -2.302 1.00 28.97 60 ILE D O 1
ATOM 4431 N N . GLU D 1 32 ? -24.267 -58.484 -2.651 1.00 32.20 61 GLU D N 1
ATOM 4432 C CA . GLU D 1 32 ? -25.182 -57.888 -3.612 1.00 33.95 61 GLU D CA 1
ATOM 4433 C C . GLU D 1 32 ? -26.614 -58.056 -3.118 1.00 33.05 61 GLU D C 1
ATOM 4434 O O . GLU D 1 32 ? -26.979 -59.136 -2.652 1.00 33.87 61 GLU D O 1
ATOM 4440 N N . THR D 1 33 ? -27.421 -56.993 -3.226 1.00 31.78 62 THR D N 1
ATOM 4441 C CA . THR D 1 33 ? -28.816 -57.055 -2.824 1.00 31.01 62 THR D CA 1
ATOM 4442 C C . THR D 1 33 ? -29.685 -56.406 -3.901 1.00 31.42 62 THR D C 1
ATOM 4443 O O . THR D 1 33 ? -29.186 -55.672 -4.759 1.00 30.63 62 THR D O 1
ATOM 4447 N N . ASP D 1 34 ? -30.983 -56.730 -3.834 1.00 32.17 63 ASP D N 1
ATOM 4448 C CA . ASP D 1 34 ? -32.031 -56.234 -4.714 1.00 34.25 63 ASP D CA 1
ATOM 4449 C C . ASP D 1 34 ? -33.196 -55.842 -3.806 1.00 34.14 63 ASP D C 1
ATOM 4450 O O . ASP D 1 34 ? -33.797 -56.704 -3.170 1.00 34.07 63 ASP D O 1
ATOM 4455 N N . SER D 1 35 ? -33.502 -54.540 -3.736 1.00 35.83 64 SER D N 1
ATOM 4456 C CA . SER D 1 35 ? -34.543 -54.032 -2.852 1.00 35.97 64 SER D CA 1
ATOM 4457 C C . SER D 1 35 ? -35.310 -52.867 -3.473 1.00 40.23 64 SER D C 1
ATOM 4458 O O . SER D 1 35 ? -34.885 -52.301 -4.472 1.00 40.81 64 SER D O 1
ATOM 4461 N N . SER D 1 36 ? -36.429 -52.490 -2.837 1.00 45.62 65 SER D N 1
ATOM 4462 C CA . SER D 1 36 ? -37.250 -51.382 -3.305 1.00 51.15 65 SER D CA 1
ATOM 4463 C C . SER D 1 36 ? -37.190 -50.227 -2.305 1.00 56.42 65 SER D C 1
ATOM 4464 O O . SER D 1 36 ? -37.116 -50.439 -1.096 1.00 58.92 65 SER D O 1
ATOM 4467 N N . LYS D 1 37 ? -37.244 -49.003 -2.842 1.00 59.55 66 LYS D N 1
ATOM 4468 C CA . LYS D 1 37 ? -37.199 -47.772 -2.069 1.00 63.44 66 LYS D CA 1
ATOM 4469 C C . LYS D 1 37 ? -38.376 -47.685 -1.099 1.00 64.47 66 LYS D C 1
ATOM 4470 O O . LYS D 1 37 ? -38.261 -47.056 -0.051 1.00 67.54 66 LYS D O 1
ATOM 4476 N N . SER D 1 38 ? -39.500 -48.317 -1.460 1.00 68.20 67 SER D N 1
ATOM 4477 C CA . SER D 1 38 ? -40.707 -48.292 -0.645 1.00 69.07 67 SER D CA 1
ATOM 4478 C C . SER D 1 38 ? -40.552 -49.103 0.644 1.00 65.41 67 SER D C 1
ATOM 4479 O O . SER D 1 38 ? -41.041 -48.680 1.689 1.00 65.73 67 SER D O 1
ATOM 4482 N N . ASP D 1 39 ? -39.895 -50.268 0.565 1.00 61.97 68 ASP D N 1
ATOM 4483 C CA . ASP D 1 39 ? -39.706 -51.125 1.729 1.00 62.37 68 ASP D CA 1
ATOM 4484 C C . ASP D 1 39 ? -38.641 -50.531 2.650 1.00 57.25 68 ASP D C 1
ATOM 4485 O O . ASP D 1 39 ? -37.449 -50.683 2.397 1.00 57.15 68 ASP D O 1
ATOM 4490 N N . LYS D 1 40 ? -39.086 -49.905 3.748 1.00 57.16 69 LYS D N 1
ATOM 4491 C CA . LYS D 1 40 ? -38.185 -49.276 4.704 1.00 57.54 69 LYS D CA 1
ATOM 4492 C C . LYS D 1 40 ? -37.786 -50.283 5.786 1.00 56.23 69 LYS D C 1
ATOM 4493 O O . LYS D 1 40 ? -37.101 -49.923 6.743 1.00 59.65 69 LYS D O 1
ATOM 4499 N N . GLU D 1 41 ? -38.203 -51.548 5.617 1.00 51.46 70 GLU D N 1
ATOM 4500 C CA . GLU D 1 41 ? -37.877 -52.609 6.558 1.00 50.63 70 GLU D CA 1
ATOM 4501 C C . GLU D 1 41 ? -36.772 -53.501 5.988 1.00 46.37 70 GLU D C 1
ATOM 4502 O O . GLU D 1 41 ? -36.384 -54.472 6.632 1.00 48.96 70 GLU D O 1
ATOM 4508 N N . ARG D 1 42 ? -36.279 -53.166 4.784 1.00 42.37 71 ARG D N 1
ATOM 4509 C CA . ARG D 1 42 ? -35.243 -53.937 4.107 1.00 41.55 71 ARG D CA 1
ATOM 4510 C C . ARG D 1 42 ? -34.008 -54.022 5.001 1.00 40.32 71 ARG D C 1
ATOM 4511 O O . ARG D 1 42 ? -33.623 -53.033 5.623 1.00 39.34 71 ARG D O 1
ATOM 4519 N N . TYR D 1 43 ? -33.347 -55.189 5.002 1.00 36.92 72 TYR D N 1
ATOM 4520 C CA . TYR D 1 43 ? -32.200 -55.398 5.872 1.00 36.61 72 TYR D CA 1
ATOM 4521 C C . TYR D 1 43 ? -31.535 -56.749 5.593 1.00 33.56 72 TYR D C 1
ATOM 4522 O O . TYR D 1 43 ? -32.216 -57.713 5.256 1.00 32.22 72 TYR D O 1
ATOM 4531 N N . LEU D 1 44 ? -30.195 -56.789 5.688 1.00 31.70 73 LEU D N 1
ATOM 4532 C CA . LEU D 1 44 ? -29.431 -58.027 5.553 1.00 31.00 73 LEU D CA 1
ATOM 4533 C C . LEU D 1 44 ? -28.472 -58.139 6.735 1.00 32.25 73 LEU D C 1
ATOM 4534 O O . LEU D 1 44 ? -27.789 -57.180 7.092 1.00 33.27 73 LEU D O 1
ATOM 4539 N N . TYR D 1 45 ? -28.450 -59.330 7.340 1.00 32.95 74 TYR D N 1
ATOM 4540 C CA . TYR D 1 45 ? -27.587 -59.623 8.469 1.00 32.88 74 TYR D CA 1
ATOM 4541 C C . TYR D 1 45 ? -26.765 -60.859 8.137 1.00 33.37 74 TYR D C 1
ATOM 4542 O O . TYR D 1 45 ? -27.323 -61.918 7.862 1.00 33.50 74 TYR D O 1
ATOM 4551 N N . ILE D 1 46 ? -25.442 -60.678 8.111 1.00 39.42 75 ILE D N 1
ATOM 4552 C CA . ILE D 1 46 ? -24.512 -61.758 7.833 1.00 40.33 75 ILE D CA 1
ATOM 4553 C C . ILE D 1 46 ? -23.696 -61.969 9.103 1.00 40.41 75 ILE D C 1
ATOM 4554 O O . ILE D 1 46 ? -23.097 -61.025 9.618 1.00 42.19 75 ILE D O 1
ATOM 4559 N N . TYR D 1 47 ? -23.737 -63.191 9.642 1.00 40.50 76 TYR D N 1
ATOM 4560 C CA . TYR D 1 47 ? -23.027 -63.474 10.878 1.00 39.94 76 TYR D CA 1
ATOM 4561 C C . TYR D 1 47 ? -22.286 -64.803 10.789 1.00 41.03 76 TYR D C 1
ATOM 4562 O O . TYR D 1 47 ? -22.418 -65.531 9.810 1.00 40.19 76 TYR D O 1
ATOM 4571 N N . GLN D 1 48 ? -21.538 -65.105 11.857 1.00 41.17 77 GLN D N 1
ATOM 4572 C CA . GLN D 1 48 ? -20.772 -66.332 11.969 1.00 43.46 77 GLN D CA 1
ATOM 4573 C C . GLN D 1 48 ? -20.771 -66.794 13.425 1.00 43.27 77 GLN D C 1
ATOM 4574 O O . GLN D 1 48 ? -20.303 -66.068 14.295 1.00 42.47 77 GLN D O 1
ATOM 4580 N N . ASN D 1 49 ? -21.321 -67.990 13.683 1.00 44.90 78 ASN D N 1
ATOM 4581 C CA . ASN D 1 49 ? -21.332 -68.553 15.026 1.00 45.93 78 ASN D CA 1
ATOM 4582 C C . ASN D 1 49 ? -19.923 -69.049 15.343 1.00 46.85 78 ASN D C 1
ATOM 4583 O O . ASN D 1 49 ? -19.368 -69.836 14.583 1.00 47.98 78 ASN D O 1
ATOM 4588 N N . ILE D 1 50 ? -19.353 -68.568 16.456 1.00 47.83 79 ILE D N 1
ATOM 4589 C CA . ILE D 1 50 ? -18.006 -68.947 16.858 1.00 48.78 79 ILE D CA 1
ATOM 4590 C C . ILE D 1 50 ? -17.969 -69.215 18.364 1.00 51.15 79 ILE D C 1
ATOM 4591 O O . ILE D 1 50 ? -18.999 -69.207 19.032 1.00 53.54 79 ILE D O 1
ATOM 4596 N N . LYS D 1 51 ? -16.760 -69.511 18.858 1.00 52.51 80 LYS D N 1
ATOM 4597 C CA . LYS D 1 51 ? -16.478 -69.757 20.265 1.00 54.03 80 LYS D CA 1
ATOM 4598 C C . LYS D 1 51 ? -15.007 -69.409 20.474 1.00 54.70 80 LYS D C 1
ATOM 4599 O O . LYS D 1 51 ? -14.156 -70.299 20.479 1.00 55.80 80 LYS D O 1
ATOM 4605 N N . GLU D 1 52 ? -14.721 -68.107 20.619 1.00 54.36 81 GLU D N 1
ATOM 4606 C CA . GLU D 1 52 ? -13.351 -67.638 20.765 1.00 55.60 81 GLU D CA 1
ATOM 4607 C C . GLU D 1 52 ? -13.239 -66.536 21.818 1.00 55.39 81 GLU D C 1
ATOM 4608 O O . GLU D 1 52 ? -14.243 -65.993 22.276 1.00 50.34 81 GLU D O 1
ATOM 4614 N N . ASN D 1 53 ? -11.982 -66.215 22.167 1.00 57.93 82 ASN D N 1
ATOM 4615 C CA . ASN D 1 53 ? -11.644 -65.188 23.142 1.00 57.84 82 ASN D CA 1
ATOM 4616 C C . ASN D 1 53 ? -11.050 -63.987 22.402 1.00 58.16 82 ASN D C 1
ATOM 4617 O O . ASN D 1 53 ? -10.015 -64.100 21.749 1.00 58.68 82 ASN D O 1
ATOM 4622 N N . TRP D 1 54 ? -11.724 -62.837 22.538 1.00 58.61 83 TRP D N 1
ATOM 4623 C CA . TRP D 1 54 ? -11.364 -61.580 21.895 1.00 57.77 83 TRP D CA 1
ATOM 4624 C C . TRP D 1 54 ? -10.952 -60.518 22.916 1.00 58.12 83 TRP D C 1
ATOM 4625 O O . TRP D 1 54 ? -10.901 -59.337 22.577 1.00 60.47 83 TRP D O 1
ATOM 4636 N N . SER D 1 55 ? -10.602 -60.937 24.139 1.00 57.62 84 SER D N 1
ATOM 4637 C CA . SER D 1 55 ? -10.263 -60.000 25.204 1.00 57.69 84 SER D CA 1
ATOM 4638 C C . SER D 1 55 ? -8.834 -59.460 25.113 1.00 54.83 84 SER D C 1
ATOM 4639 O O . SER D 1 55 ? -8.310 -58.983 26.116 1.00 53.99 84 SER D O 1
ATOM 4650 N N . TYR D 1 57 ? -7.892 -57.614 22.081 1.00 49.28 86 TYR D N 1
ATOM 4651 C CA . TYR D 1 57 ? -7.948 -56.755 20.907 1.00 48.20 86 TYR D CA 1
ATOM 4652 C C . TYR D 1 57 ? -8.599 -55.421 21.268 1.00 50.43 86 TYR D C 1
ATOM 4653 O O . TYR D 1 57 ? -9.465 -55.371 22.138 1.00 51.26 86 TYR D O 1
ATOM 4662 N N . ASN D 1 58 ? -8.217 -54.356 20.548 1.00 52.23 87 ASN D N 1
ATOM 4663 C CA . ASN D 1 58 ? -8.717 -53.015 20.824 1.00 56.40 87 ASN D CA 1
ATOM 4664 C C . ASN D 1 58 ? -9.652 -52.486 19.734 1.00 58.32 87 ASN D C 1
ATOM 4665 O O . ASN D 1 58 ? -10.791 -52.131 20.030 1.00 63.38 87 ASN D O 1
ATOM 4670 N N . ASN D 1 59 ? -9.166 -52.396 18.487 1.00 57.52 88 ASN D N 1
ATOM 4671 C CA . ASN D 1 59 ? -9.963 -51.840 17.400 1.00 56.63 88 ASN D CA 1
ATOM 4672 C C . ASN D 1 59 ? -10.395 -52.896 16.385 1.00 53.38 88 ASN D C 1
ATOM 4673 O O . ASN D 1 59 ? -9.719 -53.904 16.181 1.00 50.45 88 ASN D O 1
ATOM 4678 N N . PHE D 1 60 ? -11.529 -52.608 15.731 1.00 50.67 89 PHE D N 1
ATOM 4679 C CA . PHE D 1 60 ? -12.119 -53.470 14.717 1.00 49.53 89 PHE D CA 1
ATOM 4680 C C . PHE D 1 60 ? -11.844 -52.800 13.370 1.00 45.36 89 PHE D C 1
ATOM 4681 O O . PHE D 1 60 ? -12.090 -51.606 13.214 1.00 46.06 89 PHE D O 1
ATOM 4689 N N . TYR D 1 61 ? -11.317 -53.572 12.411 1.00 41.42 90 TYR D N 1
ATOM 4690 C CA . TYR D 1 61 ? -10.940 -53.048 11.107 1.00 39.32 90 TYR D CA 1
ATOM 4691 C C . TYR D 1 61 ? -11.802 -53.659 10.004 1.00 37.28 90 TYR D C 1
ATOM 4692 O O . TYR D 1 61 ? -11.926 -54.877 9.921 1.00 37.97 90 TYR D O 1
ATOM 4701 N N . ILE D 1 62 ? -12.364 -52.794 9.146 1.00 35.75 91 ILE D N 1
ATOM 4702 C CA . ILE D 1 62 ? -13.196 -53.208 8.027 1.00 35.17 91 ILE D CA 1
ATOM 4703 C C . ILE D 1 62 ? -12.702 -52.541 6.750 1.00 34.34 91 ILE D C 1
ATOM 4704 O O . ILE D 1 62 ? -12.696 -51.318 6.653 1.00 34.79 91 ILE D O 1
ATOM 4709 N N . GLU D 1 63 ? -12.293 -53.361 5.778 1.00 33.77 92 GLU D N 1
ATOM 4710 C CA . GLU D 1 63 ? -11.866 -52.873 4.479 1.00 33.83 92 GLU D CA 1
ATOM 4711 C C . GLU D 1 63 ? -13.098 -53.043 3.592 1.00 33.23 92 GLU D C 1
ATOM 4712 O O . GLU D 1 63 ? -13.426 -54.160 3.180 1.00 32.59 92 GLU D O 1
ATOM 4718 N N . ILE D 1 64 ? -13.796 -51.931 3.318 1.00 32.64 93 ILE D N 1
ATOM 4719 C CA . ILE D 1 64 ? -15.048 -52.021 2.587 1.00 32.62 93 ILE D CA 1
ATOM 4720 C C . ILE D 1 64 ? -15.086 -51.056 1.403 1.00 33.21 93 ILE D C 1
ATOM 4721 O O . ILE D 1 64 ? -14.500 -49.968 1.439 1.00 33.59 93 ILE D O 1
ATOM 4726 N N . GLN D 1 65 ? -15.834 -51.470 0.368 1.00 33.34 94 GLN D N 1
ATOM 4727 C CA . GLN D 1 65 ? -16.011 -50.702 -0.851 1.00 33.87 94 GLN D CA 1
ATOM 4728 C C . GLN D 1 65 ? -17.484 -50.679 -1.254 1.00 33.72 94 GLN D C 1
ATOM 4729 O O . GLN D 1 65 ? -18.104 -51.730 -1.427 1.00 33.25 94 GLN D O 1
ATOM 4735 N N . ASN D 1 66 ? -18.031 -49.468 -1.401 1.00 33.62 95 ASN D N 1
ATOM 4736 C CA . ASN D 1 66 ? -19.403 -49.268 -1.840 1.00 33.79 95 ASN D CA 1
ATOM 4737 C C . ASN D 1 66 ? -19.355 -48.938 -3.329 1.00 34.83 95 ASN D C 1
ATOM 4738 O O . ASN D 1 66 ? -18.730 -47.950 -3.702 1.00 35.45 95 ASN D O 1
ATOM 4743 N N . LYS D 1 67 ? -20.011 -49.751 -4.173 1.00 35.34 96 LYS D N 1
ATOM 4744 C CA . LYS D 1 67 ? -19.983 -49.510 -5.608 1.00 36.39 96 LYS D CA 1
ATOM 4745 C C . LYS D 1 67 ? -21.141 -48.616 -6.057 1.00 37.15 96 LYS D C 1
ATOM 4746 O O . LYS D 1 67 ? -21.105 -48.096 -7.169 1.00 38.60 96 LYS D O 1
ATOM 4752 N N . ASN D 1 68 ? -22.150 -48.407 -5.204 1.00 36.89 97 ASN D N 1
ATOM 4753 C CA . ASN D 1 68 ? -23.270 -47.557 -5.581 1.00 37.37 97 ASN D CA 1
ATOM 4754 C C . ASN D 1 68 ? -22.903 -46.089 -5.386 1.00 38.23 97 ASN D C 1
ATOM 4755 O O . ASN D 1 68 ? -21.939 -45.776 -4.692 1.00 38.26 97 ASN D O 1
ATOM 4760 N N . LYS D 1 69 ? -23.673 -45.202 -6.031 1.00 39.11 98 LYS D N 1
ATOM 4761 C CA . LYS D 1 69 ? -23.461 -43.768 -5.915 1.00 39.78 98 LYS D CA 1
ATOM 4762 C C . LYS D 1 69 ? -24.099 -43.283 -4.619 1.00 39.19 98 LYS D C 1
ATOM 4763 O O . LYS D 1 69 ? -23.712 -42.246 -4.086 1.00 38.82 98 LYS D O 1
ATOM 4769 N N . SER D 1 70 ? -25.095 -44.040 -4.139 1.00 38.49 99 SER D N 1
ATOM 4770 C CA . SER D 1 70 ? -25.771 -43.707 -2.900 1.00 37.96 99 SER D CA 1
ATOM 4771 C C . SER D 1 70 ? -25.030 -44.358 -1.740 1.00 36.70 99 SER D C 1
ATOM 4772 O O . SER D 1 70 ? -24.415 -45.412 -1.901 1.00 35.61 99 SER D O 1
ATOM 4775 N N . SER D 1 71 ? -25.124 -43.710 -0.578 1.00 35.85 100 SER D N 1
ATOM 4776 C CA . SER D 1 71 ? -24.499 -44.181 0.642 1.00 35.25 100 SER D CA 1
ATOM 4777 C C . SER D 1 71 ? -25.245 -45.397 1.185 1.00 34.40 100 SER D C 1
ATOM 4778 O O . SER D 1 71 ? -26.456 -45.505 1.034 1.00 34.30 100 SER D O 1
ATOM 4781 N N . GLN D 1 72 ? -24.505 -46.316 1.807 1.00 34.15 101 GLN D N 1
ATOM 4782 C CA . GLN D 1 72 ? -25.109 -47.480 2.427 1.00 34.09 101 GLN D CA 1
ATOM 4783 C C . GLN D 1 72 ? -25.053 -47.238 3.931 1.00 34.41 101 GLN D C 1
ATOM 4784 O O . GLN D 1 72 ? -24.474 -46.247 4.372 1.00 34.81 101 GLN D O 1
ATOM 4790 N N . LYS D 1 73 ? -25.702 -48.107 4.707 1.00 34.77 102 LYS D N 1
ATOM 4791 C CA . LYS D 1 73 ? -25.678 -48.004 6.155 1.00 35.67 102 LYS D CA 1
ATOM 4792 C C . LYS D 1 73 ? -25.419 -49.399 6.720 1.00 35.97 102 LYS D C 1
ATOM 4793 O O . LYS D 1 73 ? -25.998 -50.369 6.239 1.00 36.44 102 LYS D O 1
ATOM 4799 N N . ILE D 1 74 ? -24.480 -49.488 7.673 1.00 36.99 103 ILE D N 1
ATOM 4800 C CA . ILE D 1 74 ? -24.135 -50.748 8.312 1.00 37.99 103 ILE D CA 1
ATOM 4801 C C . ILE D 1 74 ? -23.995 -50.528 9.815 1.00 39.55 103 ILE D C 1
ATOM 4802 O O . ILE D 1 74 ? -23.910 -49.394 10.288 1.00 39.24 103 ILE D O 1
ATOM 4807 N N . ASN D 1 75 ? -23.945 -51.644 10.550 1.00 41.76 104 ASN D N 1
ATOM 4808 C CA . ASN D 1 75 ? -23.781 -51.630 11.995 1.00 44.27 104 ASN D CA 1
ATOM 4809 C C . ASN D 1 75 ? -23.289 -53.014 12.423 1.00 46.51 104 ASN D C 1
ATOM 4810 O O . ASN D 1 75 ? -23.719 -54.022 11.870 1.00 48.05 104 ASN D O 1
ATOM 4815 N N . LEU D 1 76 ? -22.357 -53.035 13.385 1.00 47.59 105 LEU D N 1
ATOM 4816 C CA . LEU D 1 76 ? -21.764 -54.266 13.882 1.00 49.37 105 LEU D CA 1
ATOM 4817 C C . LEU D 1 76 ? -22.559 -54.799 15.068 1.00 47.35 105 LEU D C 1
ATOM 4818 O O . LEU D 1 76 ? -23.203 -54.034 15.781 1.00 46.21 105 LEU D O 1
ATOM 4823 N N . SER D 1 77 ? -22.471 -56.119 15.270 1.00 46.37 106 SER D N 1
ATOM 4824 C CA . SER D 1 77 ? -23.143 -56.794 16.366 1.00 45.86 106 SER D CA 1
ATOM 4825 C C . SER D 1 77 ? -22.260 -57.935 16.869 1.00 44.34 106 SER D C 1
ATOM 4826 O O . SER D 1 77 ? -21.861 -58.800 16.095 1.00 41.98 106 SER D O 1
ATOM 4829 N N . ILE D 1 78 ? -21.957 -57.906 18.171 1.00 42.86 107 ILE D N 1
ATOM 4830 C CA . ILE D 1 78 ? -21.132 -58.910 18.825 1.00 43.89 107 ILE D CA 1
ATOM 4831 C C . ILE D 1 78 ? -21.989 -59.556 19.910 1.00 44.36 107 ILE D C 1
ATOM 4832 O O . ILE D 1 78 ? -22.620 -58.848 20.693 1.00 43.89 107 ILE D O 1
ATOM 4837 N N . GLN D 1 79 ? -21.995 -60.895 19.965 1.00 46.37 108 GLN D N 1
ATOM 4838 C CA . GLN D 1 79 ? -22.821 -61.614 20.923 1.00 47.86 108 GLN D CA 1
ATOM 4839 C C . GLN D 1 79 ? -21.966 -62.472 21.858 1.00 47.62 108 GLN D C 1
ATOM 4840 O O . GLN D 1 79 ? -21.239 -63.355 21.407 1.00 46.60 108 GLN D O 1
ATOM 4846 N N . SER D 1 80 ? -22.089 -62.210 23.167 1.00 45.70 109 SER D N 1
ATOM 4847 C CA . SER D 1 80 ? -21.369 -62.951 24.192 1.00 45.50 109 SER D CA 1
ATOM 4848 C C . SER D 1 80 ? -22.131 -64.238 24.506 1.00 46.91 109 SER D C 1
ATOM 4849 O O . SER D 1 80 ? -23.250 -64.419 24.032 1.00 48.52 109 SER D O 1
ATOM 4852 N N . LYS D 1 81 ? -21.532 -65.120 25.320 1.00 48.93 110 LYS D N 1
ATOM 4853 C CA . LYS D 1 81 ? -22.149 -66.401 25.647 1.00 51.04 110 LYS D CA 1
ATOM 4854 C C . LYS D 1 81 ? -23.399 -66.200 26.507 1.00 51.41 110 LYS D C 1
ATOM 4855 O O . LYS D 1 81 ? -24.228 -67.099 26.608 1.00 52.68 110 LYS D O 1
ATOM 4861 N N . ASN D 1 82 ? -23.555 -65.005 27.090 1.00 52.50 111 ASN D N 1
ATOM 4862 C CA . ASN D 1 82 ? -24.715 -64.713 27.920 1.00 51.31 111 ASN D CA 1
ATOM 4863 C C . ASN D 1 82 ? -25.902 -64.285 27.042 1.00 47.73 111 ASN D C 1
ATOM 4864 O O . ASN D 1 82 ? -26.956 -63.931 27.565 1.00 46.40 111 ASN D O 1
ATOM 4885 N N . PHE D 1 84 ? -25.931 -61.739 25.352 1.00 44.28 113 PHE D N 1
ATOM 4886 C CA . PHE D 1 84 ? -25.929 -60.285 25.378 1.00 43.58 113 PHE D CA 1
ATOM 4887 C C . PHE D 1 84 ? -25.352 -59.782 24.063 1.00 42.31 113 PHE D C 1
ATOM 4888 O O . PHE D 1 84 ? -24.224 -60.126 23.711 1.00 39.64 113 PHE D O 1
ATOM 4896 N N . GLU D 1 85 ? -26.167 -59.014 23.327 1.00 42.48 114 GLU D N 1
ATOM 4897 C CA . GLU D 1 85 ? -25.753 -58.424 22.067 1.00 42.99 114 GLU D CA 1
ATOM 4898 C C . GLU D 1 85 ? -25.103 -57.071 22.326 1.00 41.34 114 GLU D C 1
ATOM 4899 O O . GLU D 1 85 ? -25.580 -56.304 23.158 1.00 40.60 114 GLU D O 1
ATOM 4905 N N . PHE D 1 86 ? -23.992 -56.818 21.624 1.00 41.77 115 PHE D N 1
ATOM 4906 C CA . PHE D 1 86 ? -23.282 -55.554 21.711 1.00 41.63 115 PHE D CA 1
ATOM 4907 C C . PHE D 1 86 ? -23.321 -54.890 20.339 1.00 43.08 115 PHE D C 1
ATOM 4908 O O . PHE D 1 86 ? -22.897 -55.483 19.351 1.00 41.82 115 PHE D O 1
ATOM 4916 N N . ARG D 1 87 ? -23.839 -53.656 20.303 1.00 44.87 116 ARG D N 1
ATOM 4917 C CA . ARG D 1 87 ? -23.953 -52.879 19.081 1.00 46.52 116 ARG D CA 1
ATOM 4918 C C . ARG D 1 87 ? -23.484 -51.447 19.329 1.00 46.78 116 ARG D C 1
ATOM 4919 O O . ARG D 1 87 ? -23.324 -51.024 20.472 1.00 45.80 116 ARG D O 1
ATOM 4927 N N . LEU D 1 88 ? -23.205 -50.751 18.220 1.00 47.29 117 LEU D N 1
ATOM 4928 C CA . LEU D 1 88 ? -22.706 -49.383 18.207 1.00 47.42 117 LEU D CA 1
ATOM 4929 C C . LEU D 1 88 ? -23.506 -48.478 19.144 1.00 46.74 117 LEU D C 1
ATOM 4930 O O . LEU D 1 88 ? -24.726 -48.384 19.043 1.00 47.00 117 LEU D O 1
ATOM 4935 N N . LYS D 1 89 ? -22.785 -47.794 20.041 1.00 48.22 118 LYS D N 1
ATOM 4936 C CA . LYS D 1 89 ? -23.384 -46.892 21.012 1.00 51.90 118 LYS D CA 1
ATOM 4937 C C . LYS D 1 89 ? -23.752 -45.582 20.323 1.00 54.09 118 LYS D C 1
ATOM 4938 O O . LYS D 1 89 ? -22.940 -45.003 19.603 1.00 49.18 118 LYS D O 1
ATOM 4944 N N . GLU D 1 90 ? -24.985 -45.124 20.568 1.00 59.15 119 GLU D N 1
ATOM 4945 C CA . GLU D 1 90 ? -25.497 -43.897 19.983 1.00 66.61 119 GLU D CA 1
ATOM 4946 C C . GLU D 1 90 ? -24.630 -42.730 20.448 1.00 69.40 119 GLU D C 1
ATOM 4947 O O . GLU D 1 90 ? -24.517 -42.477 21.645 1.00 74.71 119 GLU D O 1
ATOM 4953 N N . GLY D 1 91 ? -24.006 -42.043 19.483 1.00 69.63 120 GLY D N 1
ATOM 4954 C CA . GLY D 1 91 ? -23.143 -40.908 19.768 1.00 68.58 120 GLY D CA 1
ATOM 4955 C C . GLY D 1 91 ? -21.670 -41.237 19.533 1.00 66.12 120 GLY D C 1
ATOM 4956 O O . GLY D 1 91 ? -20.892 -40.355 19.172 1.00 69.01 120 GLY D O 1
ATOM 4957 N N . SER D 1 92 ? -21.302 -42.509 19.752 1.00 60.35 121 SER D N 1
ATOM 4958 C CA . SER D 1 92 ? -19.930 -42.960 19.572 1.00 53.97 121 SER D CA 1
ATOM 4959 C C . SER D 1 92 ? -19.416 -42.521 18.204 1.00 48.86 121 SER D C 1
ATOM 4960 O O . SER D 1 92 ? -20.151 -42.523 17.217 1.00 48.73 121 SER D O 1
ATOM 4963 N N . GLU D 1 93 ? -18.126 -42.187 18.160 1.00 44.43 122 GLU D N 1
ATOM 4964 C CA . GLU D 1 93 ? -17.503 -41.683 16.953 1.00 44.16 122 GLU D CA 1
ATOM 4965 C C . GLU D 1 93 ? -16.734 -42.790 16.237 1.00 41.62 122 GLU D C 1
ATOM 4966 O O . GLU D 1 93 ? -16.034 -43.580 16.867 1.00 40.38 122 GLU D O 1
ATOM 4972 N N . VAL D 1 94 ? -16.907 -42.848 14.914 1.00 40.00 123 VAL D N 1
ATOM 4973 C CA . VAL D 1 94 ? -16.175 -43.778 14.075 1.00 39.26 123 VAL D CA 1
ATOM 4974 C C . VAL D 1 94 ? -15.572 -42.938 12.959 1.00 38.73 123 VAL D C 1
ATOM 4975 O O . VAL D 1 94 ? -16.161 -41.938 12.550 1.00 39.80 123 VAL D O 1
ATOM 4979 N N . PHE D 1 95 ? -14.373 -43.311 12.517 1.00 37.81 124 PHE D N 1
ATOM 4980 C CA . PHE D 1 95 ? -13.736 -42.581 11.439 1.00 38.01 124 PHE D CA 1
ATOM 4981 C C . PHE D 1 95 ? -13.559 -43.535 10.259 1.00 37.98 124 PHE D C 1
ATOM 4982 O O . PHE D 1 95 ? -13.361 -44.736 10.451 1.00 37.94 124 PHE D O 1
ATOM 4990 N N . LEU D 1 96 ? -13.685 -42.983 9.047 1.00 38.54 125 LEU D N 1
ATOM 4991 C CA . LEU D 1 96 ? -13.547 -43.732 7.809 1.00 39.20 125 LEU D CA 1
ATOM 4992 C C . LEU D 1 96 ? -12.318 -43.232 7.056 1.00 41.28 125 LEU D C 1
ATOM 4993 O O . LEU D 1 96 ? -12.144 -42.026 6.879 1.00 42.05 125 LEU D O 1
ATOM 4998 N N . GLU D 1 97 ? -11.471 -44.165 6.609 1.00 43.44 126 GLU D N 1
ATOM 4999 C CA . GLU D 1 97 ? -10.285 -43.802 5.851 1.00 46.85 126 GLU D CA 1
ATOM 5000 C C . GLU D 1 97 ? -10.523 -44.098 4.373 1.00 48.33 126 GLU D C 1
ATOM 5001 O O . GLU D 1 97 ? -10.334 -45.230 3.929 1.00 47.93 126 GLU D O 1
ATOM 5007 N N . GLY D 1 98 ? -10.942 -43.066 3.627 1.00 50.42 127 GLY D N 1
ATOM 5008 C CA . GLY D 1 98 ? -11.197 -43.181 2.199 1.00 52.83 127 GLY D CA 1
ATOM 5009 C C . GLY D 1 98 ? -9.908 -43.062 1.389 1.00 54.46 127 GLY D C 1
ATOM 5010 O O . GLY D 1 98 ? -8.821 -43.008 1.960 1.00 55.14 127 GLY D O 1
ATOM 5011 N N . LYS D 1 99 ? -10.040 -43.018 0.057 1.00 59.70 128 LYS D N 1
ATOM 5012 C CA . LYS D 1 99 ? -8.878 -42.913 -0.813 1.00 63.22 128 LYS D CA 1
ATOM 5013 C C . LYS D 1 99 ? -8.199 -41.558 -0.633 1.00 63.74 128 LYS D C 1
ATOM 5014 O O . LYS D 1 99 ? -6.975 -41.494 -0.557 1.00 64.82 128 LYS D O 1
ATOM 5020 N N . ASN D 1 100 ? -8.998 -40.482 -0.583 1.00 63.77 129 ASN D N 1
ATOM 5021 C CA . ASN D 1 100 ? -8.444 -39.146 -0.420 1.00 64.45 129 ASN D CA 1
ATOM 5022 C C . ASN D 1 100 ? -9.225 -38.338 0.617 1.00 63.76 129 ASN D C 1
ATOM 5023 O O . ASN D 1 100 ? -8.873 -37.191 0.879 1.00 67.40 129 ASN D O 1
ATOM 5028 N N . ILE D 1 101 ? -10.264 -38.933 1.219 1.00 61.65 130 ILE D N 1
ATOM 5029 C CA . ILE D 1 101 ? -11.070 -38.210 2.193 1.00 58.12 130 ILE D CA 1
ATOM 5030 C C . ILE D 1 101 ? -11.231 -39.030 3.472 1.00 57.29 130 ILE D C 1
ATOM 5031 O O . ILE D 1 101 ? -11.294 -40.259 3.440 1.00 55.55 130 ILE D O 1
ATOM 5036 N N . ILE D 1 102 ? -11.302 -38.302 4.593 1.00 56.75 131 ILE D N 1
ATOM 5037 C CA . ILE D 1 102 ? -11.476 -38.872 5.917 1.00 55.88 131 ILE D CA 1
ATOM 5038 C C . ILE D 1 102 ? -12.820 -38.370 6.441 1.00 55.00 131 ILE D C 1
ATOM 5039 O O . ILE D 1 102 ? -13.080 -37.171 6.407 1.00 54.40 131 ILE D O 1
ATOM 5044 N N . TYR D 1 103 ? -13.673 -39.286 6.918 1.00 54.33 132 TYR D N 1
ATOM 5045 C CA . TYR D 1 103 ? -14.988 -38.895 7.405 1.00 52.56 132 TYR D CA 1
ATOM 5046 C C . TYR D 1 103 ? -15.090 -39.046 8.921 1.00 53.39 132 TYR D C 1
ATOM 5047 O O . TYR D 1 103 ? -15.046 -40.159 9.442 1.00 52.68 132 TYR D O 1
ATOM 5056 N N . SER D 1 104 ? -15.219 -37.907 9.614 1.00 54.44 133 SER D N 1
ATOM 5057 C CA . SER D 1 104 ? -15.391 -37.881 11.056 1.00 54.75 133 SER D CA 1
ATOM 5058 C C . SER D 1 104 ? -16.894 -37.948 11.316 1.00 55.96 133 SER D C 1
ATOM 5059 O O . SER D 1 104 ? -17.539 -36.912 11.477 1.00 54.38 133 SER D O 1
ATOM 5062 N N . ASP D 1 105 ? -17.444 -39.169 11.356 1.00 55.42 134 ASP D N 1
ATOM 5063 C CA . ASP D 1 105 ? -18.882 -39.334 11.508 1.00 56.19 134 ASP D CA 1
ATOM 5064 C C . ASP D 1 105 ? -19.293 -39.830 12.893 1.00 55.61 134 ASP D C 1
ATOM 5065 O O . ASP D 1 105 ? -18.597 -40.605 13.548 1.00 52.58 134 ASP D O 1
ATOM 5070 N N . LYS D 1 106 ? -20.478 -39.351 13.287 1.00 56.63 135 LYS D N 1
ATOM 5071 C CA . LYS D 1 106 ? -21.142 -39.672 14.535 1.00 56.13 135 LYS D CA 1
ATOM 5072 C C . LYS D 1 106 ? -22.152 -40.776 14.255 1.00 53.64 135 LYS D C 1
ATOM 5073 O O . LYS D 1 106 ? -22.967 -40.641 13.349 1.00 52.79 135 LYS D O 1
ATOM 5079 N N . ILE D 1 107 ? -22.092 -41.862 15.030 1.00 56.36 136 ILE D N 1
ATOM 5080 C CA . ILE D 1 107 ? -23.018 -42.966 14.843 1.00 55.97 136 ILE D CA 1
ATOM 5081 C C . ILE D 1 107 ? -24.431 -42.510 15.203 1.00 57.04 136 ILE D C 1
ATOM 5082 O O . ILE D 1 107 ? -24.709 -42.187 16.356 1.00 54.25 136 ILE D O 1
ATOM 5087 N N . LYS D 1 108 ? -25.305 -42.491 14.187 1.00 60.46 137 LYS D N 1
ATOM 5088 C CA . LYS D 1 108 ? -26.699 -42.107 14.347 1.00 64.70 137 LYS D CA 1
ATOM 5089 C C . LYS D 1 108 ? -27.560 -43.346 14.110 1.00 63.58 137 LYS D C 1
ATOM 5090 O O . LYS D 1 108 ? -27.325 -44.091 13.161 1.00 66.14 137 LYS D O 1
ATOM 5096 N N . GLU D 1 109 ? -28.539 -43.561 14.999 1.00 63.11 138 GLU D N 1
ATOM 5097 C CA . GLU D 1 109 ? -29.433 -44.709 14.931 1.00 62.28 138 GLU D CA 1
ATOM 5098 C C . GLU D 1 109 ? -28.619 -46.001 15.022 1.00 59.78 138 GLU D C 1
ATOM 5099 O O . GLU D 1 109 ? -29.064 -47.050 14.559 1.00 65.77 138 GLU D O 1
ATOM 5105 N N . GLY D 1 110 ? -27.427 -45.913 15.629 1.00 52.61 139 GLY D N 1
ATOM 5106 C CA . GLY D 1 110 ? -26.552 -47.067 15.783 1.00 48.63 139 GLY D CA 1
ATOM 5107 C C . GLY D 1 110 ? -25.968 -47.556 14.458 1.00 45.49 139 GLY D C 1
ATOM 5108 O O . GLY D 1 110 ? -25.441 -48.667 14.388 1.00 44.73 139 GLY D O 1
ATOM 5118 N N . ILE D 1 112 ? -23.498 -46.822 10.870 1.00 38.39 141 ILE D N 1
ATOM 5119 C CA . ILE D 1 112 ? -22.383 -46.155 10.226 1.00 38.26 141 ILE D CA 1
ATOM 5120 C C . ILE D 1 112 ? -22.830 -45.908 8.790 1.00 39.14 141 ILE D C 1
ATOM 5121 O O . ILE D 1 112 ? -23.152 -46.858 8.079 1.00 38.23 141 ILE D O 1
ATOM 5126 N N . GLU D 1 113 ? -22.878 -44.636 8.375 1.00 40.50 142 GLU D N 1
ATOM 5127 C CA . GLU D 1 113 ? -23.309 -44.310 7.028 1.00 41.41 142 GLU D CA 1
ATOM 5128 C C . GLU D 1 113 ? -22.113 -44.316 6.083 1.00 42.35 142 GLU D C 1
ATOM 5129 O O . GLU D 1 113 ? -21.343 -43.363 6.053 1.00 43.10 142 GLU D O 1
ATOM 5135 N N . VAL D 1 114 ? -21.987 -45.395 5.298 1.00 43.52 143 VAL D N 1
ATOM 5136 C CA . VAL D 1 114 ? -20.912 -45.534 4.328 1.00 43.74 143 VAL D CA 1
ATOM 5137 C C . VAL D 1 114 ? -21.260 -44.667 3.122 1.00 43.15 143 VAL D C 1
ATOM 5138 O O . VAL D 1 114 ? -22.222 -44.953 2.414 1.00 42.98 143 VAL D O 1
ATOM 5142 N N . PRO D 1 115 ? -20.482 -43.600 2.836 1.00 43.31 144 PRO D N 1
ATOM 5143 C CA . PRO D 1 115 ? -20.781 -42.707 1.717 1.00 43.09 144 PRO D CA 1
ATOM 5144 C C . PRO D 1 115 ? -20.744 -43.393 0.356 1.00 42.13 144 PRO D C 1
ATOM 5145 O O . PRO D 1 115 ? -20.083 -44.414 0.181 1.00 40.81 144 PRO D O 1
ATOM 5149 N N . GLY D 1 116 ? -21.461 -42.806 -0.602 1.00 41.51 145 GLY D N 1
ATOM 5150 C CA . GLY D 1 116 ? -21.494 -43.329 -1.953 1.00 41.84 145 GLY D CA 1
ATOM 5151 C C . GLY D 1 116 ? -20.108 -43.280 -2.587 1.00 42.06 145 GLY D C 1
ATOM 5152 O O . GLY D 1 116 ? -19.371 -42.310 -2.403 1.00 41.15 145 GLY D O 1
ATOM 5153 N N . GLU D 1 117 ? -19.755 -44.372 -3.270 1.00 42.24 146 GLU D N 1
ATOM 5154 C CA . GLU D 1 117 ? -18.491 -44.519 -3.974 1.00 43.47 146 GLU D CA 1
ATOM 5155 C C . GLU D 1 117 ? -17.328 -44.620 -2.992 1.00 42.19 146 GLU D C 1
ATOM 5156 O O . GLU D 1 117 ? -16.177 -44.452 -3.390 1.00 42.89 146 GLU D O 1
ATOM 5162 N N . PHE D 1 118 ? -17.632 -44.910 -1.722 1.00 41.60 147 PHE D N 1
ATOM 5163 C CA . PHE D 1 118 ? -16.596 -45.040 -0.712 1.00 40.99 147 PHE D CA 1
ATOM 5164 C C . PHE D 1 118 ? -15.817 -46.337 -0.916 1.00 41.19 147 PHE D C 1
ATOM 5165 O O . PHE D 1 118 ? -16.408 -47.401 -1.083 1.00 39.48 147 PHE D O 1
ATOM 5173 N N . GLU D 1 119 ? -14.488 -46.226 -0.852 1.00 40.68 148 GLU D N 1
ATOM 5174 C CA . GLU D 1 119 ? -13.578 -47.350 -0.992 1.00 40.80 148 GLU D CA 1
ATOM 5175 C C . GLU D 1 119 ? -12.442 -47.112 -0.004 1.00 41.56 148 GLU D C 1
ATOM 5176 O O . GLU D 1 119 ? -11.547 -46.313 -0.272 1.00 42.42 148 GLU D O 1
ATOM 5182 N N . GLY D 1 120 ? -12.492 -47.768 1.156 1.00 41.41 149 GLY D N 1
ATOM 5183 C CA . GLY D 1 120 ? -11.444 -47.541 2.132 1.00 42.15 149 GLY D CA 1
ATOM 5184 C C . GLY D 1 120 ? -11.513 -48.456 3.347 1.00 42.41 149 GLY D C 1
ATOM 5185 O O . GLY D 1 120 ? -11.846 -49.635 3.238 1.00 42.70 149 GLY D O 1
ATOM 5186 N N . LYS D 1 121 ? -11.233 -47.856 4.508 1.00 42.36 150 LYS D N 1
ATOM 5187 C CA . LYS D 1 121 ? -11.155 -48.561 5.771 1.00 42.25 150 LYS D CA 1
ATOM 5188 C C . LYS D 1 121 ? -12.071 -47.900 6.798 1.00 40.90 150 LYS D C 1
ATOM 5189 O O . LYS D 1 121 ? -12.289 -46.686 6.756 1.00 40.41 150 LYS D O 1
ATOM 5195 N N . ILE D 1 122 ? -12.618 -48.712 7.707 1.00 39.83 151 ILE D N 1
ATOM 5196 C CA . ILE D 1 122 ? -13.475 -48.214 8.772 1.00 39.30 151 ILE D CA 1
ATOM 5197 C C . ILE D 1 122 ? -12.867 -48.645 10.103 1.00 39.49 151 ILE D C 1
ATOM 5198 O O . ILE D 1 122 ? -12.569 -49.821 10.296 1.00 40.04 151 ILE D O 1
ATOM 5203 N N . TYR D 1 123 ? -12.685 -47.664 11.002 1.00 39.21 152 TYR D N 1
ATOM 5204 C CA . TYR D 1 123 ? -12.094 -47.875 12.314 1.00 39.45 152 TYR D CA 1
ATOM 5205 C C . TYR D 1 123 ? -13.173 -47.823 13.393 1.00 39.00 152 TYR D C 1
ATOM 5206 O O . TYR D 1 123 ? -13.876 -46.822 13.526 1.00 39.10 152 TYR D O 1
ATOM 5215 N N . VAL D 1 124 ? -13.288 -48.915 14.156 1.00 38.98 153 VAL D N 1
ATOM 5216 C CA . VAL D 1 124 ? -14.276 -49.022 15.220 1.00 39.75 153 VAL D CA 1
ATOM 5217 C C . VAL D 1 124 ? -13.582 -49.492 16.497 1.00 40.06 153 VAL D C 1
ATOM 5218 O O . VAL D 1 124 ? -12.980 -50.563 16.509 1.00 40.34 153 VAL D O 1
ATOM 5222 N N . ASN D 1 125 ? -13.667 -48.695 17.569 1.00 40.94 154 ASN D N 1
ATOM 5223 C CA . ASN D 1 125 ? -13.064 -49.082 18.839 1.00 41.24 154 ASN D CA 1
ATOM 5224 C C . ASN D 1 125 ? -14.090 -49.949 19.567 1.00 39.65 154 ASN D C 1
ATOM 5225 O O . ASN D 1 125 ? -15.283 -49.656 19.529 1.00 37.39 154 ASN D O 1
ATOM 5230 N N . PHE D 1 126 ? -13.626 -51.022 20.220 1.00 39.84 155 PHE D N 1
ATOM 5231 C CA . PHE D 1 126 ? -14.537 -51.931 20.904 1.00 42.07 155 PHE D CA 1
ATOM 5232 C C . PHE D 1 126 ? -15.347 -51.261 22.013 1.00 42.57 155 PHE D C 1
ATOM 5233 O O . PHE D 1 126 ? -16.380 -51.801 22.396 1.00 43.88 155 PHE D O 1
ATOM 5241 N N . ASN D 1 127 ? -14.929 -50.095 22.525 1.00 43.12 156 ASN D N 1
ATOM 5242 C CA . ASN D 1 127 ? -15.751 -49.510 23.577 1.00 44.31 156 ASN D CA 1
ATOM 5243 C C . ASN D 1 127 ? -16.932 -48.776 22.943 1.00 43.30 156 ASN D C 1
ATOM 5244 O O . ASN D 1 127 ? -17.718 -48.152 23.650 1.00 43.20 156 ASN D O 1
ATOM 5249 N N . SER D 1 128 ? -17.044 -48.860 21.609 1.00 43.09 157 SER D N 1
ATOM 5250 C CA . SER D 1 128 ? -18.145 -48.235 20.891 1.00 43.40 157 SER D CA 1
ATOM 5251 C C . SER D 1 128 ? -19.337 -49.186 20.893 1.00 43.65 157 SER D C 1
ATOM 5252 O O . SER D 1 128 ? -20.464 -48.773 20.649 1.00 44.33 157 SER D O 1
ATOM 5255 N N . LEU D 1 129 ? -19.057 -50.471 21.143 1.00 45.24 158 LEU D N 1
ATOM 5256 C CA . LEU D 1 129 ? -20.089 -51.491 21.196 1.00 45.59 158 LEU D CA 1
ATOM 5257 C C . LEU D 1 129 ? -20.656 -51.513 22.613 1.00 46.45 158 LEU D C 1
ATOM 5258 O O . LEU D 1 129 ? -19.907 -51.442 23.587 1.00 46.01 158 LEU D O 1
ATOM 5263 N N . ILE D 1 130 ? -21.986 -51.577 22.723 1.00 46.30 159 ILE D N 1
ATOM 5264 C CA . ILE D 1 130 ? -22.617 -51.567 24.029 1.00 48.23 159 ILE D CA 1
ATOM 5265 C C . ILE D 1 130 ? -23.906 -52.376 23.981 1.00 50.38 159 ILE D C 1
ATOM 5266 O O . ILE D 1 130 ? -24.466 -52.607 22.912 1.00 52.37 159 ILE D O 1
ATOM 5271 N N . ASN D 1 131 ? -24.333 -52.833 25.162 1.00 52.98 160 ASN D N 1
ATOM 5272 C CA . ASN D 1 131 ? -25.584 -53.549 25.309 1.00 55.24 160 ASN D CA 1
ATOM 5273 C C . ASN D 1 131 ? -26.569 -52.544 25.899 1.00 57.32 160 ASN D C 1
ATOM 5274 O O . ASN D 1 131 ? -26.333 -52.013 26.980 1.00 62.21 160 ASN D O 1
ATOM 5279 N N . GLU D 1 132 ? -27.655 -52.274 25.171 1.00 58.53 161 GLU D N 1
ATOM 5280 C CA . GLU D 1 132 ? -28.654 -51.302 25.587 1.00 60.09 161 GLU D CA 1
ATOM 5281 C C . GLU D 1 132 ? -29.252 -51.662 26.949 1.00 59.61 161 GLU D C 1
ATOM 5282 O O . GLU D 1 132 ? -29.223 -50.851 27.874 1.00 53.82 161 GLU D O 1
ATOM 5288 N N . GLU D 1 133 ? -29.749 -52.897 27.071 1.00 60.85 162 GLU D N 1
ATOM 5289 C CA . GLU D 1 133 ? -30.410 -53.368 28.281 1.00 62.83 162 GLU D CA 1
ATOM 5290 C C . GLU D 1 133 ? -29.522 -53.283 29.524 1.00 60.01 162 GLU D C 1
ATOM 5291 O O . GLU D 1 133 ? -29.908 -52.658 30.508 1.00 57.22 162 GLU D O 1
ATOM 5297 N N . SER D 1 134 ? -28.357 -53.938 29.493 1.00 59.37 163 SER D N 1
ATOM 5298 C CA . SER D 1 134 ? -27.458 -53.948 30.638 1.00 56.94 163 SER D CA 1
ATOM 5299 C C . SER D 1 134 ? -26.669 -52.644 30.747 1.00 56.01 163 SER D C 1
ATOM 5300 O O . SER D 1 134 ? -26.140 -52.335 31.812 1.00 52.25 163 SER D O 1
ATOM 5303 N N . ASN D 1 135 ? -26.566 -51.902 29.638 1.00 59.02 164 ASN D N 1
ATOM 5304 C CA . ASN D 1 135 ? -25.830 -50.646 29.622 1.00 60.51 164 ASN D CA 1
ATOM 5305 C C . ASN D 1 135 ? -24.372 -50.940 29.975 1.00 58.83 164 ASN D C 1
ATOM 5306 O O . ASN D 1 135 ? -23.758 -50.212 30.750 1.00 61.80 164 ASN D O 1
ATOM 5311 N N . VAL D 1 136 ? -23.829 -52.019 29.395 1.00 59.05 165 VAL D N 1
ATOM 5312 C CA . VAL D 1 136 ? -22.457 -52.431 29.647 1.00 57.03 165 VAL D CA 1
ATOM 5313 C C . VAL D 1 136 ? -21.662 -52.372 28.344 1.00 56.21 165 VAL D C 1
ATOM 5314 O O . VAL D 1 136 ? -22.111 -52.877 27.317 1.00 53.01 165 VAL D O 1
ATOM 5318 N N . VAL D 1 137 ? -20.469 -51.766 28.420 1.00 54.38 166 VAL D N 1
ATOM 5319 C CA . VAL D 1 137 ? -19.573 -51.631 27.282 1.00 52.88 166 VAL D CA 1
ATOM 5320 C C . VAL D 1 137 ? -18.868 -52.970 27.080 1.00 52.45 166 VAL D C 1
ATOM 5321 O O . VAL D 1 137 ? -18.520 -53.647 28.045 1.00 50.45 166 VAL D O 1
ATOM 5325 N N . LEU D 1 138 ? -18.626 -53.316 25.812 1.00 51.76 167 LEU D N 1
ATOM 5326 C CA . LEU D 1 138 ? -18.032 -54.592 25.441 1.00 51.94 167 LEU D CA 1
ATOM 5327 C C . LEU D 1 138 ? -16.654 -54.816 26.062 1.00 51.05 167 LEU D C 1
ATOM 5328 O O . LEU D 1 138 ? -16.351 -55.937 26.464 1.00 51.96 167 LEU D O 1
ATOM 5333 N N . ASP D 1 139 ? -15.818 -53.774 26.130 1.00 52.25 168 ASP D N 1
ATOM 5334 C CA . ASP D 1 139 ? -14.485 -53.952 26.691 1.00 53.48 168 ASP D CA 1
ATOM 5335 C C . ASP D 1 139 ? -14.432 -53.438 28.129 1.00 51.11 168 ASP D C 1
ATOM 5336 O O . ASP D 1 139 ? -13.367 -53.054 28.603 1.00 48.13 168 ASP D O 1
ATOM 5341 N N . SER D 1 140 ? -15.580 -53.439 28.817 1.00 52.74 169 SER D N 1
ATOM 5342 C CA . SER D 1 140 ? -15.645 -52.983 30.197 1.00 54.45 169 SER D CA 1
ATOM 5343 C C . SER D 1 140 ? -15.230 -54.121 31.128 1.00 54.31 169 SER D C 1
ATOM 5344 O O . SER D 1 140 ? -15.741 -55.232 31.010 1.00 53.14 169 SER D O 1
ATOM 5347 N N . ASN D 1 141 ? -14.309 -53.826 32.056 1.00 57.87 170 ASN D N 1
ATOM 5348 C CA . ASN D 1 141 ? -13.815 -54.810 33.008 1.00 61.01 170 ASN D CA 1
ATOM 5349 C C . ASN D 1 141 ? -14.813 -54.963 34.155 1.00 59.06 170 ASN D C 1
ATOM 5350 O O . ASN D 1 141 ? -15.359 -53.974 34.641 1.00 57.38 170 ASN D O 1
ATOM 5363 N N . LEU D 1 143 ? -14.207 -55.908 37.250 1.00 53.58 172 LEU D N 1
ATOM 5364 C CA . LEU D 1 143 ? -13.603 -55.339 38.450 1.00 51.51 172 LEU D CA 1
ATOM 5365 C C . LEU D 1 143 ? -13.836 -53.834 38.557 1.00 50.63 172 LEU D C 1
ATOM 5366 O O . LEU D 1 143 ? -13.849 -53.297 39.662 1.00 49.73 172 LEU D O 1
ATOM 5371 N N . SER D 1 144 ? -14.003 -53.164 37.412 1.00 50.51 173 SER D N 1
ATOM 5372 C CA . SER D 1 144 ? -14.196 -51.722 37.382 1.00 49.80 173 SER D CA 1
ATOM 5373 C C . SER D 1 144 ? -15.309 -51.273 38.325 1.00 51.50 173 SER D C 1
ATOM 5374 O O . SER D 1 144 ? -15.153 -50.263 39.011 1.00 53.69 173 SER D O 1
ATOM 5377 N N . ASN D 1 145 ? -16.425 -52.014 38.351 1.00 53.97 174 ASN D N 1
ATOM 5378 C CA . ASN D 1 145 ? -17.554 -51.645 39.192 1.00 57.70 174 ASN D CA 1
ATOM 5379 C C . ASN D 1 145 ? -18.003 -52.805 40.082 1.00 56.18 174 ASN D C 1
ATOM 5380 O O . ASN D 1 145 ? -18.821 -53.626 39.666 1.00 54.66 174 ASN D O 1
ATOM 5385 N N . ILE D 1 146 ? -17.461 -52.858 41.308 1.00 53.87 175 ILE D N 1
ATOM 5386 C CA . ILE D 1 146 ? -17.850 -53.858 42.293 1.00 49.81 175 ILE D CA 1
ATOM 5387 C C . ILE D 1 146 ? -18.865 -53.185 43.207 1.00 48.75 175 ILE D C 1
ATOM 5388 O O . ILE D 1 146 ? -18.554 -52.175 43.838 1.00 50.81 175 ILE D O 1
ATOM 5393 N N . VAL D 1 147 ? -20.068 -53.762 43.280 1.00 45.46 176 VAL D N 1
ATOM 5394 C CA . VAL D 1 147 ? -21.142 -53.187 44.069 1.00 45.81 176 VAL D CA 1
ATOM 5395 C C . VAL D 1 147 ? -21.446 -54.023 45.312 1.00 45.78 176 VAL D C 1
ATOM 5396 O O . VAL D 1 147 ? -22.282 -53.626 46.118 1.00 44.85 176 VAL D O 1
ATOM 5400 N N . SER D 1 148 ? -20.787 -55.178 45.467 1.00 44.54 177 SER D N 1
ATOM 5401 C CA . SER D 1 148 ? -21.024 -55.999 46.642 1.00 45.52 177 SER D CA 1
ATOM 5402 C C . SER D 1 148 ? -20.149 -57.245 46.630 1.00 43.48 177 SER D C 1
ATOM 5403 O O . SER D 1 148 ? -19.831 -57.777 45.569 1.00 41.58 177 SER D O 1
ATOM 5406 N N . TRP D 1 149 ? -19.746 -57.669 47.833 1.00 41.49 178 TRP D N 1
ATOM 5407 C CA . TRP D 1 149 ? -18.986 -58.893 48.017 1.00 40.73 178 TRP D CA 1
ATOM 5408 C C . TRP D 1 149 ? -19.503 -59.542 49.293 1.00 39.13 178 TRP D C 1
ATOM 5409 O O . TRP D 1 149 ? -20.067 -58.869 50.152 1.00 36.82 178 TRP D O 1
ATOM 5420 N N . GLY D 1 150 ? -19.279 -60.848 49.428 1.00 37.45 179 GLY D N 1
ATOM 5421 C CA . GLY D 1 150 ? -19.732 -61.536 50.618 1.00 35.70 179 GLY D CA 1
ATOM 5422 C C . GLY D 1 150 ? -18.988 -62.848 50.821 1.00 34.86 179 GLY D C 1
ATOM 5423 O O . GLY D 1 150 ? -18.258 -63.293 49.942 1.00 33.81 179 GLY D O 1
ATOM 5424 N N . ILE D 1 151 ? -19.170 -63.422 52.009 1.00 34.44 180 ILE D N 1
ATOM 5425 C CA . ILE D 1 151 ? -18.546 -64.680 52.372 1.00 34.99 180 ILE D CA 1
ATOM 5426 C C . ILE D 1 151 ? -19.615 -65.530 53.051 1.00 36.06 180 ILE D C 1
ATOM 5427 O O . ILE D 1 151 ? -20.447 -65.012 53.794 1.00 35.86 180 ILE D O 1
ATOM 5432 N N . THR D 1 152 ? -19.623 -66.829 52.743 1.00 36.97 181 THR D N 1
ATOM 5433 C CA . THR D 1 152 ? -20.596 -67.727 53.335 1.00 39.31 181 THR D CA 1
ATOM 5434 C C . THR D 1 152 ? -19.877 -68.748 54.204 1.00 41.25 181 THR D C 1
ATOM 5435 O O . THR D 1 152 ? -18.848 -69.293 53.814 1.00 39.52 181 THR D O 1
ATOM 5439 N N . PHE D 1 153 ? -20.446 -68.968 55.392 1.00 43.83 182 PHE D N 1
ATOM 5440 C CA . PHE D 1 153 ? -19.928 -69.926 56.346 1.00 47.09 182 PHE D CA 1
ATOM 5441 C C . PHE D 1 153 ? -20.940 -71.056 56.487 1.00 46.82 182 PHE D C 1
ATOM 5442 O O . PHE D 1 153 ? -22.086 -70.821 56.865 1.00 44.98 182 PHE D O 1
ATOM 5450 N N . ILE D 1 154 ? -20.511 -72.264 56.102 1.00 48.23 183 ILE D N 1
ATOM 5451 C CA . ILE D 1 154 ? -21.325 -73.462 56.204 1.00 47.67 183 ILE D CA 1
ATOM 5452 C C . ILE D 1 154 ? -20.698 -74.320 57.299 1.00 45.78 183 ILE D C 1
ATOM 5453 O O . ILE D 1 154 ? -19.657 -74.936 57.091 1.00 45.97 183 ILE D O 1
ATOM 5458 N N . PRO D 1 155 ? -21.289 -74.342 58.516 1.00 44.18 184 PRO D N 1
ATOM 5459 C CA . PRO D 1 155 ? -20.726 -75.099 59.635 1.00 43.46 184 PRO D CA 1
ATOM 5460 C C . PRO D 1 155 ? -20.706 -76.610 59.423 1.00 42.74 184 PRO D C 1
ATOM 5461 O O . PRO D 1 155 ? -21.398 -77.131 58.549 1.00 41.94 184 PRO D O 1
ATOM 5465 N N . SER D 1 156 ? -19.899 -77.290 60.246 1.00 43.20 185 SER D N 1
ATOM 5466 C CA . SER D 1 156 ? -19.775 -78.739 60.202 1.00 43.83 185 SER D CA 1
ATOM 5467 C C . SER D 1 156 ? -21.052 -79.369 60.753 1.00 44.10 185 SER D C 1
ATOM 5468 O O . SER D 1 156 ? -22.016 -78.669 61.059 1.00 41.62 185 SER D O 1
ATOM 5471 N N . ASP D 1 157 ? -21.047 -80.700 60.873 1.00 45.72 186 ASP D N 1
ATOM 5472 C CA . ASP D 1 157 ? -22.196 -81.405 61.417 1.00 47.69 186 ASP D CA 1
ATOM 5473 C C . ASP D 1 157 ? -22.276 -81.178 62.924 1.00 46.18 186 ASP D C 1
ATOM 5474 O O . ASP D 1 157 ? -23.312 -81.456 63.523 1.00 47.16 186 ASP D O 1
ATOM 5479 N N . GLU D 1 158 ? -21.186 -80.672 63.525 1.00 44.61 187 GLU D N 1
ATOM 5480 C CA . GLU D 1 158 ? -21.165 -80.423 64.959 1.00 46.53 187 GLU D CA 1
ATOM 5481 C C . GLU D 1 158 ? -22.204 -79.354 65.288 1.00 47.31 187 GLU D C 1
ATOM 5482 O O . GLU D 1 158 ? -22.502 -78.485 64.467 1.00 45.34 187 GLU D O 1
ATOM 5488 N N . GLU D 1 159 ? -22.724 -79.426 66.517 1.00 49.43 188 GLU D N 1
ATOM 5489 C CA . GLU D 1 159 ? -23.766 -78.529 66.982 1.00 52.11 188 GLU D CA 1
ATOM 5490 C C . GLU D 1 159 ? -23.268 -77.088 67.077 1.00 50.53 188 GLU D C 1
ATOM 5491 O O . GLU D 1 159 ? -23.905 -76.191 66.534 1.00 49.79 188 GLU D O 1
ATOM 5497 N N . HIS D 1 160 ? -22.134 -76.871 67.754 1.00 48.63 189 HIS D N 1
ATOM 5498 C CA . HIS D 1 160 ? -21.616 -75.523 67.934 1.00 47.78 189 HIS D CA 1
ATOM 5499 C C . HIS D 1 160 ? -20.277 -75.350 67.219 1.00 46.13 189 HIS D C 1
ATOM 5500 O O . HIS D 1 160 ? -19.297 -75.996 67.582 1.00 44.62 189 HIS D O 1
ATOM 5507 N N . ASN D 1 161 ? -20.235 -74.445 66.229 1.00 43.00 190 ASN D N 1
ATOM 5508 C CA . ASN D 1 161 ? -19.017 -74.181 65.477 1.00 42.59 190 ASN D CA 1
ATOM 5509 C C . ASN D 1 161 ? -18.520 -72.766 65.755 1.00 41.69 190 ASN D C 1
ATOM 5510 O O . ASN D 1 161 ? -19.315 -71.871 66.043 1.00 41.61 190 ASN D O 1
ATOM 5515 N N . ILE D 1 162 ? -17.197 -72.582 65.636 1.00 40.10 191 ILE D N 1
ATOM 5516 C CA . ILE D 1 162 ? -16.561 -71.299 65.896 1.00 41.66 191 ILE D CA 1
ATOM 5517 C C . ILE D 1 162 ? -15.427 -71.059 64.900 1.00 41.06 191 ILE D C 1
ATOM 5518 O O . ILE D 1 162 ? -14.604 -71.945 64.666 1.00 40.57 191 ILE D O 1
ATOM 5523 N N . VAL D 1 163 ? -15.376 -69.833 64.357 1.00 39.49 192 VAL D N 1
ATOM 5524 C CA . VAL D 1 163 ? -14.341 -69.420 63.423 1.00 38.14 192 VAL D CA 1
ATOM 5525 C C . VAL D 1 163 ? -13.880 -68.012 63.800 1.00 38.64 192 VAL D C 1
ATOM 5526 O O . VAL D 1 163 ? -14.631 -67.241 64.396 1.00 36.51 192 VAL D O 1
ATOM 5530 N N . ILE D 1 164 ? -12.630 -67.700 63.442 1.00 39.33 193 ILE D N 1
ATOM 5531 C CA . ILE D 1 164 ? -12.040 -66.397 63.701 1.00 40.09 193 ILE D CA 1
ATOM 5532 C C . ILE D 1 164 ? -11.571 -65.814 62.374 1.00 40.22 193 ILE D C 1
ATOM 5533 O O . ILE D 1 164 ? -10.634 -66.331 61.770 1.00 36.66 193 ILE D O 1
ATOM 5538 N N . ILE D 1 165 ? -12.241 -64.749 61.922 1.00 42.32 194 ILE D N 1
ATOM 5539 C CA . ILE D 1 165 ? -11.855 -64.067 60.702 1.00 44.25 194 ILE D CA 1
ATOM 5540 C C . ILE D 1 165 ? -11.042 -62.849 61.126 1.00 45.73 194 ILE D C 1
ATOM 5541 O O . ILE D 1 165 ? -11.611 -61.859 61.581 1.00 42.83 194 ILE D O 1
ATOM 5546 N N . LYS D 1 166 ? -9.713 -62.943 61.010 1.00 47.53 195 LYS D N 1
ATOM 5547 C CA . LYS D 1 166 ? -8.864 -61.829 61.401 1.00 50.89 195 LYS D CA 1
ATOM 5548 C C . LYS D 1 166 ? -8.789 -60.770 60.310 1.00 49.81 195 LYS D C 1
ATOM 5549 O O . LYS D 1 166 ? -8.751 -59.582 60.625 1.00 48.78 195 LYS D O 1
ATOM 5555 N N . LYS D 1 167 ? -8.803 -61.194 59.041 1.00 46.67 196 LYS D N 1
ATOM 5556 C CA . LYS D 1 167 ? -8.645 -60.220 57.978 1.00 45.00 196 LYS D CA 1
ATOM 5557 C C . LYS D 1 167 ? -8.919 -60.813 56.596 1.00 43.74 196 LYS D C 1
ATOM 5558 O O . LYS D 1 167 ? -8.548 -61.951 56.303 1.00 40.06 196 LYS D O 1
ATOM 5564 N N . ILE D 1 168 ? -9.580 -60.004 55.759 1.00 42.22 197 ILE D N 1
ATOM 5565 C CA . ILE D 1 168 ? -9.862 -60.330 54.370 1.00 43.29 197 ILE D CA 1
ATOM 5566 C C . ILE D 1 168 ? -9.321 -59.160 53.555 1.00 44.44 197 ILE D C 1
ATOM 5567 O O . ILE D 1 168 ? -9.794 -58.033 53.703 1.00 42.07 197 ILE D O 1
ATOM 5572 N N . SER D 1 169 ? -8.309 -59.430 52.725 1.00 45.39 198 SER D N 1
ATOM 5573 C CA . SER D 1 169 ? -7.693 -58.376 51.941 1.00 49.21 198 SER D CA 1
ATOM 5574 C C . SER D 1 169 ? -7.521 -58.772 50.477 1.00 49.79 198 SER D C 1
ATOM 5575 O O . SER D 1 169 ? -7.505 -59.954 50.128 1.00 50.76 198 SER D O 1
ATOM 5578 N N . LEU D 1 170 ? -7.428 -57.735 49.638 1.00 49.41 199 LEU D N 1
ATOM 5579 C CA . LEU D 1 170 ? -7.200 -57.868 48.212 1.00 49.36 199 LEU D CA 1
ATOM 5580 C C . LEU D 1 170 ? -5.716 -57.598 47.998 1.00 48.86 199 LEU D C 1
ATOM 5581 O O . LEU D 1 170 ? -5.208 -56.587 48.480 1.00 44.61 199 LEU D O 1
ATOM 5586 N N . LEU D 1 171 ? -5.017 -58.524 47.330 1.00 49.97 200 LEU D N 1
ATOM 5587 C CA . LEU D 1 171 ? -3.592 -58.364 47.101 1.00 52.87 200 LEU D CA 1
ATOM 5588 C C . LEU D 1 171 ? -3.333 -58.008 45.641 1.00 58.03 200 LEU D C 1
ATOM 5589 O O . LEU D 1 171 ? -4.156 -58.286 44.771 1.00 57.22 200 LEU D O 1
ATOM 5594 N N . SER D 1 172 ? -2.171 -57.382 45.412 1.00 64.40 201 SER D N 1
ATOM 5595 C CA . SER D 1 172 ? -1.713 -56.987 44.092 1.00 69.34 201 SER D CA 1
ATOM 5596 C C . SER D 1 172 ? -0.408 -57.723 43.805 1.00 72.84 201 SER D C 1
ATOM 5597 O O . SER D 1 172 ? 0.566 -57.563 44.538 1.00 74.01 201 SER D O 1
ATOM 5600 N N . GLU D 1 173 ? -0.406 -58.536 42.744 1.00 75.58 202 GLU D N 1
ATOM 5601 C CA . GLU D 1 173 ? 0.764 -59.318 42.377 1.00 78.39 202 GLU D CA 1
ATOM 5602 C C . GLU D 1 173 ? 1.007 -59.212 40.868 1.00 75.17 202 GLU D C 1
ATOM 5603 O O . GLU D 1 173 ? 2.036 -59.756 40.420 1.00 76.43 202 GLU D O 1
#

Secondary structure (DSSP, 8-state):
-PEEPP---S-EEESSEEEEEE-SSSEEEEEE--SS-TT--EEEEEEEEE-----EEEEEEEE-SSS-EEEEEEEEE---EEEEPTT-EEEEE-SS-EEEEE-----EE-TT-EEEEEEEGGGEEETTTTEETT---TTEEEEEEEEE--SSSEEEEEEEEEEEE--/-EE-----EEEEES-EEEEEEETTEEEEEEE--TT-TT-EEEEEEEEEE-----EEEEEEEE-SSS-EEEEEEEEE---EEEEPTT-EEEEE-SS-EEEEE-S---EE-TT-EEEEEEEGGGEEETTTTEETT----SEEEEEEEEE--SSSEEEEEEEEEEEE--/-EEPP---SSEEESSEEEEEE-SSSEEEEEE--TT-TT--EEEEEEEEE-----EEEEEEEE-SSS-EEEEEEEEE---EEEEPTT-EEEEE-SS-EEEEE-----EE-TT-EEEEEEEGGGEEETTTTEETT----SEEEEEEEEE--SSSEEEEEEEEEEE--/-EEPP---EEEEESSEEEEEEETTEEEEEEE--TT-TT-EEEEEEEEEE-----EEEEEEEE-SSS-EEEEEEEEE---EEEEPTT-EEEEE-SS-EEEEE-----EE-TT-EEEEEEEGGGEEETTTTEETT-----EEEEEEEEE--SSSEEEEEEEEEEEE--

Foldseek 3Di:
DDDDDDFDQPDKDFDWDWDWADDPDDIDIGTDDDPPPPVGDIDGDDDDDDDCLDWKDKAQDWAAFQAKDDDWDWDDDPVQIWFFAFQDWKWADFPDDIDIDTQHPRDIGHGGGGGMIIDTQQRIARVVQRDGRNGDVPDDDDDDDDDDDDPDPDDDDDDPDDDDDDD/DDDDDPDWDKDWDQWDWDWDQDPVGIDIDIDHDPPPPRGDMDIDDDDDDDCLPWKDKDFDWAAFQAKDDDKDWDDDPVATWIFAFQDWKWQCFPVDTDIDGQDPRDIGHGRGGGMIMGTQQRIAGVPVRHGPNDDVPDDDDDDDDDDDDPDPDDDDDDPDDDDDDD/DDDDDQDQPDKDFDWDWDWADDDPDIDIDTDDDPVPPVGDMDGDDDDDDDCLDWWDKDWDFAAAQAKDDDWDWDDPPVQIKFFAFQDKKWWDFPDDIDIDTQHPGGIGHGRGGTMIIGTQQRIARVVQRDTRNDDVPRDPDDDDDDDDDPDPDDDDDDPDDDDDD/DDDDDPDWDKDWDQWDWDWDDDPVGIDIDIDHDPPPPRTDMDIDDDDDDDPLDWKDKDFDFAAAQAKDDDWDWDDDPVAIWIFDQQDWKWWDFPPDIDTDGQHPGDTGHGRGGGMIIGTQQRIAGPVVRDGPNDDVPDDDDDDDDDDDDPDPDDDDDDPDDDDDDD

B-factor: mean 46.05, std 11.33, range [22.12, 98.21]